Protein AF-D0LRY5-F1 (afdb_monomer)

pLDDT: mean 83.13, std 11.82, range [31.69, 94.75]

InterPro domains:
  IPR011936 Myxococcus cysteine-rich repeat [PF13948] (41-88)
  IPR011936 Myxococcus cysteine-rich repeat [TIGR02232] (58-92)
  IPR011936 Myxococcus cysteine-rich repeat [TIGR02232] (92-121)
  IPR011936 Myxococcus cysteine-rich repeat [TIGR02232] (124-153)
  IPR011936 Myxococcus cysteine-rich repeat [TIGR02232] (156-184)

Sequence (663 aa):
MPVHFSLHRRRVVPALLLAACALLGGCYEFEPQVVRCNGLLCPVNFTCAAEQRVCIRDTCGNGVVDREDDEVCDDGNIVDGDGCSGDCRVLERCGDGVLDEAEACDDGNFEDGDGCSANCVSDETCGNGFRDLDETCDDGNTVSGDGCSDDCGLLEYCGDGNRDDGETCDDGNNVSGDGCSGDCVSRELCGNRYVDVGEDCDTAGASATCDADCSMPVCGDLTFNPAAGEACDRGENTAICDVDCSVPECGDGLFNELAAVAGREHTEQCDDGTANADDAPNACRSDCTLPLCGDRVTDNLYGEACDTGALDAPSCDSDCTAPVCGDGYTNQAANEACDVDLDGDGLADDTADCDLDCTMVVCGDAHVNARADEQCDVDTDGDGQADNTDACDRDCTVPECGDGLFNAAASEQCDQGDANSDEPDAACRTDCKPRRCGDAIADLGSGESCDAGDADGDGQADDAAECDLDCTLPVCGDGHTNQPAGEACDGGDADEDGTADDTATCDFDCTAPVCGDGYANAAASEACDVDTNGDGQADNTAECDNDCTAPVCGDNLTNAAAGEACDADTTGDGRADNTPSCDSDCTASVCGDGHVNGAAGETCDVDTNGDGQADNTADCDSDCTAPVCGDGHLNEAAGEECESDADCGVGSFGCNSACGCES

Organism: Haliangium ochraceum (strain DSM 14365 / JCM 11303 / SMP-2) (NCBI:txid502025)

Secondary structure (DSSP, 8-state):
------------------------------PPP-EEETTEEEPTT-EE-SSSSSEESSSTTSSS--GGGT-S---SS--SSSSS-TTS-----SSSSS--TT-S---SS--SSSSS-TTSS----TTSSS--TT-S---SS--SSSSS-TTS-S---TTSSS--TT-S---SSS-SSSSS-TTSSS-S-TTSSS--TT-S---SS-BTTB-TTSS---TTSS---TTTT-S---SS-BTTB-TTS----TTSS---TT-B-TT-S-B-----GGG--SSSTTPPPTTSPPP-TTSS---GGGT-S---SSSSBTTB-TTSS---TTSS---GGGT-S----SSSSSS---BTTB-TTS----TTSS---TTTT-S----SSSSSS---BTTB-TTSPPP-TTSS---TTTT-S---GGG---STT-SB-TTSPBP-TTSS---TTTT-S-----SS-SSSPPPBTTB-TTSPPP-TTSS---GGGT-S-----SSSSSSPPPBTTB-TTS----TTSS---GGGT-S----SSSSSS---BTTB-TTSPPP-TTSS---TTTT-S----SSSSSS---BTTB-TTSS---TTSS---TTTT-S----SSSSSS---BTTB-TTS----TTSS---TTTT-S-SSTTTS-BTB-EE-TTS-EE-

Nearest PDB structures (foldseek):
  8d8o-assembly1_B  TM=2.905E-01  e=6.798E-01  Homo sapiens

Radius of gyration: 96.16 Å; Cα contacts (8 Å, |Δi|>4): 1614; chains: 1; bounding box: 193×50×281 Å

Structure (mmCIF, N/CA/C/O backbone):
data_AF-D0LRY5-F1
#
_entry.id   AF-D0LRY5-F1
#
loop_
_atom_site.group_PDB
_atom_site.id
_atom_site.type_symbol
_atom_site.label_atom_id
_atom_site.label_alt_id
_atom_site.label_comp_id
_atom_site.label_asym_id
_atom_site.label_entity_id
_atom_site.label_seq_id
_atom_site.pdbx_PDB_ins_code
_atom_site.Cartn_x
_atom_site.Cartn_y
_atom_site.Cartn_z
_atom_site.occupancy
_atom_site.B_iso_or_equiv
_atom_site.auth_seq_id
_atom_site.auth_comp_id
_atom_site.auth_asym_id
_atom_site.auth_atom_id
_atom_site.pdbx_PDB_model_num
ATOM 1 N N . MET A 1 1 ? -61.991 14.049 51.941 1.00 34.16 1 MET A N 1
ATOM 2 C CA . MET A 1 1 ? -63.361 14.489 51.588 1.00 34.16 1 MET A CA 1
ATOM 3 C C . MET A 1 1 ? -64.321 13.868 52.59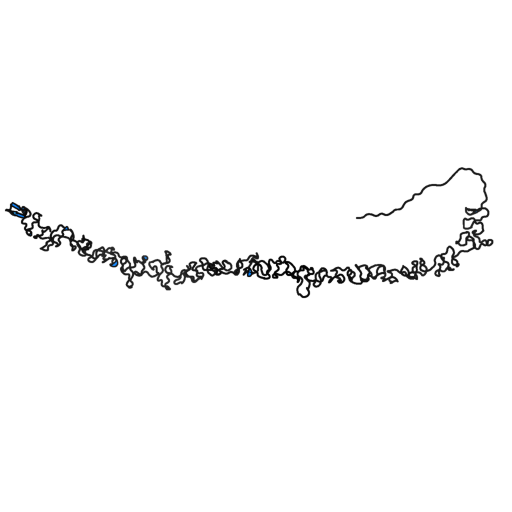8 1.00 34.16 1 MET A C 1
ATOM 5 O O . MET A 1 1 ? -64.346 12.647 52.661 1.00 34.16 1 MET A O 1
ATOM 9 N N . PRO A 1 2 ? -65.010 14.647 53.449 1.00 40.12 2 PRO A N 1
ATOM 10 C CA . PRO A 1 2 ? -65.821 14.105 54.541 1.00 40.12 2 PRO A CA 1
ATOM 11 C C . PRO A 1 2 ? -67.315 14.098 54.190 1.00 40.12 2 PRO A C 1
ATOM 13 O O . PRO A 1 2 ? -67.761 15.036 53.544 1.00 40.12 2 PRO A O 1
ATOM 16 N N . VAL A 1 3 ? -68.064 13.079 54.633 1.00 33.78 3 VAL A N 1
ATOM 17 C CA . VAL A 1 3 ? -69.343 13.143 55.391 1.00 33.78 3 VAL A CA 1
ATOM 18 C C . VAL A 1 3 ? -70.091 11.804 55.315 1.00 33.78 3 VAL A C 1
ATOM 20 O O . VAL A 1 3 ? -70.432 11.366 54.224 1.00 33.78 3 VAL A O 1
ATOM 23 N N . HIS A 1 4 ? -70.405 11.204 56.472 1.00 35.44 4 HIS A N 1
ATOM 24 C CA . HIS A 1 4 ? -71.767 10.870 56.946 1.00 35.44 4 HIS A CA 1
ATOM 25 C C . HIS A 1 4 ? -71.728 9.802 58.054 1.00 35.44 4 HIS A C 1
ATOM 27 O O . HIS A 1 4 ? -71.138 8.759 57.841 1.00 35.44 4 HIS A O 1
ATOM 33 N N . PHE A 1 5 ? -72.381 10.068 59.196 1.00 31.69 5 PHE A N 1
ATOM 34 C CA . PHE A 1 5 ? -73.287 9.188 59.979 1.00 31.69 5 PHE A CA 1
ATOM 35 C C . PHE A 1 5 ? -73.642 9.928 61.295 1.00 31.69 5 PHE A C 1
ATOM 37 O O . PHE A 1 5 ? -72.777 10.233 62.103 1.00 31.69 5 PHE A O 1
ATOM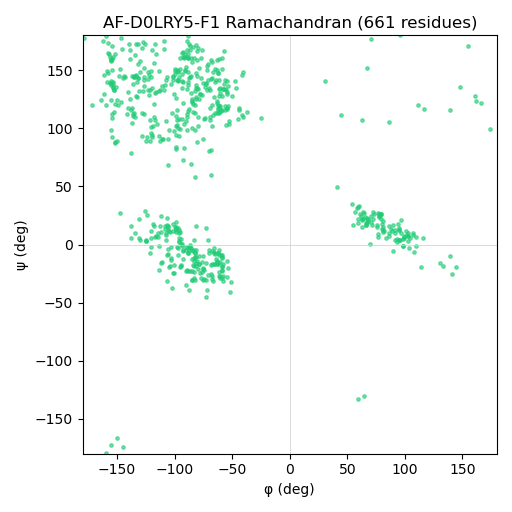 44 N N . SER A 1 6 ? -74.818 10.564 61.359 1.00 34.78 6 SER A N 1
ATOM 45 C CA . SER A 1 6 ? -76.033 10.153 62.100 1.00 34.78 6 SER A CA 1
ATOM 46 C C . SER A 1 6 ? -75.901 10.075 63.629 1.00 34.78 6 SER A C 1
ATOM 48 O O . SER A 1 6 ? -75.381 9.109 64.170 1.00 34.78 6 SER A O 1
ATOM 50 N N . LEU A 1 7 ? -76.511 11.049 64.320 1.00 32.81 7 LEU A N 1
ATOM 51 C CA . LEU A 1 7 ? -76.770 11.037 65.765 1.00 32.81 7 LEU A CA 1
ATOM 52 C C . LEU A 1 7 ? -78.257 11.309 66.051 1.00 32.81 7 LEU A C 1
ATOM 54 O O . LEU A 1 7 ? -78.857 12.250 65.526 1.00 32.81 7 LEU A O 1
ATOM 58 N N . HIS A 1 8 ? -78.834 10.469 66.911 1.00 34.66 8 HIS A N 1
ATOM 59 C CA . HIS A 1 8 ? -80.181 10.565 67.475 1.00 34.66 8 HIS A CA 1
ATOM 60 C C . HIS A 1 8 ? -80.391 11.844 68.304 1.00 34.66 8 HIS A C 1
ATOM 62 O O . HIS A 1 8 ? -79.544 12.206 69.121 1.00 34.66 8 HIS A O 1
ATOM 68 N N . ARG A 1 9 ? -81.581 12.465 68.213 1.00 34.84 9 ARG A N 1
ATOM 69 C CA . ARG A 1 9 ? -82.056 13.431 69.221 1.00 34.84 9 ARG A CA 1
ATOM 70 C C . ARG A 1 9 ? -83.517 13.233 69.628 1.00 34.84 9 ARG A C 1
ATOM 72 O O . ARG A 1 9 ? -84.374 12.834 68.846 1.00 34.84 9 ARG A O 1
ATOM 79 N N . ARG A 1 10 ? -83.706 13.497 70.923 1.00 34.94 10 ARG A N 1
ATOM 80 C CA . ARG A 1 10 ? -84.803 13.171 71.841 1.00 34.94 10 ARG A CA 1
ATOM 81 C C . ARG A 1 10 ? -86.105 13.942 71.581 1.00 34.94 10 ARG A C 1
ATOM 83 O O . ARG A 1 10 ? -86.096 15.052 71.057 1.00 34.94 10 ARG A O 1
ATOM 90 N N . ARG A 1 11 ? -87.215 13.336 72.023 1.00 33.78 11 ARG A N 1
ATOM 91 C CA . ARG A 1 11 ? -88.588 13.872 72.028 1.00 33.78 11 ARG A CA 1
ATOM 92 C C . ARG A 1 11 ? -88.762 14.996 73.062 1.00 33.78 11 ARG A C 1
ATOM 94 O O . ARG A 1 11 ? -88.259 14.892 74.175 1.00 33.78 11 ARG A O 1
ATOM 101 N N . VAL A 1 12 ? -89.529 16.018 72.682 1.00 37.44 12 VAL A N 1
ATOM 102 C CA . VAL A 1 12 ? -89.956 17.167 73.500 1.00 37.44 12 VAL A CA 1
ATOM 103 C C . VAL A 1 12 ? -91.454 17.037 73.810 1.00 37.44 12 VAL A C 1
ATOM 105 O O . VAL A 1 12 ? -92.240 16.684 72.932 1.00 37.44 12 VAL A O 1
ATOM 108 N N . VAL A 1 13 ? -91.831 17.319 75.059 1.00 39.84 13 VAL A N 1
ATOM 109 C CA . VAL A 1 13 ? -93.211 17.411 75.583 1.00 39.84 13 VAL A CA 1
ATOM 110 C C . VAL A 1 13 ? -93.728 18.852 75.448 1.00 39.84 13 VAL A C 1
ATOM 112 O O . VAL A 1 13 ? -92.928 19.782 75.558 1.00 39.84 13 VAL A O 1
ATOM 115 N N . PRO A 1 14 ? -95.052 19.068 75.327 1.00 43.16 14 PRO A N 1
ATOM 116 C CA . PRO A 1 14 ? -95.657 20.226 75.985 1.00 43.16 14 PRO A CA 1
ATOM 117 C C . PRO A 1 14 ? -96.925 19.885 76.793 1.00 43.16 14 PRO A C 1
ATOM 119 O O . PRO A 1 14 ? -97.742 19.050 76.412 1.00 43.16 14 PRO A O 1
ATOM 122 N N . ALA A 1 15 ? -97.070 20.580 77.922 1.00 39.56 15 ALA A N 1
ATOM 123 C CA . ALA A 1 15 ? -98.206 20.576 78.843 1.00 39.56 15 ALA A CA 1
ATOM 124 C C . ALA A 1 15 ? -99.143 21.769 78.572 1.00 39.56 15 ALA A C 1
ATOM 126 O O . ALA A 1 15 ? -98.610 22.806 78.185 1.00 39.56 15 ALA A O 1
ATOM 127 N N . LEU A 1 16 ? -100.468 21.647 78.836 1.00 39.03 16 LEU A N 1
ATOM 128 C CA . LEU A 1 16 ? -101.353 22.674 79.463 1.00 39.03 16 LEU A CA 1
ATOM 129 C C . LEU A 1 16 ? -102.886 22.401 79.342 1.00 39.03 16 LEU A C 1
ATOM 131 O O . LEU A 1 16 ? -103.397 22.373 78.227 1.00 39.03 16 LEU A O 1
ATOM 135 N N . LEU A 1 17 ? -103.603 22.312 80.494 1.00 35.53 17 LEU A N 1
ATOM 136 C CA . LEU A 1 17 ? -104.820 23.086 80.922 1.00 35.53 17 LEU A CA 1
ATOM 137 C C . LEU A 1 17 ? -105.978 22.334 81.666 1.00 35.53 17 LEU A C 1
ATOM 139 O O . LEU A 1 17 ? -106.731 21.577 81.065 1.00 35.53 17 LEU A O 1
ATOM 143 N N . LEU A 1 18 ? -106.170 22.754 82.940 1.00 38.38 18 LEU A N 1
ATOM 144 C CA . LEU A 1 18 ? -107.400 23.203 83.669 1.00 38.38 18 LEU A CA 1
ATOM 145 C C . LEU A 1 18 ? -108.405 22.262 84.403 1.00 38.38 18 LEU A C 1
ATOM 147 O O . LEU A 1 18 ? -109.301 21.679 83.811 1.00 38.38 18 LEU A O 1
ATOM 151 N N . ALA A 1 19 ? -108.312 22.286 85.748 1.00 39.91 19 ALA A N 1
ATOM 152 C CA . ALA A 1 19 ? -109.238 22.840 86.777 1.00 39.91 19 ALA A CA 1
ATOM 153 C C . ALA A 1 19 ? -110.791 22.639 86.767 1.00 39.91 19 ALA A C 1
ATOM 155 O O . ALA A 1 19 ? -111.513 23.267 86.004 1.00 39.91 19 ALA A O 1
ATOM 156 N N . ALA A 1 20 ? -111.256 21.854 87.757 1.00 38.34 20 ALA A N 1
ATOM 157 C CA . ALA A 1 20 ? -112.285 22.042 88.818 1.00 38.34 20 ALA A CA 1
ATOM 158 C C . ALA A 1 20 ? -113.568 22.931 88.705 1.00 38.34 20 ALA A C 1
ATOM 160 O O . ALA A 1 20 ? -113.490 24.115 88.400 1.00 38.34 20 ALA A O 1
ATOM 161 N N . CYS A 1 21 ? -114.668 22.373 89.276 1.00 34.72 21 CYS A N 1
ATOM 162 C CA . CYS A 1 21 ? -115.810 23.000 90.009 1.00 34.72 21 CYS A CA 1
ATOM 163 C C . CYS A 1 21 ? -116.797 23.911 89.231 1.00 34.72 21 CYS A C 1
ATOM 165 O O . CYS A 1 21 ? -116.406 24.599 88.308 1.00 34.72 21 CYS A O 1
ATOM 167 N N . ALA A 1 22 ? -118.089 24.095 89.550 1.00 36.69 22 ALA A N 1
ATOM 168 C CA . ALA A 1 22 ? -119.059 23.619 90.548 1.00 36.69 22 ALA A CA 1
ATOM 169 C C . ALA A 1 22 ? -120.427 24.304 90.236 1.00 36.69 22 ALA A C 1
ATOM 171 O O . ALA A 1 22 ? -120.473 25.199 89.395 1.00 36.69 22 ALA A O 1
ATOM 172 N N . LEU A 1 23 ? -121.475 23.965 91.012 1.00 37.28 23 LEU A N 1
ATOM 173 C CA . LEU A 1 23 ? -122.633 24.794 91.445 1.00 37.28 23 LEU A CA 1
ATOM 174 C C . LEU A 1 23 ? -124.025 24.359 90.971 1.00 37.28 23 LEU A C 1
ATOM 176 O O . LEU A 1 23 ? -124.341 24.445 89.794 1.00 37.28 23 LEU A O 1
ATOM 180 N N . LEU A 1 24 ? -124.859 24.006 91.958 1.00 37.34 24 LEU A N 1
ATOM 181 C CA . LEU A 1 24 ? -126.169 24.577 92.346 1.00 37.34 24 LEU A CA 1
ATOM 182 C C . LEU A 1 24 ? -126.517 23.866 93.683 1.00 37.34 24 LEU A C 1
ATOM 184 O O . LEU A 1 24 ? -126.579 22.647 93.683 1.00 37.34 24 LEU A O 1
ATOM 188 N N . GLY A 1 25 ? -126.727 24.423 94.878 1.00 38.69 25 GLY A N 1
ATOM 189 C CA . GLY A 1 25 ? -126.908 25.762 95.435 1.00 38.69 25 GLY A CA 1
ATOM 190 C C . GLY A 1 25 ? -127.858 25.631 96.653 1.00 38.69 25 GLY A C 1
ATOM 191 O O . GLY A 1 25 ? -128.869 24.947 96.534 1.00 38.69 25 GLY A O 1
ATOM 192 N N . GLY A 1 26 ? -127.569 26.287 97.791 1.00 41.69 26 GLY A N 1
ATOM 193 C CA . GLY A 1 26 ? -128.566 26.625 98.838 1.00 41.69 26 GLY A CA 1
ATOM 194 C C . GLY A 1 26 ? -128.465 25.913 100.204 1.00 41.69 26 GLY A C 1
ATOM 195 O O . GLY A 1 26 ? -128.588 24.699 100.281 1.00 41.69 26 GLY A O 1
ATOM 196 N N . CYS A 1 27 ? -128.288 26.704 101.272 1.00 51.25 27 CYS A N 1
ATOM 197 C CA . CYS A 1 27 ? -127.818 26.372 102.632 1.00 51.25 27 CYS A CA 1
ATOM 198 C C . CYS A 1 27 ? -128.899 26.011 103.682 1.00 51.25 27 CYS A C 1
ATOM 200 O O . CYS A 1 27 ? -130.029 26.472 103.558 1.00 51.25 27 CYS A O 1
ATOM 202 N N . TYR A 1 28 ? -128.495 25.346 104.783 1.00 39.75 28 TYR A N 1
ATOM 203 C CA . TYR A 1 28 ? -129.048 25.481 106.155 1.00 39.75 28 TYR A CA 1
ATOM 204 C C . TYR A 1 28 ? -127.967 25.108 107.212 1.00 39.75 28 TYR A C 1
ATOM 206 O O . TYR A 1 28 ? -127.254 24.126 107.026 1.00 39.75 28 TYR A O 1
ATOM 214 N N . GLU A 1 29 ? -127.819 25.910 108.279 1.00 50.97 29 GLU A N 1
ATOM 215 C CA . GLU A 1 29 ? -126.743 25.875 109.305 1.00 50.97 29 GLU A CA 1
ATOM 216 C C . GLU A 1 29 ? -126.999 24.915 110.495 1.00 50.97 29 GLU A C 1
ATOM 218 O O . GLU A 1 29 ? -128.125 24.831 110.983 1.00 50.97 29 GLU A O 1
ATOM 223 N N . PHE A 1 30 ? -125.932 24.272 111.009 1.00 47.09 30 PHE A N 1
ATOM 224 C CA . PHE A 1 30 ? -125.784 23.679 112.361 1.00 47.09 30 PHE A CA 1
ATOM 225 C C . PHE A 1 30 ? -124.267 23.528 112.673 1.00 47.09 30 PHE A C 1
ATOM 227 O O . PHE A 1 30 ? -123.578 22.829 111.933 1.00 47.09 30 PHE A O 1
ATOM 234 N N . GLU A 1 31 ? -123.719 24.160 113.724 1.00 54.03 31 GLU A N 1
ATOM 235 C CA . GLU A 1 31 ? -122.284 24.059 114.100 1.00 54.03 31 GLU A CA 1
ATOM 236 C C . GLU A 1 31 ? -122.031 23.037 115.243 1.00 54.03 31 GLU A C 1
ATOM 238 O O . GLU A 1 31 ? -122.637 23.174 116.309 1.00 54.03 31 GLU A O 1
ATOM 243 N N . PRO A 1 32 ? -121.130 22.038 115.084 1.00 58.91 32 PRO A N 1
ATOM 244 C CA . PRO A 1 32 ? -120.644 21.167 116.168 1.00 58.91 32 PRO A CA 1
ATOM 245 C C . PRO A 1 32 ? -119.285 21.620 116.761 1.00 58.91 32 PRO A C 1
ATOM 247 O O . PRO A 1 32 ? -118.442 22.174 116.059 1.00 58.91 32 PRO A O 1
ATOM 250 N N . GLN A 1 33 ? -119.054 21.364 118.060 1.00 62.44 33 GLN A N 1
ATOM 251 C CA . GLN A 1 33 ? -117.832 21.756 118.791 1.00 62.44 33 GLN A CA 1
ATOM 252 C C . GLN A 1 33 ? -116.637 20.826 118.488 1.00 62.44 33 GLN A C 1
ATOM 254 O O . GLN A 1 33 ? -116.763 19.610 118.593 1.00 62.44 33 GLN A O 1
ATOM 259 N N . VAL A 1 34 ? -115.481 21.401 118.132 1.00 71.75 34 VAL A N 1
ATOM 260 C CA . VAL A 1 34 ? -114.239 20.725 117.687 1.00 71.75 34 VAL A CA 1
ATOM 261 C C . VAL A 1 34 ? -113.013 21.348 118.371 1.00 71.75 34 VAL A C 1
ATOM 263 O O . VAL A 1 34 ? -112.991 22.565 118.577 1.00 71.75 34 VAL A O 1
ATOM 266 N N . VAL A 1 35 ? -111.992 20.545 118.706 1.00 75.62 35 VAL A N 1
ATOM 267 C CA . VAL A 1 35 ? -110.713 21.028 119.273 1.00 75.62 35 VAL A CA 1
ATOM 268 C C . VAL A 1 35 ? -109.779 21.430 118.127 1.00 75.62 35 VAL A C 1
ATOM 270 O O . VAL A 1 35 ? -109.620 20.688 117.158 1.00 75.62 35 VAL A O 1
ATOM 273 N N . ARG A 1 36 ? -109.187 22.629 118.199 1.00 76.25 36 ARG A N 1
ATOM 274 C CA . ARG A 1 36 ? -108.281 23.158 117.164 1.00 76.25 36 ARG A CA 1
ATOM 275 C C . ARG A 1 36 ? -106.823 22.941 117.566 1.00 76.25 36 ARG A C 1
ATOM 277 O O . ARG A 1 36 ? -106.330 23.636 118.447 1.00 76.25 36 ARG A O 1
ATOM 284 N N . CYS A 1 37 ? -106.144 22.056 116.848 1.00 77.44 37 CYS A N 1
ATOM 285 C CA . CYS A 1 37 ? -104.728 21.729 116.999 1.00 77.44 37 CYS A CA 1
ATOM 286 C C . CYS A 1 37 ? -103.922 22.339 115.849 1.00 77.44 37 CYS A C 1
ATOM 288 O O . CYS A 1 37 ? -103.827 21.731 114.788 1.00 77.44 37 CYS A O 1
ATOM 290 N N . ASN A 1 38 ? -103.405 23.568 116.000 1.00 71.12 38 ASN A N 1
ATOM 291 C CA . ASN A 1 38 ? -102.550 24.240 114.997 1.00 71.12 38 ASN A CA 1
ATOM 292 C C . ASN A 1 38 ? -103.011 24.035 113.529 1.00 71.12 38 ASN A C 1
ATOM 294 O O . ASN A 1 38 ? -102.263 23.636 112.631 1.00 71.12 38 ASN A O 1
ATOM 298 N N . GLY A 1 39 ? -104.304 24.279 113.288 1.00 74.19 39 GLY A N 1
ATOM 299 C CA . GLY A 1 39 ? -104.941 24.175 111.971 1.00 74.19 39 GLY A CA 1
ATOM 300 C C . GLY A 1 39 ? -105.524 22.803 111.604 1.00 74.19 39 GLY A C 1
ATOM 301 O O . GLY A 1 39 ? -106.196 22.721 110.580 1.00 74.19 39 GLY A O 1
ATOM 302 N N . LEU A 1 40 ? -105.331 21.764 112.422 1.00 80.56 40 LEU A N 1
ATOM 303 C CA . LEU A 1 40 ? -106.050 20.488 112.350 1.00 80.56 40 LEU A CA 1
ATOM 304 C C . LEU A 1 40 ? -107.272 20.530 113.286 1.00 80.56 40 LEU A C 1
ATOM 306 O O . LEU A 1 40 ? -107.188 21.024 114.411 1.00 80.56 40 LEU A O 1
ATOM 310 N N . LEU A 1 41 ? -108.429 20.065 112.809 1.00 79.50 41 LEU A N 1
ATOM 311 C CA . LEU A 1 41 ? -109.657 19.972 113.605 1.00 79.50 41 LEU A CA 1
ATOM 312 C C . LEU A 1 41 ? -109.800 18.542 114.117 1.00 79.50 41 LEU A C 1
ATOM 314 O O . LEU A 1 41 ? -110.112 17.646 113.333 1.00 79.50 41 LEU A O 1
ATOM 318 N N . CYS A 1 42 ? -109.578 18.341 115.414 1.00 80.00 42 CYS A N 1
ATOM 319 C CA . CYS A 1 42 ? -109.661 17.020 116.023 1.00 80.00 42 CYS A CA 1
ATOM 320 C C . CYS A 1 42 ? -111.096 16.711 116.495 1.00 80.00 42 CYS A C 1
ATOM 322 O O . CYS A 1 42 ? -111.778 17.604 117.023 1.00 80.00 42 CYS A O 1
ATOM 324 N N . PRO A 1 43 ? -111.575 15.461 116.303 1.00 78.69 43 PRO A N 1
ATOM 325 C CA . PRO A 1 43 ? -112.849 14.998 116.847 1.00 78.69 43 PRO A CA 1
ATOM 326 C C . PRO A 1 43 ? -112.894 15.112 118.376 1.00 78.69 43 PRO A C 1
ATOM 328 O O . PRO A 1 43 ? -111.863 15.177 119.043 1.00 78.69 43 PRO A O 1
ATOM 331 N N . VAL A 1 44 ? -114.099 15.104 118.948 1.00 74.81 44 VAL A N 1
ATOM 332 C CA . VAL A 1 44 ? -114.274 15.087 120.409 1.00 74.81 44 VAL A CA 1
ATOM 333 C C . VAL A 1 44 ? -113.540 13.879 121.033 1.00 74.81 44 VAL A C 1
ATOM 335 O O . VAL A 1 44 ? -113.677 12.766 120.530 1.00 74.81 44 VAL A O 1
ATOM 338 N N . ASN A 1 45 ? -112.790 14.113 122.123 1.00 77.12 45 ASN A N 1
ATOM 339 C CA . ASN A 1 45 ? -111.907 13.175 122.860 1.00 77.12 45 ASN A CA 1
ATOM 340 C C . ASN A 1 45 ? -110.498 12.903 122.285 1.00 77.12 45 ASN A C 1
ATOM 342 O O . ASN A 1 45 ? -109.883 11.922 122.681 1.00 77.12 45 ASN A O 1
ATOM 346 N N . PHE A 1 46 ? -109.977 13.749 121.394 1.00 81.81 46 PHE A N 1
ATOM 347 C CA . PHE A 1 46 ? -108.572 13.701 120.958 1.00 81.81 46 PHE A CA 1
ATOM 348 C C . PHE A 1 46 ? -107.808 14.945 121.428 1.00 81.81 46 PHE A C 1
ATOM 350 O O . PHE A 1 46 ? -108.388 16.035 121.517 1.00 81.81 46 PHE A O 1
ATOM 357 N N . THR A 1 47 ? -106.511 14.785 121.683 1.00 83.25 47 THR A N 1
ATOM 358 C CA . THR A 1 47 ? -105.560 15.864 121.988 1.00 83.25 47 THR A CA 1
ATOM 359 C C . THR A 1 47 ? -104.589 16.069 120.824 1.00 83.25 47 THR A C 1
ATOM 361 O O . THR A 1 47 ? -104.574 15.318 119.846 1.00 83.25 47 THR A O 1
ATOM 364 N N . CYS A 1 48 ? -103.842 17.168 120.870 1.00 82.94 48 CYS A N 1
ATOM 365 C CA . CYS A 1 48 ? -102.830 17.472 119.866 1.00 82.94 48 CYS A CA 1
ATOM 366 C C . CYS A 1 48 ? -101.507 16.835 120.289 1.00 82.94 48 CYS A C 1
ATOM 368 O O . CYS A 1 48 ? -101.143 16.997 121.454 1.00 82.94 48 CYS A O 1
ATOM 370 N N . ALA A 1 49 ? -100.780 16.218 119.355 1.00 84.25 49 ALA A N 1
ATOM 371 C CA . ALA A 1 49 ? -99.354 15.986 119.571 1.00 84.25 49 ALA A CA 1
ATOM 372 C C . ALA A 1 49 ? -98.615 17.333 119.706 1.00 84.25 49 ALA A C 1
ATOM 374 O O . ALA A 1 49 ? -99.047 18.341 119.123 1.00 84.25 49 ALA A O 1
ATOM 375 N N . ALA A 1 50 ? -97.550 17.375 120.508 1.00 84.69 50 ALA A N 1
ATOM 376 C CA . ALA A 1 50 ? -96.847 18.620 120.830 1.00 84.69 50 ALA A CA 1
ATOM 377 C C . ALA A 1 50 ? -96.032 19.156 119.649 1.00 84.69 50 ALA A C 1
ATOM 379 O O . ALA A 1 50 ? -96.111 20.346 119.329 1.00 84.69 50 ALA A O 1
ATOM 380 N N . GLU A 1 51 ? -95.301 18.272 118.977 1.00 82.38 51 GLU A N 1
ATOM 381 C CA . GLU A 1 51 ? -94.348 18.595 117.913 1.00 82.38 51 GLU A CA 1
ATOM 382 C C . GLU A 1 51 ? -94.782 18.068 116.535 1.00 82.38 51 GLU A C 1
ATOM 384 O O . GLU A 1 51 ? -94.178 18.402 115.515 1.00 82.38 51 GLU A O 1
ATOM 389 N N . GLN A 1 52 ? -95.924 17.374 116.450 1.00 80.88 52 GLN A N 1
ATOM 390 C CA . GLN A 1 52 ? -96.492 16.890 115.189 1.00 80.88 52 GLN A CA 1
ATOM 391 C C . GLN A 1 52 ? -97.950 17.327 114.986 1.00 80.88 52 GLN A C 1
ATOM 393 O O . GLN A 1 52 ? -98.767 17.390 115.900 1.00 80.88 52 GLN A O 1
ATOM 398 N N . ARG A 1 53 ? -98.333 17.628 113.737 1.00 84.81 53 ARG A N 1
ATOM 399 C CA . ARG A 1 53 ? -99.709 18.037 113.382 1.00 84.81 53 ARG A CA 1
ATOM 400 C C . ARG A 1 53 ? -100.637 16.829 113.208 1.00 84.81 53 ARG A C 1
ATOM 402 O O . ARG A 1 53 ? -101.235 16.666 112.145 1.00 84.81 53 ARG A O 1
ATOM 409 N N . VAL A 1 54 ? -100.769 16.010 114.248 1.00 84.62 54 VAL A N 1
ATOM 410 C CA . VAL A 1 54 ? -101.650 14.832 114.304 1.00 84.62 54 VAL A CA 1
ATOM 411 C C . VAL A 1 54 ? -102.558 14.894 115.539 1.00 84.62 54 VAL A C 1
ATOM 413 O O . VAL A 1 54 ? -102.235 15.542 116.535 1.00 84.62 54 VAL A O 1
ATOM 416 N N . CYS A 1 55 ? -103.741 14.280 115.446 1.00 84.56 55 CYS A N 1
ATOM 417 C CA . CYS A 1 55 ? -104.617 14.087 116.599 1.00 84.56 55 CYS A CA 1
ATOM 418 C C . CYS A 1 55 ? -104.226 12.773 117.275 1.00 84.56 55 CYS A C 1
ATOM 420 O O . CYS A 1 55 ? -104.425 11.711 116.682 1.00 84.56 55 CYS A O 1
ATOM 422 N N . ILE A 1 56 ? -103.722 12.846 118.500 1.00 82.88 56 ILE A N 1
ATOM 423 C CA . ILE A 1 56 ? -103.418 11.669 119.315 1.00 82.88 56 ILE A CA 1
ATOM 424 C C . ILE A 1 56 ? -104.628 11.345 120.191 1.00 82.88 56 ILE A C 1
ATOM 426 O O . ILE A 1 56 ? -105.370 12.231 120.633 1.00 82.88 56 ILE A O 1
ATOM 430 N N . ARG A 1 57 ? -104.917 10.049 120.321 1.00 74.56 57 ARG A N 1
ATOM 431 C CA . ARG A 1 57 ? -106.024 9.554 121.154 1.00 74.56 57 ARG A CA 1
ATOM 432 C C . ARG A 1 57 ? -105.564 9.290 122.583 1.00 74.56 57 ARG A C 1
ATOM 434 O O . ARG A 1 57 ? -106.339 9.478 123.515 1.00 74.56 57 ARG A O 1
ATOM 441 N N . ASP A 1 58 ? -104.329 8.831 122.693 1.00 73.75 58 ASP A N 1
ATOM 442 C CA . ASP A 1 58 ? -103.682 8.410 123.922 1.00 73.75 58 ASP A CA 1
ATOM 443 C C . ASP A 1 58 ? -102.608 9.477 124.263 1.00 73.75 58 ASP A C 1
ATOM 445 O O . ASP A 1 58 ? -102.464 10.450 123.513 1.00 73.75 58 ASP A O 1
ATOM 449 N N . THR A 1 59 ? -101.927 9.383 125.407 1.00 83.31 59 THR A N 1
ATOM 450 C CA . THR A 1 59 ? -100.996 10.434 125.867 1.00 83.31 59 THR A CA 1
ATOM 451 C C . THR A 1 59 ? -99.704 10.516 125.055 1.00 83.31 59 THR A C 1
ATOM 453 O O . THR A 1 59 ? -99.196 11.618 124.915 1.00 83.31 59 THR A O 1
ATOM 456 N N . CYS A 1 60 ? -99.260 9.422 124.431 1.00 84.44 60 CYS A N 1
ATOM 457 C CA . CYS A 1 60 ? -98.013 9.382 123.662 1.00 84.44 60 CYS A CA 1
ATOM 458 C C . CYS A 1 60 ? -97.953 10.388 122.503 1.00 84.44 60 CYS A C 1
ATOM 460 O O . CYS A 1 60 ? -98.858 10.467 121.658 1.00 84.44 60 CYS A O 1
ATOM 462 N N . GLY A 1 61 ? -96.866 11.156 122.492 1.00 86.31 61 GLY A N 1
ATOM 463 C CA . GLY A 1 61 ? -96.572 12.242 121.565 1.00 86.31 61 GLY A CA 1
ATOM 464 C C . GLY A 1 61 ? -97.125 13.593 122.018 1.00 86.31 61 GLY A C 1
ATOM 465 O O . GLY A 1 61 ? -97.202 14.533 121.221 1.00 86.31 61 GLY A O 1
ATOM 466 N N . ASN A 1 62 ? -97.563 13.729 123.272 1.00 84.75 62 ASN A N 1
ATOM 467 C CA . ASN A 1 62 ? -98.069 14.991 123.821 1.00 84.75 62 ASN A CA 1
ATOM 468 C C . ASN A 1 62 ? -96.951 15.892 124.385 1.00 84.75 62 ASN A C 1
ATOM 470 O O . ASN A 1 62 ? -97.241 17.003 124.848 1.00 84.75 62 ASN A O 1
ATOM 474 N N . GLY A 1 63 ? -95.697 15.443 124.325 1.00 85.56 63 GLY A N 1
ATOM 475 C CA . GLY A 1 63 ? -94.510 16.147 124.802 1.00 85.56 63 GLY A CA 1
ATOM 476 C C . GLY A 1 63 ? -94.277 16.023 126.307 1.00 85.56 63 GLY A C 1
ATOM 477 O O . GLY A 1 63 ? -93.463 16.772 126.858 1.00 85.56 63 GLY A O 1
ATOM 478 N N . VAL A 1 64 ? -95.002 15.146 127.004 1.00 82.06 64 VAL A N 1
ATOM 479 C CA . VAL A 1 64 ? -94.841 14.875 128.435 1.00 82.06 64 VAL A CA 1
ATOM 480 C C . VAL A 1 64 ? -94.954 13.385 128.730 1.00 82.06 64 VAL A C 1
ATOM 482 O O . VAL A 1 64 ? -95.972 12.771 128.489 1.00 82.06 64 VAL A O 1
ATOM 485 N N . VAL A 1 65 ? -93.924 12.840 129.382 1.00 83.50 65 VAL A N 1
ATOM 486 C CA . VAL A 1 65 ? -93.892 11.427 129.788 1.00 83.50 65 VAL A CA 1
ATOM 487 C C . VAL A 1 65 ? -94.938 11.138 130.874 1.00 83.50 65 VAL A C 1
ATOM 489 O O . VAL A 1 65 ? -94.711 11.403 132.068 1.00 83.50 65 VAL A O 1
ATOM 492 N N . ASP A 1 66 ? -96.053 10.540 130.472 1.00 82.75 66 ASP A N 1
ATOM 493 C CA . ASP A 1 66 ? -97.190 10.167 131.306 1.00 82.75 66 ASP A CA 1
ATOM 494 C C . ASP A 1 66 ? -97.035 8.727 131.829 1.00 82.75 66 ASP A C 1
ATOM 496 O O . ASP A 1 66 ? -97.604 7.755 131.336 1.00 82.75 66 ASP A O 1
ATOM 500 N N . ARG A 1 67 ? -96.275 8.581 132.923 1.00 79.62 67 ARG A N 1
ATOM 501 C CA . ARG A 1 67 ? -95.980 7.266 133.542 1.00 79.62 67 ARG A CA 1
ATOM 502 C C . ARG A 1 67 ? -97.206 6.469 133.999 1.00 79.62 67 ARG A C 1
ATOM 504 O O . ARG A 1 67 ? -97.080 5.286 134.299 1.00 79.62 67 ARG A O 1
ATOM 511 N N . GLU A 1 68 ? -98.354 7.117 134.158 1.00 78.75 68 GLU A N 1
ATOM 512 C CA . GLU A 1 68 ? -99.598 6.460 134.574 1.00 78.75 68 GLU A CA 1
ATOM 513 C C . GLU A 1 68 ? -100.242 5.656 133.430 1.00 78.75 68 GLU A C 1
ATOM 515 O O . GLU A 1 68 ? -101.041 4.765 133.720 1.00 78.75 68 GLU A O 1
ATOM 520 N N . ASP A 1 69 ? -99.814 5.895 132.184 1.00 77.81 69 ASP A N 1
ATOM 521 C CA . ASP A 1 69 ? -100.213 5.179 130.965 1.00 77.81 69 ASP A CA 1
ATOM 522 C C . ASP A 1 69 ? -99.049 4.345 130.352 1.00 77.81 69 ASP A C 1
ATOM 524 O O . ASP A 1 69 ? -99.070 4.003 129.172 1.00 77.81 69 ASP A O 1
ATOM 528 N N . ASP A 1 70 ? -98.064 3.952 131.180 1.00 77.25 70 ASP A N 1
ATOM 529 C CA . ASP A 1 70 ? -96.895 3.100 130.849 1.00 77.25 70 ASP A CA 1
ATOM 530 C C . ASP A 1 70 ? -95.902 3.683 129.816 1.00 77.25 70 ASP A C 1
ATOM 532 O O . ASP A 1 70 ? -95.180 2.953 129.134 1.00 77.25 70 ASP A O 1
ATOM 536 N N . GLU A 1 71 ? -95.812 5.007 129.748 1.00 82.94 71 GLU A N 1
ATOM 537 C CA . GLU A 1 71 ? -94.885 5.731 128.879 1.00 82.94 71 GLU A CA 1
ATOM 538 C C . GLU A 1 71 ? -93.463 5.854 129.466 1.00 82.94 71 GLU A C 1
ATOM 540 O O . GLU A 1 71 ? -93.289 6.228 130.637 1.00 82.94 71 GLU A O 1
ATOM 545 N N . VAL A 1 72 ? -92.430 5.551 128.664 1.00 84.69 72 VAL A N 1
ATOM 546 C CA . VAL A 1 72 ? -91.008 5.571 129.086 1.00 84.69 72 VAL A CA 1
ATOM 547 C C . VAL A 1 72 ? -90.276 6.824 128.590 1.00 84.69 72 VAL A C 1
ATOM 549 O O . VAL A 1 72 ? -89.461 7.386 129.329 1.00 84.69 72 VAL A O 1
ATOM 552 N N . CYS A 1 73 ? -90.590 7.284 127.381 1.00 81.94 73 CYS A N 1
ATOM 553 C CA . CYS A 1 73 ? -90.112 8.522 126.759 1.00 81.94 73 CYS A CA 1
ATOM 554 C C . CYS A 1 73 ? -91.279 9.197 126.019 1.00 81.94 73 CYS A C 1
ATOM 556 O O . CYS A 1 73 ? -92.260 8.534 125.758 1.00 81.94 73 CYS A O 1
ATOM 558 N N . ASP A 1 74 ? -91.208 10.494 125.724 1.00 87.44 74 ASP A N 1
ATOM 559 C CA . ASP A 1 74 ? -92.152 11.206 124.844 1.00 87.44 74 ASP A CA 1
ATOM 560 C C . ASP A 1 74 ? -91.357 12.373 124.252 1.00 87.44 74 ASP A C 1
ATOM 562 O O . ASP A 1 74 ? -90.882 13.243 124.994 1.00 87.44 74 ASP A O 1
ATOM 566 N N . ASP A 1 75 ? -91.136 12.354 122.942 1.00 83.38 75 ASP A N 1
ATOM 567 C CA . ASP A 1 75 ? -90.402 13.387 122.200 1.00 83.38 75 ASP A CA 1
ATOM 568 C C . ASP A 1 75 ? -91.336 14.388 121.498 1.00 83.38 75 ASP A C 1
ATOM 570 O O . ASP A 1 75 ? -90.927 15.188 120.656 1.00 83.38 75 ASP A O 1
ATOM 574 N N . GLY A 1 76 ? -92.610 14.389 121.880 1.00 85.19 76 GLY A N 1
ATOM 575 C CA . GLY A 1 76 ? -93.631 15.280 121.362 1.00 85.19 76 GLY A CA 1
ATOM 576 C C . GLY A 1 76 ? -94.260 14.823 120.055 1.00 85.19 76 GLY A C 1
ATOM 577 O O . GLY A 1 76 ? -95.075 15.574 119.501 1.00 85.19 76 GLY A O 1
ATOM 578 N N . ASN A 1 77 ? -93.933 13.635 119.544 1.00 84.56 77 ASN A N 1
ATOM 579 C CA . ASN A 1 77 ? -94.564 13.092 118.350 1.00 84.56 77 ASN A CA 1
ATOM 580 C C . ASN A 1 77 ? -94.741 11.554 118.398 1.00 84.56 77 ASN A C 1
ATOM 582 O O . ASN A 1 77 ? -94.626 10.958 119.458 1.00 84.56 77 ASN A O 1
ATOM 586 N N . ILE A 1 78 ? -95.195 10.941 117.297 1.00 85.56 78 ILE A N 1
ATOM 587 C CA . ILE A 1 78 ? -95.413 9.480 117.188 1.00 85.56 78 ILE A CA 1
ATOM 588 C C . ILE A 1 78 ? -94.663 8.870 115.987 1.00 85.56 78 ILE A C 1
ATOM 590 O O . ILE A 1 78 ? -95.162 7.948 115.337 1.00 85.56 78 ILE A O 1
ATOM 594 N N . VAL A 1 79 ? -93.536 9.465 115.600 1.00 81.31 79 VAL A N 1
ATOM 595 C CA . VAL A 1 79 ? -92.621 8.958 114.571 1.00 81.31 79 VAL A CA 1
ATOM 596 C C . VAL A 1 79 ? -91.625 8.017 115.251 1.00 81.31 79 VAL A C 1
ATOM 598 O O . VAL A 1 79 ? -91.283 8.209 116.404 1.00 81.31 79 VAL A O 1
ATOM 601 N N . ASP A 1 80 ? -91.235 6.944 114.564 1.00 80.25 80 ASP A N 1
ATOM 602 C CA . ASP A 1 80 ? -90.210 6.026 115.063 1.00 80.25 80 ASP A CA 1
ATOM 603 C C . ASP A 1 80 ? -88.807 6.545 114.685 1.00 80.25 80 ASP A C 1
ATOM 605 O O . ASP A 1 80 ? -88.618 7.081 113.586 1.00 80.25 80 ASP A O 1
ATOM 609 N N . GLY A 1 81 ? -87.817 6.333 115.559 1.00 70.00 81 GLY A N 1
ATOM 610 C CA . GLY A 1 81 ? -86.396 6.550 115.257 1.00 70.00 81 GLY A CA 1
ATOM 611 C C . GLY A 1 81 ? -85.889 7.998 115.343 1.00 70.00 81 GLY A C 1
ATOM 612 O O . GLY A 1 81 ? -84.786 8.279 114.874 1.00 70.00 81 GLY A O 1
ATOM 613 N N . ASP A 1 82 ? -86.648 8.936 115.917 1.00 66.50 82 ASP A N 1
ATOM 614 C CA . ASP A 1 82 ? -86.233 10.341 116.105 1.00 66.50 82 ASP A CA 1
ATOM 615 C C . ASP A 1 82 ? -86.010 10.754 117.571 1.00 66.50 82 ASP A C 1
ATOM 617 O O . ASP A 1 82 ? -85.740 11.922 117.866 1.00 66.50 82 ASP A O 1
ATOM 621 N N . GLY A 1 83 ? -85.990 9.776 118.476 1.00 76.12 83 GLY A N 1
ATOM 622 C CA . GLY A 1 83 ? -85.602 9.946 119.876 1.00 76.12 83 GLY A CA 1
ATOM 623 C C . GLY A 1 83 ? -86.454 9.132 120.843 1.00 76.12 83 GLY A C 1
ATOM 624 O O . GLY A 1 83 ? -85.974 8.770 121.918 1.00 76.12 83 GLY A O 1
ATOM 625 N N . CYS A 1 84 ? -87.685 8.808 120.465 1.00 83.50 84 CYS A N 1
ATOM 626 C CA . CYS A 1 84 ? -88.560 7.881 121.163 1.00 83.50 84 CYS A CA 1
ATOM 627 C C . CYS A 1 84 ? -89.365 7.077 120.132 1.00 83.50 84 CYS A C 1
ATOM 629 O O . CYS A 1 84 ? -89.735 7.596 119.090 1.00 83.50 84 CYS A O 1
ATOM 631 N N . SER A 1 85 ? -89.640 5.800 120.393 1.00 83.25 85 SER A N 1
ATOM 632 C CA . SER A 1 85 ? -90.523 4.999 119.529 1.00 83.25 85 SER A CA 1
ATOM 633 C C . SER A 1 85 ? -91.921 5.629 119.440 1.00 83.25 85 SER A C 1
ATOM 635 O O . SER A 1 85 ? -92.401 6.172 120.435 1.00 83.25 85 SER A O 1
ATOM 637 N N . GLY A 1 86 ? -92.644 5.446 118.338 1.00 79.81 86 GLY A N 1
ATOM 638 C CA . GLY A 1 86 ? -93.974 6.019 118.109 1.00 79.81 86 GLY A CA 1
ATOM 639 C C . GLY A 1 86 ? -95.102 5.469 118.998 1.00 79.81 86 GLY A C 1
ATOM 640 O O . GLY A 1 86 ? -96.229 5.968 118.938 1.00 79.81 86 GLY A O 1
ATOM 641 N N . ASP A 1 87 ? -94.835 4.451 119.827 1.00 83.50 87 ASP A N 1
ATOM 642 C CA . ASP A 1 87 ? -95.706 4.008 120.931 1.00 83.50 87 ASP A CA 1
ATOM 643 C C . ASP A 1 87 ? -95.168 4.371 122.330 1.00 83.50 87 ASP A C 1
ATOM 645 O O . ASP A 1 87 ? -95.742 3.966 123.345 1.00 83.50 87 ASP A O 1
ATOM 649 N N . CYS A 1 88 ? -94.103 5.170 122.362 1.00 85.56 88 CYS A N 1
ATOM 650 C CA . CYS A 1 88 ? -93.461 5.768 123.522 1.00 85.56 88 CYS A CA 1
ATOM 651 C C . CYS A 1 88 ? -92.901 4.774 124.562 1.00 85.56 88 CYS A C 1
ATOM 653 O O . CYS A 1 88 ? -92.771 5.076 125.759 1.00 85.56 88 CYS A O 1
ATOM 655 N N . ARG A 1 89 ? -92.550 3.557 124.113 1.00 83.88 89 ARG A N 1
ATOM 656 C CA . ARG A 1 89 ? -92.032 2.472 124.964 1.00 83.88 89 ARG A CA 1
ATOM 657 C C . ARG A 1 89 ? -90.519 2.282 124.922 1.00 83.88 89 ARG A C 1
ATOM 659 O O . ARG A 1 89 ? -89.981 1.730 125.885 1.00 83.88 89 ARG A O 1
ATOM 666 N N . VAL A 1 90 ? -89.849 2.695 123.848 1.00 75.31 90 VAL A N 1
ATOM 667 C CA . VAL A 1 90 ? -88.412 2.472 123.611 1.00 75.31 90 VAL A CA 1
ATOM 668 C C . VAL A 1 90 ? -87.709 3.795 123.310 1.00 75.31 90 VAL A C 1
ATOM 670 O O . VAL A 1 90 ? -88.268 4.669 122.654 1.00 75.31 90 VAL A O 1
ATOM 673 N N . LEU A 1 91 ? -86.490 3.941 123.832 1.00 76.44 91 LEU A N 1
ATOM 674 C CA . LEU A 1 91 ? -85.592 5.060 123.552 1.00 76.44 91 LEU A CA 1
ATOM 675 C C . LEU A 1 91 ? -84.533 4.570 122.548 1.00 76.44 91 LEU A C 1
ATOM 677 O O . LEU A 1 91 ? -83.738 3.720 122.927 1.00 76.44 91 LEU A O 1
ATOM 681 N N . GLU A 1 92 ? -84.538 5.087 121.319 1.00 72.81 92 GLU A N 1
ATOM 682 C CA . GLU A 1 92 ? -83.717 4.611 120.180 1.00 72.81 92 GLU A CA 1
ATOM 683 C C . GLU A 1 92 ? -82.381 5.400 120.112 1.00 72.81 92 GLU A C 1
ATOM 685 O O . GLU A 1 92 ? -82.414 6.640 120.065 1.00 72.81 92 GLU A O 1
ATOM 690 N N . ARG A 1 93 ? -81.204 4.739 120.173 1.00 76.56 93 ARG A N 1
ATOM 691 C CA . ARG A 1 93 ? -79.867 5.394 120.159 1.00 76.56 93 ARG A CA 1
ATOM 692 C C . ARG A 1 93 ? -78.710 4.416 119.838 1.00 76.56 93 ARG A C 1
ATOM 694 O O . ARG A 1 93 ? -78.452 3.561 120.670 1.00 76.56 93 ARG A O 1
ATOM 701 N N . CYS A 1 94 ? -77.910 4.721 118.804 1.00 77.62 94 CYS A N 1
ATOM 702 C CA . CYS A 1 94 ? -76.628 4.064 118.445 1.00 77.62 94 CYS A CA 1
ATOM 703 C C . CYS A 1 94 ? -75.714 3.718 119.618 1.00 77.62 94 CYS A C 1
ATOM 705 O O . CYS A 1 94 ? -75.699 4.409 120.636 1.00 77.62 94 CYS A O 1
ATOM 707 N N . GLY A 1 95 ? -74.950 2.642 119.476 1.00 79.44 95 GLY A N 1
ATOM 708 C CA . GLY A 1 95 ? -74.029 2.128 120.478 1.00 79.44 95 GLY A CA 1
ATOM 709 C C . GLY A 1 95 ? -74.723 1.452 121.656 1.00 79.44 95 GLY A C 1
ATOM 710 O O . GLY A 1 95 ? -74.182 1.461 122.769 1.00 79.44 95 GLY A O 1
ATOM 711 N N . ASP A 1 96 ? -75.933 0.925 121.464 1.00 76.69 96 ASP A N 1
ATOM 712 C CA . ASP A 1 96 ? -76.697 0.234 122.510 1.00 76.69 96 ASP A CA 1
ATOM 713 C C . ASP A 1 96 ? -76.678 -1.301 122.382 1.00 76.69 96 ASP A C 1
ATOM 715 O O . ASP A 1 96 ? -77.137 -2.018 123.285 1.00 76.69 96 ASP A O 1
ATOM 719 N N . GLY A 1 97 ? -76.030 -1.809 121.332 1.00 80.44 97 GLY A N 1
ATOM 720 C CA . GLY A 1 97 ? -75.845 -3.227 121.053 1.00 80.44 97 GLY A CA 1
ATOM 721 C C . GLY A 1 97 ? -77.005 -3.853 120.282 1.00 80.44 97 GLY A C 1
ATOM 722 O O . GLY A 1 97 ? -77.069 -5.088 120.198 1.00 80.44 97 GLY A O 1
ATOM 723 N N . VAL A 1 98 ? -77.938 -3.052 119.769 1.00 77.75 98 VAL A N 1
ATOM 724 C CA . VAL A 1 98 ? -79.069 -3.482 118.946 1.00 77.75 98 VAL A CA 1
ATOM 725 C C . VAL A 1 98 ? -79.012 -2.740 117.618 1.00 77.75 98 VAL A C 1
ATOM 727 O O . VAL A 1 98 ? -78.838 -1.541 117.590 1.00 77.75 98 VAL A O 1
ATOM 730 N N . LEU A 1 99 ? -79.166 -3.468 116.509 1.00 80.69 99 LEU A N 1
ATOM 731 C CA . LEU A 1 99 ? -79.239 -2.842 115.192 1.00 80.69 99 LEU A CA 1
ATOM 732 C C . LEU A 1 99 ? -80.649 -2.283 114.965 1.00 80.69 99 LEU A C 1
ATOM 734 O O . LEU A 1 99 ? -81.568 -3.055 114.648 1.00 80.69 99 LEU A O 1
ATOM 738 N N . ASP A 1 100 ? -80.804 -0.971 115.113 1.00 75.38 100 ASP A N 1
ATOM 739 C CA . ASP A 1 100 ? -82.060 -0.268 114.838 1.00 75.38 100 ASP A CA 1
ATOM 740 C C . ASP A 1 100 ? -82.280 -0.067 113.320 1.00 75.38 100 ASP A C 1
ATOM 742 O O . ASP A 1 100 ? -81.352 -0.141 112.513 1.00 75.38 100 ASP A O 1
ATOM 746 N N . GLU A 1 101 ? -83.522 0.193 112.875 1.00 74.38 101 GLU A N 1
ATOM 747 C CA . GLU A 1 101 ? -83.841 0.321 111.430 1.00 74.38 101 GLU A CA 1
ATOM 748 C C . GLU A 1 101 ? -83.081 1.467 110.720 1.00 74.38 101 GLU A C 1
ATOM 750 O O . GLU A 1 101 ? -83.037 1.502 109.486 1.00 74.38 101 GLU A O 1
ATOM 755 N N . ALA A 1 102 ? -82.484 2.396 111.474 1.00 71.44 102 ALA A N 1
ATOM 756 C CA . ALA A 1 102 ? -81.705 3.522 110.960 1.00 71.44 102 ALA A CA 1
ATOM 757 C C . ALA A 1 102 ? -80.177 3.291 110.939 1.00 71.44 102 ALA A C 1
ATOM 759 O O . ALA A 1 102 ? -79.457 4.165 110.452 1.00 71.44 102 ALA A O 1
ATOM 760 N N . GLU A 1 103 ? -79.682 2.148 111.421 1.00 78.88 103 GLU A N 1
ATOM 761 C CA . GLU A 1 103 ? -78.251 1.867 111.611 1.00 78.88 103 GLU A CA 1
ATOM 762 C C . GLU A 1 103 ? -77.708 0.872 110.575 1.00 78.88 103 GLU A C 1
ATOM 764 O O . GLU A 1 103 ? -78.387 -0.076 110.176 1.00 78.88 103 GLU A O 1
ATOM 769 N N . ALA A 1 104 ? -76.476 1.090 110.105 1.00 78.88 104 ALA A N 1
ATOM 770 C CA . ALA A 1 104 ? -75.773 0.180 109.193 1.00 78.88 104 ALA A CA 1
ATOM 771 C C . ALA A 1 104 ? -75.045 -0.951 109.944 1.00 78.88 104 ALA A C 1
ATOM 773 O O . ALA A 1 104 ? -74.925 -2.063 109.429 1.00 78.88 104 ALA A O 1
ATOM 774 N N . CYS A 1 105 ? -74.595 -0.659 111.161 1.00 83.12 105 CYS A N 1
ATOM 775 C CA . CYS A 1 105 ? -73.960 -1.554 112.122 1.00 83.12 105 CYS A CA 1
ATOM 776 C C . CYS A 1 105 ? -74.210 -0.997 113.539 1.00 83.12 105 CYS A C 1
ATOM 778 O O . CYS A 1 105 ? -74.527 0.179 113.668 1.00 83.12 105 CYS A O 1
ATOM 780 N N . ASP A 1 106 ? -74.061 -1.815 114.582 1.00 84.88 106 ASP A N 1
ATOM 781 C CA . ASP A 1 106 ? -73.978 -1.372 115.984 1.00 84.88 106 ASP A CA 1
ATOM 782 C C . ASP A 1 106 ? -73.084 -2.376 116.729 1.00 84.88 106 ASP A C 1
ATOM 784 O O . ASP A 1 106 ? -73.361 -3.583 116.747 1.00 84.88 106 ASP A O 1
ATOM 788 N N . ASP A 1 107 ? -71.976 -1.902 117.295 1.00 82.75 107 ASP A N 1
ATOM 789 C CA . ASP A 1 107 ? -71.006 -2.720 118.035 1.00 82.75 107 ASP A CA 1
ATOM 790 C C . ASP A 1 107 ? -71.090 -2.534 119.563 1.00 82.75 107 ASP A C 1
ATOM 792 O O . ASP A 1 107 ? -70.247 -3.021 120.328 1.00 82.75 107 ASP A O 1
ATOM 796 N N . GLY A 1 108 ? -72.153 -1.880 120.031 1.00 84.00 108 GLY A N 1
ATOM 797 C CA . GLY A 1 108 ? -72.436 -1.631 121.435 1.00 84.00 108 GLY A CA 1
ATOM 798 C C . GLY A 1 108 ? -71.667 -0.464 122.045 1.00 84.00 108 GLY A C 1
ATOM 799 O O . GLY A 1 108 ? -71.633 -0.369 123.281 1.00 84.00 108 GLY A O 1
ATOM 800 N N . ASN A 1 109 ? -71.028 0.396 121.240 1.00 81.00 109 ASN A N 1
ATOM 801 C CA . ASN A 1 109 ? -70.376 1.606 121.735 1.00 81.00 109 ASN A CA 1
ATOM 802 C C . ASN A 1 109 ? -70.338 2.785 120.718 1.00 81.00 109 ASN A C 1
ATOM 804 O O . ASN A 1 109 ? -71.140 2.842 119.801 1.00 81.00 109 ASN A O 1
ATOM 808 N N . PHE A 1 110 ? -69.523 3.814 120.989 1.00 83.00 110 PHE A N 1
ATOM 809 C CA . PHE A 1 110 ? -69.430 5.072 120.213 1.00 83.00 110 PHE A CA 1
ATOM 810 C C . PHE A 1 110 ? -67.974 5.428 119.870 1.00 83.00 110 PHE A C 1
ATOM 812 O O . PHE A 1 110 ? -67.631 6.607 119.738 1.00 83.00 110 PHE A O 1
ATOM 819 N N . GLU A 1 111 ? -67.084 4.449 119.869 1.00 80.19 111 GLU A N 1
ATOM 820 C CA . GLU A 1 111 ? -65.709 4.623 119.428 1.00 80.19 111 GLU A CA 1
ATOM 821 C C . GLU A 1 111 ? -65.657 4.354 117.916 1.00 80.19 111 GLU A C 1
ATOM 823 O O . GLU A 1 111 ? -66.478 3.623 117.383 1.00 80.19 111 GLU A O 1
ATOM 828 N N . ASP A 1 112 ? -64.755 5.038 117.214 1.00 79.75 112 ASP A N 1
ATOM 829 C CA . ASP A 1 112 ? -64.440 4.717 115.818 1.00 79.75 112 ASP A CA 1
ATOM 830 C C . ASP A 1 112 ? -63.268 3.709 115.827 1.00 79.75 112 ASP A C 1
ATOM 832 O O . ASP A 1 112 ? -62.397 3.786 116.707 1.00 79.75 112 ASP A O 1
ATOM 836 N N . GLY A 1 113 ? -63.169 2.817 114.841 1.00 71.44 113 GLY A N 1
ATOM 837 C CA . GLY A 1 113 ? -62.025 1.912 114.656 1.00 71.44 113 GLY A CA 1
ATOM 838 C C . GLY A 1 113 ? -62.167 0.505 115.239 1.00 71.44 113 GLY A C 1
ATOM 839 O O . GLY A 1 113 ? -61.185 -0.244 115.223 1.00 71.44 113 GLY A O 1
ATOM 840 N N . ASP A 1 114 ? -63.315 0.125 115.809 1.00 71.88 114 ASP A N 1
ATOM 841 C CA . ASP A 1 114 ? -63.501 -1.166 116.495 1.00 71.88 114 ASP A CA 1
ATOM 842 C C . ASP A 1 114 ? -64.597 -2.075 115.921 1.00 71.88 114 ASP A C 1
ATOM 844 O O . ASP A 1 114 ? -64.871 -3.145 116.478 1.00 71.88 114 ASP A O 1
ATOM 848 N N . GLY A 1 115 ? -65.103 -1.735 114.737 1.00 77.94 115 GLY A N 1
ATOM 849 C CA . GLY A 1 115 ? -65.982 -2.585 113.929 1.00 77.94 115 GLY A CA 1
ATOM 850 C C . GLY A 1 115 ? -67.244 -1.883 113.441 1.00 77.94 115 GLY A C 1
ATOM 851 O O . GLY A 1 115 ? -67.876 -2.364 112.504 1.00 77.94 115 GLY A O 1
ATOM 852 N N . CYS A 1 116 ? -67.607 -0.745 114.023 1.00 85.00 116 CYS A N 1
ATOM 853 C CA . CYS A 1 116 ? -68.660 0.120 113.517 1.00 85.00 116 CYS A CA 1
ATOM 854 C C . CYS A 1 116 ? -68.295 1.585 113.761 1.00 85.00 116 CYS A C 1
ATOM 856 O O . CYS A 1 116 ? -67.682 1.915 114.769 1.00 85.00 116 CYS A O 1
ATOM 858 N N . SER A 1 117 ? -68.670 2.483 112.850 1.00 82.75 117 SER A N 1
ATOM 859 C CA . SER A 1 117 ? -68.436 3.912 113.060 1.00 82.75 117 SER A CA 1
ATOM 860 C C . SER A 1 117 ? -69.221 4.426 114.276 1.00 82.75 117 SER A C 1
ATOM 862 O O . SER A 1 117 ? -70.348 3.993 114.527 1.00 82.75 117 SER A O 1
ATOM 864 N N . ALA A 1 118 ? -68.724 5.450 114.977 1.00 80.69 118 ALA A N 1
ATOM 865 C CA . ALA A 1 118 ? -69.359 5.997 116.188 1.00 80.69 118 ALA A CA 1
ATOM 866 C C . ALA A 1 118 ? -70.766 6.599 115.972 1.00 80.69 118 ALA A C 1
ATOM 868 O O . ALA A 1 118 ? -71.427 7.044 116.912 1.00 80.69 118 ALA A O 1
ATOM 869 N N . ASN A 1 119 ? -71.218 6.710 114.726 1.00 80.38 119 ASN A N 1
ATOM 870 C CA . ASN A 1 119 ? -72.563 7.142 114.354 1.00 80.38 119 ASN A CA 1
ATOM 871 C C . ASN A 1 119 ? -73.383 6.039 113.669 1.00 80.38 119 ASN A C 1
ATOM 873 O O . ASN A 1 119 ? -74.454 6.351 113.146 1.00 80.38 119 ASN A O 1
ATOM 877 N N . CYS A 1 120 ? -72.890 4.798 113.673 1.00 82.38 120 CYS A N 1
ATOM 878 C CA . CYS A 1 120 ? -73.554 3.613 113.150 1.00 82.38 120 CYS A CA 1
ATOM 879 C C . CYS A 1 120 ? -73.894 3.704 111.647 1.00 82.38 120 CYS A C 1
ATOM 881 O O . CYS A 1 120 ? -74.913 3.183 111.192 1.00 82.38 120 CYS A O 1
ATOM 883 N N . VAL A 1 121 ? -73.062 4.400 110.857 1.00 80.56 121 VAL A N 1
ATOM 884 C CA . VAL A 1 121 ? -73.290 4.633 109.414 1.00 80.56 121 VAL A CA 1
ATOM 885 C C . VAL A 1 121 ? -72.443 3.714 108.521 1.00 80.56 121 VAL A C 1
ATOM 887 O O . VAL A 1 121 ? -72.871 3.450 107.395 1.00 80.56 121 VAL A O 1
ATOM 890 N N . SER A 1 122 ? -71.297 3.199 108.984 1.00 74.81 122 SER A N 1
ATOM 891 C CA . SER A 1 122 ? -70.418 2.301 108.208 1.00 74.81 122 SER A CA 1
ATOM 892 C C . SER A 1 122 ? -69.740 1.221 109.062 1.00 74.81 122 SER A C 1
ATOM 894 O O . SER A 1 122 ? -69.367 1.477 110.203 1.00 74.81 122 SER A O 1
ATOM 896 N N . ASP A 1 123 ? -69.588 0.023 108.484 1.00 78.75 123 ASP A N 1
ATOM 897 C CA . ASP A 1 123 ? -68.832 -1.123 109.026 1.00 78.75 123 ASP A CA 1
ATOM 898 C C . ASP A 1 123 ? -67.370 -0.987 108.584 1.00 78.75 123 ASP A C 1
ATOM 900 O O . ASP A 1 123 ? -67.121 -0.997 107.385 1.00 78.75 123 ASP A O 1
ATOM 904 N N . GLU A 1 124 ? -66.430 -0.825 109.513 1.00 77.94 124 GLU A N 1
ATOM 905 C CA . GLU A 1 124 ? -65.036 -0.453 109.219 1.00 77.94 124 GLU A CA 1
ATOM 906 C C . GLU A 1 124 ? -64.156 -1.680 108.892 1.00 77.94 124 GLU A C 1
ATOM 908 O O . GLU A 1 124 ? -63.301 -2.097 109.680 1.00 77.94 124 GLU A O 1
ATOM 913 N N . THR A 1 125 ? -64.401 -2.306 107.734 1.00 82.25 125 THR A N 1
ATOM 914 C CA . THR A 1 125 ? -63.689 -3.499 107.240 1.00 82.25 125 THR A CA 1
ATOM 915 C C . THR A 1 125 ? -63.217 -3.361 105.786 1.00 82.25 125 THR A C 1
ATOM 917 O O . THR A 1 125 ? -64.017 -3.068 104.905 1.00 82.25 125 THR A O 1
ATOM 920 N N . CYS A 1 126 ? -61.949 -3.704 105.523 1.00 83.19 126 CYS A N 1
ATOM 921 C CA . CYS A 1 126 ? -61.345 -3.659 104.183 1.00 83.19 126 CYS A CA 1
ATOM 922 C C . CYS A 1 126 ? -62.085 -4.511 103.141 1.00 83.19 126 CYS A C 1
ATOM 924 O O . CYS A 1 126 ? -62.411 -5.686 103.368 1.00 83.19 126 CYS A O 1
ATOM 926 N N . GLY A 1 127 ? -62.308 -3.910 101.976 1.00 82.88 127 GLY A N 1
ATOM 927 C CA . GLY A 1 127 ? -63.046 -4.437 100.834 1.00 82.88 127 GLY A CA 1
ATOM 928 C C . GLY A 1 127 ? -64.544 -4.118 100.862 1.00 82.88 127 GLY A C 1
ATOM 929 O O . GLY A 1 127 ? -65.318 -4.785 100.168 1.00 82.88 127 GLY A O 1
ATOM 930 N N . ASN A 1 128 ? -64.993 -3.152 101.668 1.00 79.75 128 ASN A N 1
ATOM 931 C CA . ASN A 1 128 ? -66.411 -2.795 101.821 1.00 79.75 128 ASN A CA 1
ATOM 932 C C . ASN A 1 128 ? -66.882 -1.712 100.823 1.00 79.75 128 ASN A C 1
ATOM 934 O O . ASN A 1 128 ? -68.080 -1.408 100.755 1.00 79.75 128 ASN A O 1
ATOM 938 N N . GLY A 1 129 ? -65.973 -1.157 100.018 1.00 81.69 129 GLY A N 1
ATOM 939 C CA . GLY A 1 129 ? -66.240 -0.099 99.042 1.00 81.69 129 GLY A CA 1
ATOM 940 C C . GLY A 1 129 ? -66.175 1.319 99.615 1.00 81.69 129 GLY A C 1
ATOM 941 O O . GLY A 1 129 ? -66.536 2.275 98.915 1.00 81.69 129 GLY A O 1
ATOM 942 N N . PHE A 1 130 ? -65.747 1.474 100.865 1.00 77.81 130 PHE A N 1
ATOM 943 C CA . PHE A 1 130 ? -65.524 2.738 101.553 1.00 77.81 130 PHE A CA 1
ATOM 944 C C . PHE A 1 130 ? -64.082 2.793 102.048 1.00 77.81 130 PHE A C 1
ATOM 946 O O . PHE A 1 130 ? -63.475 1.783 102.334 1.00 77.81 130 PHE A O 1
ATOM 953 N N . ARG A 1 131 ? -63.509 3.997 102.099 1.00 81.81 131 ARG A N 1
ATOM 954 C CA . ARG A 1 131 ? -62.150 4.190 102.610 1.00 81.81 131 ARG A CA 1
ATOM 955 C C . ARG A 1 131 ? -62.237 4.624 104.066 1.00 81.81 131 ARG A C 1
ATOM 957 O O . ARG A 1 131 ? -62.478 5.816 104.309 1.00 81.81 131 ARG A O 1
ATOM 964 N N . ASP A 1 132 ? -62.036 3.689 104.981 1.00 79.19 132 ASP A N 1
ATOM 965 C CA . ASP A 1 132 ? -62.232 3.887 106.418 1.00 79.19 132 ASP A CA 1
ATOM 966 C C . ASP A 1 132 ? -60.968 4.413 107.133 1.00 79.19 132 ASP A C 1
ATOM 968 O O . ASP A 1 132 ? -59.941 4.739 106.516 1.00 79.19 132 ASP A O 1
ATOM 972 N N . LEU A 1 133 ? -61.064 4.632 108.451 1.00 72.38 133 LEU A N 1
ATOM 973 C CA . LEU A 1 133 ? -59.926 5.060 109.269 1.00 72.38 133 LEU A CA 1
ATOM 974 C C . LEU A 1 133 ? -58.920 3.893 109.373 1.00 72.38 133 LEU A C 1
ATOM 976 O O . LEU A 1 133 ? -59.316 2.772 109.644 1.00 72.38 133 LEU A O 1
ATOM 980 N N . ASP A 1 134 ? -57.627 4.164 109.165 1.00 72.62 134 ASP A N 1
ATOM 981 C CA . ASP A 1 134 ? -56.526 3.179 109.045 1.00 72.62 134 ASP A CA 1
ATOM 982 C C . ASP A 1 134 ? -56.410 2.405 107.708 1.00 72.62 134 ASP A C 1
ATOM 984 O O . ASP A 1 134 ? -55.479 1.614 107.551 1.00 72.62 134 ASP A O 1
ATOM 988 N N . GLU A 1 135 ? -57.208 2.747 106.688 1.00 80.56 135 GLU A N 1
ATOM 989 C CA . GLU A 1 135 ? -57.037 2.259 105.307 1.00 80.56 135 GLU A CA 1
ATOM 990 C C . GLU A 1 135 ? -56.374 3.291 104.376 1.00 80.56 135 GLU A C 1
ATOM 992 O O . GLU A 1 135 ? -56.642 4.507 104.411 1.00 80.56 135 GLU A O 1
ATOM 997 N N . THR A 1 136 ? -55.498 2.817 103.485 1.00 82.38 136 THR A N 1
ATOM 998 C CA . THR A 1 136 ? -54.868 3.663 102.459 1.00 82.38 136 THR A CA 1
ATOM 999 C C . THR A 1 136 ? -55.733 3.741 101.201 1.00 82.38 136 THR A C 1
ATOM 1001 O O . THR A 1 136 ? -55.879 4.841 100.647 1.00 82.38 136 THR A O 1
ATOM 1004 N N . CYS A 1 137 ? -56.356 2.632 100.805 1.00 82.56 137 CYS A N 1
ATOM 1005 C CA . CYS A 1 137 ? -57.280 2.472 99.679 1.00 82.56 137 CYS A CA 1
ATOM 1006 C C . CYS A 1 137 ? -58.368 1.439 100.024 1.00 82.56 137 CYS A C 1
ATOM 1008 O O . CYS A 1 137 ? -58.233 0.754 101.023 1.00 82.56 137 CYS A O 1
ATOM 1010 N N . ASP A 1 138 ? -59.418 1.350 99.207 1.00 85.38 138 ASP A N 1
ATOM 1011 C CA . ASP A 1 138 ? -60.411 0.265 99.215 1.00 85.38 138 ASP A CA 1
ATOM 1012 C C . ASP A 1 138 ? -61.016 0.208 97.802 1.00 85.38 138 ASP A C 1
ATOM 1014 O O . ASP A 1 138 ? -61.467 1.236 97.277 1.00 85.38 138 ASP A O 1
ATOM 1018 N N . ASP A 1 139 ? -60.961 -0.952 97.147 1.00 81.94 139 ASP A N 1
ATOM 1019 C CA . ASP A 1 139 ? -61.490 -1.161 95.791 1.00 81.94 139 ASP A CA 1
ATOM 1020 C C . ASP A 1 139 ? -62.769 -2.023 95.759 1.00 81.94 139 ASP A C 1
ATOM 1022 O O . ASP A 1 139 ? -63.246 -2.431 94.693 1.00 81.94 139 ASP A O 1
ATOM 1026 N N . GLY A 1 140 ? -63.382 -2.239 96.924 1.00 85.19 140 GLY A N 1
ATOM 1027 C CA . GLY A 1 140 ? -64.606 -3.010 97.097 1.00 85.19 140 GLY A CA 1
ATOM 1028 C C . GLY A 1 140 ? -64.405 -4.520 97.169 1.00 85.19 140 GLY A C 1
ATOM 1029 O O . GLY A 1 140 ? -65.400 -5.251 97.071 1.00 85.19 140 GLY A O 1
ATOM 1030 N N . ASN A 1 141 ? -63.164 -5.005 97.301 1.00 82.69 141 ASN A N 1
ATOM 1031 C CA . ASN A 1 141 ? -62.871 -6.400 97.615 1.00 82.69 141 ASN A CA 1
ATOM 1032 C C . ASN A 1 141 ? -61.487 -6.586 98.293 1.00 82.69 141 ASN A C 1
ATOM 1034 O O . ASN A 1 141 ? -60.880 -5.618 98.720 1.00 82.69 141 ASN A O 1
ATOM 1038 N N . THR A 1 142 ? -61.040 -7.836 98.486 1.00 85.31 142 THR A N 1
ATOM 1039 C CA . THR A 1 142 ? -59.745 -8.180 99.127 1.00 85.31 142 THR A CA 1
ATOM 1040 C C . THR A 1 142 ? -58.863 -9.067 98.240 1.00 85.31 142 THR A C 1
ATOM 1042 O O . THR A 1 142 ? -58.069 -9.880 98.721 1.00 85.31 142 THR A O 1
ATOM 1045 N N . VAL A 1 143 ? -59.059 -8.999 96.923 1.00 81.19 143 VAL A N 1
ATOM 1046 C CA . VAL A 1 143 ? -58.115 -9.556 95.951 1.00 81.19 143 VAL A CA 1
ATOM 1047 C C . VAL A 1 143 ? -56.937 -8.582 95.857 1.00 81.19 143 VAL A C 1
ATOM 1049 O O . VAL A 1 143 ? -57.111 -7.389 96.016 1.00 81.19 143 VAL A O 1
ATOM 1052 N N . SER A 1 144 ? -55.725 -9.113 95.697 1.00 77.94 144 SER A N 1
ATOM 1053 C CA . SER A 1 144 ? -54.536 -8.302 95.420 1.00 77.94 144 SER A CA 1
ATOM 1054 C C . SER A 1 144 ? -54.284 -8.311 93.910 1.00 77.94 144 SER A C 1
ATOM 1056 O O . SER A 1 144 ? -54.474 -9.337 93.239 1.00 77.94 144 SER A O 1
ATOM 1058 N N . GLY A 1 145 ? -53.878 -7.163 93.382 1.00 69.75 145 GLY A N 1
ATOM 1059 C CA . GLY A 1 145 ? -53.537 -6.873 91.995 1.00 69.75 145 GLY A CA 1
ATOM 1060 C C . GLY A 1 145 ? -54.650 -6.195 91.186 1.00 69.75 145 GLY A C 1
ATOM 1061 O O . GLY A 1 145 ? -54.508 -6.083 89.967 1.00 69.75 145 GLY A O 1
ATOM 1062 N N . ASP A 1 146 ? -55.769 -5.786 91.797 1.00 69.94 146 ASP A N 1
ATOM 1063 C CA . ASP A 1 146 ? -56.915 -5.159 91.110 1.00 69.94 146 ASP A CA 1
ATOM 1064 C C . ASP A 1 146 ? -57.237 -3.714 91.529 1.00 69.94 146 ASP A C 1
ATOM 1066 O O . ASP A 1 146 ? -58.168 -3.110 90.981 1.00 69.94 146 ASP A O 1
ATOM 1070 N N . GLY A 1 147 ? -56.386 -3.112 92.360 1.00 77.25 147 GLY A N 1
ATOM 1071 C CA . GLY A 1 147 ? -56.401 -1.677 92.652 1.00 77.25 147 GLY A CA 1
ATOM 1072 C C . GLY A 1 147 ? -56.043 -1.328 94.092 1.00 77.25 147 GLY A C 1
ATOM 1073 O O . GLY A 1 147 ? -55.658 -0.187 94.361 1.00 77.25 147 GLY A O 1
ATOM 1074 N N . CYS A 1 148 ? -56.147 -2.279 95.014 1.00 83.50 148 CYS A N 1
ATOM 1075 C CA . CYS A 1 148 ? -55.757 -2.130 96.407 1.00 83.50 148 CYS A CA 1
ATOM 1076 C C . CYS A 1 148 ? -55.267 -3.473 96.966 1.00 83.50 148 CYS A C 1
ATOM 1078 O O . CYS A 1 148 ? -55.785 -4.520 96.592 1.00 83.50 148 CYS A O 1
ATOM 1080 N N . SER A 1 149 ? -54.278 -3.454 97.862 1.00 82.06 149 SER A N 1
ATOM 1081 C CA . SER A 1 149 ? -53.789 -4.682 98.494 1.00 82.06 149 SER A CA 1
ATOM 1082 C C . SER A 1 149 ? -54.872 -5.357 99.342 1.00 82.06 149 SER A C 1
ATOM 1084 O O . SER A 1 149 ? -55.807 -4.716 99.823 1.00 82.06 149 SER A O 1
ATOM 1086 N N . ASP A 1 150 ? -54.715 -6.658 99.594 1.00 85.00 150 ASP A N 1
ATOM 1087 C CA . ASP A 1 150 ? -55.686 -7.472 100.342 1.00 85.00 150 ASP A CA 1
ATOM 1088 C C . ASP A 1 150 ? -55.888 -7.038 101.809 1.00 85.00 150 ASP A C 1
ATOM 1090 O O . ASP A 1 150 ? -56.853 -7.452 102.457 1.00 85.00 150 ASP A O 1
ATOM 1094 N N . ASP A 1 151 ? -54.987 -6.205 102.331 1.00 83.62 151 ASP A N 1
ATOM 1095 C CA . ASP A 1 151 ? -55.043 -5.572 103.649 1.00 83.62 151 ASP A CA 1
ATOM 1096 C C . ASP A 1 151 ? -55.354 -4.064 103.608 1.00 83.62 151 ASP A C 1
ATOM 1098 O O . ASP A 1 151 ? -55.222 -3.387 104.631 1.00 83.62 151 ASP A O 1
ATOM 1102 N N . CYS A 1 152 ? -55.735 -3.527 102.444 1.00 83.12 152 CYS A N 1
ATOM 1103 C CA . CYS A 1 152 ? -55.998 -2.106 102.202 1.00 83.12 152 CYS A CA 1
ATOM 1104 C C . CYS A 1 152 ? -54.829 -1.168 102.577 1.00 83.12 152 CYS A C 1
ATOM 1106 O O . CYS A 1 152 ? -54.985 0.055 102.732 1.00 83.12 152 CYS A O 1
ATOM 1108 N N . GLY A 1 153 ? -53.629 -1.736 102.733 1.00 79.38 153 GLY A N 1
ATOM 1109 C CA . GLY A 1 153 ? -52.427 -1.051 103.185 1.00 79.38 153 GLY A CA 1
ATOM 1110 C C . GLY A 1 153 ? -51.697 -0.304 102.074 1.00 79.38 153 GLY A C 1
ATOM 1111 O O . GLY A 1 153 ? -51.058 0.717 102.356 1.00 79.38 153 GLY A O 1
ATOM 1112 N N . LEU A 1 154 ? -51.801 -0.772 100.828 1.00 71.25 154 LEU A N 1
ATOM 1113 C CA . LEU A 1 154 ? -51.065 -0.267 99.670 1.00 71.25 154 LEU A CA 1
ATOM 1114 C C . LEU A 1 154 ? -51.982 -0.125 98.453 1.00 71.25 154 LEU A C 1
ATOM 1116 O O . LEU A 1 154 ? -52.806 -0.986 98.173 1.00 71.25 154 LEU A O 1
ATOM 1120 N N . LEU A 1 155 ? -51.814 0.982 97.728 1.00 71.81 155 LEU A N 1
ATOM 1121 C CA . LEU A 1 155 ? -52.467 1.192 96.442 1.00 71.81 155 LEU A CA 1
ATOM 1122 C C . LEU A 1 155 ? -51.611 0.511 95.372 1.00 71.81 155 LEU A C 1
ATOM 1124 O O . LEU A 1 155 ? -50.494 0.963 95.147 1.00 71.81 155 LEU A O 1
ATOM 1128 N N . GLU A 1 156 ? -52.134 -0.536 94.742 1.00 74.12 156 GLU A N 1
ATOM 1129 C CA . GLU A 1 156 ? -51.422 -1.326 93.732 1.00 74.12 156 GLU A CA 1
ATOM 1130 C C . GLU A 1 156 ? -51.762 -0.773 92.341 1.00 74.12 156 GLU A C 1
ATOM 1132 O O . GLU A 1 156 ? -52.901 -0.872 91.870 1.00 74.12 156 GLU A O 1
ATOM 1137 N N . TYR A 1 157 ? -50.800 -0.108 91.700 1.00 77.88 157 TYR A N 1
ATOM 1138 C CA . TYR A 1 157 ? -50.963 0.442 90.356 1.00 77.88 157 TYR A CA 1
ATOM 1139 C C . TYR A 1 157 ? -49.617 0.544 89.641 1.00 77.88 157 TYR A C 1
ATOM 1141 O O . TYR A 1 157 ? -48.664 1.089 90.182 1.00 77.88 157 TYR A O 1
ATOM 1149 N N . CYS A 1 158 ? -49.599 0.138 88.372 1.00 82.56 158 CYS A N 1
ATOM 1150 C CA . CYS A 1 158 ? -48.436 0.303 87.508 1.00 82.56 158 CYS A CA 1
ATOM 1151 C C . CYS A 1 158 ? -47.987 1.764 87.439 1.00 82.56 158 CYS A C 1
ATOM 1153 O O . CYS A 1 158 ? -48.809 2.656 87.193 1.00 82.56 158 CYS A O 1
ATOM 1155 N N . GLY A 1 159 ? -46.688 1.991 87.599 1.00 83.88 159 GLY A N 1
ATOM 1156 C CA . GLY A 1 159 ? -46.018 3.280 87.520 1.00 83.88 159 GLY A CA 1
ATOM 1157 C C . GLY A 1 159 ? -45.777 3.964 88.866 1.00 83.88 159 GLY A C 1
ATOM 1158 O O . GLY A 1 159 ? -45.610 5.188 88.892 1.00 83.88 159 GLY A O 1
ATOM 1159 N N . ASP A 1 160 ? -45.778 3.235 89.982 1.00 83.19 160 ASP A N 1
ATOM 1160 C CA . ASP A 1 160 ? -45.638 3.798 91.334 1.00 83.19 160 ASP A CA 1
ATOM 1161 C C . ASP A 1 160 ? -44.196 3.748 91.889 1.00 83.19 160 ASP A C 1
ATOM 1163 O O . ASP A 1 160 ? -43.876 4.390 92.900 1.00 83.19 160 ASP A O 1
ATOM 1167 N N . GLY A 1 161 ? -43.299 3.051 91.193 1.00 84.75 161 GLY A N 1
ATOM 1168 C CA . GLY A 1 161 ? -41.892 2.862 91.540 1.00 84.75 161 GLY A CA 1
ATOM 1169 C C . GLY A 1 161 ? -41.596 1.532 92.235 1.00 84.75 161 GLY A C 1
ATOM 1170 O O . GLY A 1 161 ? -40.430 1.279 92.571 1.00 84.75 161 GLY A O 1
ATOM 1171 N N . ASN A 1 162 ? -42.605 0.700 92.481 1.00 83.12 162 ASN A N 1
ATOM 1172 C CA . ASN A 1 162 ? -42.507 -0.610 93.107 1.00 83.12 162 ASN A CA 1
ATOM 1173 C C . ASN A 1 162 ? -43.033 -1.668 92.142 1.00 83.12 162 ASN A C 1
ATOM 1175 O O . ASN A 1 162 ? -43.962 -1.439 91.397 1.00 83.12 162 ASN A O 1
ATOM 1179 N N . ARG A 1 163 ? -42.410 -2.849 92.144 1.00 85.62 163 ARG A N 1
ATOM 1180 C CA . ARG A 1 163 ? -42.908 -3.973 91.348 1.00 85.62 163 ARG A CA 1
ATOM 1181 C C . ARG A 1 163 ? -43.904 -4.764 92.189 1.00 85.62 163 ARG A C 1
ATOM 1183 O O . ARG A 1 163 ? -43.456 -5.607 92.980 1.00 85.62 163 ARG A O 1
ATOM 1190 N N . ASP A 1 164 ? -45.185 -4.509 91.984 1.00 82.00 164 ASP A N 1
ATOM 1191 C CA . ASP A 1 164 ? -46.289 -5.124 92.719 1.00 82.00 164 ASP A CA 1
ATOM 1192 C C . ASP A 1 164 ? -46.621 -6.544 92.215 1.00 82.00 164 ASP A C 1
ATOM 1194 O O . ASP A 1 164 ? -46.100 -7.036 91.200 1.00 82.00 164 ASP A O 1
ATOM 1198 N N . ASP A 1 165 ? -47.455 -7.269 92.968 1.00 77.00 165 ASP A N 1
ATOM 1199 C CA . ASP A 1 165 ? -47.892 -8.615 92.593 1.00 77.00 165 ASP A CA 1
ATOM 1200 C C . ASP A 1 165 ? -48.830 -8.546 91.374 1.00 77.00 165 ASP A C 1
ATOM 1202 O O . ASP A 1 165 ? -49.909 -7.971 91.407 1.00 77.00 165 ASP A O 1
ATOM 1206 N N . GLY A 1 166 ? -48.397 -9.156 90.265 1.00 74.56 166 GLY A N 1
ATOM 1207 C CA . GLY A 1 166 ? -49.061 -9.048 88.958 1.00 74.56 166 GLY A CA 1
ATOM 1208 C C . GLY A 1 166 ? -48.214 -8.329 87.908 1.00 74.56 166 GLY A C 1
ATOM 1209 O O . GLY A 1 166 ? -48.400 -8.571 86.715 1.00 74.56 166 GLY A O 1
ATOM 1210 N N . GLU A 1 167 ? -47.208 -7.563 88.332 1.00 85.81 167 GLU A N 1
ATOM 1211 C CA . GLU A 1 167 ? -46.336 -6.795 87.443 1.00 85.81 167 GLU A CA 1
ATOM 1212 C C . GLU A 1 167 ? -45.056 -7.550 87.061 1.00 85.81 167 GLU A C 1
ATOM 1214 O O . GLU A 1 167 ? -44.394 -8.231 87.861 1.00 85.81 167 GLU A O 1
ATOM 1219 N N . THR A 1 168 ? -44.634 -7.417 85.805 1.00 86.44 168 THR A N 1
ATOM 1220 C CA . THR A 1 168 ? -43.348 -7.946 85.323 1.00 86.44 168 THR A CA 1
ATOM 1221 C C . THR A 1 168 ? -42.205 -6.958 85.601 1.00 86.44 168 THR A C 1
ATOM 1223 O O . THR A 1 168 ? -41.067 -7.374 85.875 1.00 86.44 168 THR A O 1
ATOM 1226 N N . CYS A 1 169 ? -42.498 -5.661 85.605 1.00 87.69 169 CYS A N 1
ATOM 1227 C CA . CYS A 1 169 ? -41.606 -4.545 85.922 1.00 87.69 169 CYS A CA 1
ATOM 1228 C C . CYS A 1 169 ? -42.410 -3.344 86.427 1.00 87.69 169 CYS A C 1
ATOM 1230 O O . CYS A 1 169 ? -43.621 -3.366 86.315 1.00 87.69 169 CYS A O 1
ATOM 1232 N N . ASP A 1 170 ? -41.710 -2.330 86.932 1.00 89.69 170 ASP A N 1
ATOM 1233 C CA . ASP A 1 170 ? -42.232 -0.989 87.197 1.00 89.69 170 ASP A CA 1
ATOM 1234 C C . ASP A 1 170 ? -41.041 -0.017 87.102 1.00 89.69 170 ASP A C 1
ATOM 1236 O O . ASP A 1 170 ? -39.952 -0.320 87.616 1.00 89.69 170 ASP A O 1
ATOM 1240 N N . ASP A 1 171 ? -41.197 1.095 86.384 1.00 88.38 171 ASP A N 1
ATOM 1241 C CA . ASP A 1 171 ? -40.177 2.141 86.222 1.00 88.38 171 ASP A CA 1
ATOM 1242 C C . ASP A 1 171 ? -40.609 3.512 86.782 1.00 88.38 171 ASP A C 1
ATOM 1244 O O . ASP A 1 171 ? -39.958 4.539 86.550 1.00 88.38 171 ASP A O 1
ATOM 1248 N N . GLY A 1 172 ? -41.653 3.527 87.612 1.00 87.88 172 GLY A N 1
ATOM 1249 C CA . GLY A 1 172 ? -42.121 4.703 88.334 1.00 87.88 172 GLY A CA 1
ATOM 1250 C C . GLY A 1 172 ? -42.991 5.657 87.528 1.00 87.88 172 GLY A C 1
ATOM 1251 O O . GLY A 1 172 ? -43.155 6.805 87.958 1.00 87.88 172 GLY A O 1
ATOM 1252 N N . ASN A 1 173 ? -43.510 5.235 86.367 1.00 86.69 173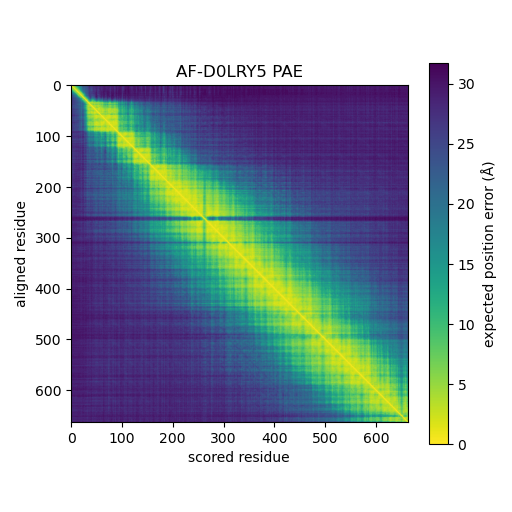 ASN A N 1
ATOM 1253 C CA . ASN A 1 173 ? -44.595 5.921 85.665 1.00 86.69 173 ASN A CA 1
ATOM 1254 C C . ASN A 1 173 ? -45.335 4.997 84.656 1.00 86.69 173 ASN A C 1
ATOM 1256 O O . ASN A 1 173 ? -45.022 3.825 84.539 1.00 86.69 173 ASN A O 1
ATOM 1260 N N . ASN A 1 174 ? -46.357 5.512 83.952 1.00 88.00 174 ASN A N 1
ATOM 1261 C CA . ASN A 1 174 ? -47.147 4.764 82.948 1.00 88.00 174 ASN A CA 1
ATOM 1262 C C . ASN A 1 174 ? -46.829 5.177 81.499 1.00 88.00 174 ASN A C 1
ATOM 1264 O O . ASN A 1 174 ? -47.696 5.109 80.617 1.00 88.00 174 ASN A O 1
ATOM 1268 N N . VAL A 1 175 ? -45.653 5.745 81.257 1.00 87.75 175 VAL A N 1
ATOM 1269 C CA . VAL A 1 175 ? -45.173 6.009 79.901 1.00 87.75 175 VAL A CA 1
ATOM 1270 C C . VAL A 1 175 ? -44.614 4.695 79.354 1.00 87.75 175 VAL A C 1
ATOM 1272 O O . VAL A 1 175 ? -44.139 3.857 80.097 1.00 87.75 175 VAL A O 1
ATOM 1275 N N . SER A 1 176 ? -44.787 4.476 78.053 1.00 86.44 176 SER A N 1
ATOM 1276 C CA . SER A 1 176 ? -44.104 3.394 77.346 1.00 86.44 176 SER A CA 1
ATOM 1277 C C . SER A 1 176 ? -42.852 3.951 76.673 1.00 86.44 176 SER A C 1
ATOM 1279 O O . SER A 1 176 ? -42.888 5.054 76.111 1.00 86.44 176 SER A O 1
ATOM 1281 N N . GLY A 1 177 ? -41.788 3.165 76.638 1.00 82.25 177 GLY A N 1
ATOM 1282 C CA . GLY A 1 177 ? -40.500 3.429 76.002 1.00 82.25 177 GLY A CA 1
ATOM 1283 C C . GLY A 1 177 ? -39.383 3.836 76.969 1.00 82.25 177 GLY A C 1
ATOM 1284 O O . GLY A 1 177 ? -38.319 4.253 76.501 1.00 82.25 177 GLY A O 1
ATOM 1285 N N . ASP A 1 178 ? -39.600 3.788 78.285 1.00 85.38 178 ASP A N 1
ATOM 1286 C CA . ASP A 1 178 ? -38.631 4.166 79.322 1.00 85.38 178 ASP A CA 1
ATOM 1287 C C . ASP A 1 178 ? -38.182 3.028 80.251 1.00 85.38 178 ASP A C 1
ATOM 1289 O O . ASP A 1 178 ? -37.333 3.250 81.124 1.00 85.38 178 ASP A O 1
ATOM 1293 N N . GLY A 1 179 ? -38.577 1.789 79.942 1.00 86.19 179 GLY A N 1
ATOM 1294 C CA . GLY A 1 179 ? -38.005 0.576 80.533 1.00 86.19 179 GLY A CA 1
ATOM 1295 C C . GLY A 1 179 ? -39.037 -0.442 81.009 1.00 86.19 179 GLY A C 1
ATOM 1296 O O . GLY A 1 179 ? -38.691 -1.621 81.176 1.00 86.19 179 GLY A O 1
ATOM 1297 N N . CYS A 1 180 ? -40.282 -0.025 81.199 1.00 90.19 180 CYS A N 1
ATOM 1298 C CA . CYS A 1 180 ? -41.420 -0.887 81.469 1.00 90.19 180 CYS A CA 1
ATOM 1299 C C . CYS A 1 180 ? -42.625 -0.462 80.626 1.00 90.19 180 CYS A C 1
ATOM 1301 O O . CYS A 1 180 ? -42.822 0.718 80.359 1.00 90.19 180 CYS A O 1
ATOM 1303 N N . SER A 1 181 ? -43.442 -1.420 80.182 1.00 87.94 181 SER A N 1
ATOM 1304 C CA . SER A 1 181 ? -44.682 -1.077 79.488 1.00 87.94 181 SER A CA 1
ATOM 1305 C C . SER A 1 181 ? -45.606 -0.283 80.426 1.00 87.94 181 SER A C 1
ATOM 1307 O O . SER A 1 181 ? -45.641 -0.540 81.625 1.00 87.94 181 SER A O 1
ATOM 1309 N N . GLY A 1 182 ? -46.409 0.656 79.906 1.00 85.62 182 GLY A N 1
ATOM 1310 C CA . GLY A 1 182 ? -47.288 1.498 80.738 1.00 85.62 182 GLY A CA 1
ATOM 1311 C C . GLY A 1 182 ? -48.426 0.755 81.468 1.00 85.62 182 GLY A C 1
ATOM 1312 O O . GLY A 1 182 ? -49.200 1.377 82.202 1.00 85.62 182 GLY A O 1
ATOM 1313 N N . ASP A 1 183 ? -48.548 -0.555 81.238 1.00 86.38 183 ASP A N 1
ATOM 1314 C CA . ASP A 1 183 ? -49.412 -1.525 81.924 1.00 86.38 183 ASP A CA 1
ATOM 1315 C C . ASP A 1 183 ? -48.621 -2.591 82.718 1.00 86.38 183 ASP A C 1
ATOM 1317 O O . ASP A 1 183 ? -49.211 -3.537 83.237 1.00 86.38 183 ASP A O 1
ATOM 1321 N N . CYS A 1 184 ? -47.297 -2.446 82.803 1.00 87.56 184 CYS A N 1
ATOM 1322 C CA . CYS A 1 184 ? -46.365 -3.253 83.585 1.00 87.56 184 CYS A CA 1
ATOM 1323 C C . CYS A 1 184 ? -46.334 -4.754 83.241 1.00 87.56 184 CYS A C 1
ATOM 1325 O O . CYS A 1 184 ? -45.816 -5.579 84.007 1.00 87.56 184 CYS A O 1
ATOM 1327 N N . VAL A 1 185 ? -46.840 -5.142 82.064 1.00 87.06 185 VAL A N 1
ATOM 1328 C CA . VAL A 1 185 ? -46.877 -6.543 81.612 1.00 87.06 185 VAL A CA 1
ATOM 1329 C C . VAL A 1 185 ? -45.558 -7.019 80.999 1.00 87.06 185 VAL A C 1
ATOM 1331 O O . VAL A 1 185 ? -45.227 -8.203 81.148 1.00 87.06 185 VAL A O 1
ATOM 1334 N N . SER A 1 186 ? -44.780 -6.137 80.361 1.00 85.62 186 SER A N 1
ATOM 1335 C CA . SER A 1 186 ? -43.512 -6.458 79.687 1.00 85.62 186 SER A CA 1
ATOM 1336 C C . SER A 1 186 ? -42.406 -5.465 80.048 1.00 85.62 186 SER A C 1
ATOM 1338 O O . SER A 1 186 ? -42.631 -4.277 80.256 1.00 85.62 186 SER A O 1
ATOM 1340 N N . ARG A 1 187 ? -41.170 -5.974 80.128 1.00 86.31 187 ARG A N 1
ATOM 1341 C CA . ARG A 1 187 ? -39.970 -5.125 80.134 1.00 86.31 187 ARG A CA 1
ATOM 1342 C C . ARG A 1 187 ? -39.623 -4.818 78.696 1.00 86.31 187 ARG A C 1
ATOM 1344 O O . ARG A 1 187 ? -39.320 -5.776 77.996 1.00 86.31 187 ARG A O 1
ATOM 1351 N N . GLU A 1 188 ? -39.584 -3.546 78.328 1.00 86.38 188 GLU A N 1
ATOM 1352 C CA . GLU A 1 188 ? -39.374 -3.066 76.956 1.00 86.38 188 GLU A CA 1
ATOM 1353 C C . GLU A 1 188 ? -37.945 -3.371 76.478 1.00 86.38 188 GLU A C 1
ATOM 1355 O O . GLU A 1 188 ? -37.012 -2.574 76.609 1.00 86.38 188 GLU A O 1
ATOM 1360 N N . LEU A 1 189 ? -37.753 -4.611 76.037 1.00 87.62 189 LEU A N 1
ATOM 1361 C CA . LEU A 1 189 ? -36.478 -5.233 75.718 1.00 87.62 189 LEU A CA 1
ATOM 1362 C C . LEU A 1 189 ? -36.697 -6.191 74.556 1.00 87.62 189 LEU A C 1
ATOM 1364 O O . LEU A 1 189 ? -37.378 -7.202 74.731 1.00 87.62 189 LEU A O 1
ATOM 1368 N N . CYS A 1 190 ? -35.956 -5.961 73.478 1.00 88.25 190 CYS A N 1
ATOM 1369 C CA . CYS A 1 190 ? -35.964 -6.863 72.344 1.00 88.25 190 CYS A CA 1
ATOM 1370 C C . CYS A 1 190 ? -35.636 -8.311 72.743 1.00 88.25 190 CYS A C 1
ATOM 1372 O O . CYS A 1 190 ? -34.628 -8.600 73.407 1.00 88.25 190 CYS A O 1
ATOM 1374 N N . GLY A 1 191 ? -36.482 -9.236 72.298 1.00 86.88 191 GLY A N 1
ATOM 1375 C CA . GLY A 1 191 ? -36.352 -10.672 72.498 1.00 86.88 191 GLY A CA 1
ATOM 1376 C C . GLY A 1 191 ? -37.255 -11.257 73.584 1.00 86.88 191 GLY A C 1
ATOM 1377 O O . GLY A 1 191 ? -37.052 -12.415 73.985 1.00 86.88 191 GLY A O 1
ATOM 1378 N N . ASN A 1 192 ? -38.213 -10.489 74.107 1.00 88.94 192 ASN A N 1
ATOM 1379 C CA . ASN A 1 192 ? -39.062 -10.870 75.243 1.00 88.94 192 ASN A CA 1
ATOM 1380 C C . ASN A 1 192 ? -40.399 -11.533 74.826 1.00 88.94 192 ASN A C 1
ATOM 1382 O O . ASN A 1 192 ? -41.112 -12.066 75.684 1.00 88.94 192 ASN A O 1
ATOM 1386 N N . ARG A 1 193 ? -40.675 -11.600 73.516 1.00 88.12 193 ARG A N 1
ATOM 1387 C CA . ARG A 1 193 ? -41.884 -12.090 72.823 1.00 88.12 193 ARG A CA 1
ATOM 1388 C C . ARG A 1 193 ? -43.100 -11.157 72.857 1.00 88.12 193 ARG A C 1
ATOM 1390 O O . ARG A 1 193 ? -44.211 -11.623 72.585 1.00 88.12 193 ARG A O 1
ATOM 1397 N N . TYR A 1 194 ? -42.906 -9.887 73.176 1.00 87.81 194 TYR A N 1
ATOM 1398 C CA . TYR A 1 194 ? -43.899 -8.819 73.144 1.00 87.81 194 TYR A CA 1
ATOM 1399 C C . TYR A 1 194 ? -43.395 -7.733 72.204 1.00 87.81 194 TYR A C 1
ATOM 1401 O O . TYR A 1 194 ? -42.243 -7.364 72.288 1.00 87.81 194 TYR A O 1
ATOM 1409 N N . VAL A 1 195 ? -44.245 -7.246 71.298 1.00 89.31 195 VAL A N 1
ATOM 1410 C CA . VAL A 1 195 ? -43.870 -6.121 70.430 1.00 89.31 195 VAL A CA 1
ATOM 1411 C C . VAL A 1 195 ? -44.088 -4.839 71.223 1.00 89.31 195 VAL A C 1
ATOM 1413 O O . VAL A 1 195 ? -45.230 -4.378 71.341 1.00 89.31 195 VAL A O 1
ATOM 1416 N N . ASP A 1 196 ? -43.013 -4.316 71.796 1.00 88.19 196 ASP A N 1
ATOM 1417 C CA . ASP A 1 196 ? -43.017 -3.118 72.627 1.00 88.19 196 ASP A CA 1
ATOM 1418 C C . ASP A 1 196 ? -42.810 -1.842 71.775 1.00 88.19 196 ASP A C 1
ATOM 1420 O O . ASP A 1 196 ? -42.645 -1.872 70.549 1.00 88.19 196 ASP A O 1
ATOM 1424 N N . VAL A 1 197 ? -42.894 -0.658 72.393 1.00 84.94 197 VAL A N 1
ATOM 1425 C CA . VAL A 1 197 ? -42.760 0.612 71.659 1.00 84.94 197 VAL A CA 1
ATOM 1426 C C . VAL A 1 197 ? -41.336 0.777 71.126 1.00 84.94 197 VAL A C 1
ATOM 1428 O O . VAL A 1 197 ? -40.385 0.894 71.890 1.00 84.94 197 VAL A O 1
ATOM 1431 N N . GLY A 1 198 ? -41.212 0.892 69.801 1.00 83.31 198 GLY A N 1
ATOM 1432 C CA . GLY A 1 198 ? -39.924 1.032 69.114 1.00 83.31 198 GLY A CA 1
ATOM 1433 C C . GLY A 1 198 ? -39.443 -0.247 68.429 1.00 83.31 198 GLY A C 1
ATOM 1434 O O . GLY A 1 198 ? -38.429 -0.190 67.740 1.00 83.31 198 GLY A O 1
ATOM 1435 N N . GLU A 1 199 ? -40.182 -1.347 68.566 1.00 91.56 199 GLU A N 1
ATOM 1436 C CA . GLU A 1 199 ? -39.930 -2.621 67.893 1.00 91.56 199 GLU A CA 1
ATOM 1437 C C . GLU A 1 199 ? -40.905 -2.808 66.723 1.00 91.56 199 GLU A C 1
ATOM 1439 O O . GLU A 1 199 ? -42.101 -2.521 66.840 1.00 91.56 199 GLU A O 1
ATOM 1444 N N . ASP A 1 200 ? -40.411 -3.309 65.590 1.00 92.06 200 ASP A N 1
ATOM 1445 C CA . ASP A 1 200 ? -41.262 -3.679 64.451 1.00 92.06 200 ASP A CA 1
ATOM 1446 C C . ASP A 1 200 ? -41.759 -5.133 64.569 1.00 92.06 200 ASP A C 1
ATOM 1448 O O . ASP A 1 200 ? -42.802 -5.506 64.018 1.00 92.06 200 ASP A O 1
ATOM 1452 N N . CYS A 1 201 ? -41.031 -5.955 65.325 1.00 92.12 201 CYS A N 1
ATOM 1453 C CA . CYS A 1 201 ? -41.341 -7.341 65.653 1.00 92.12 201 CYS A CA 1
ATOM 1454 C C . CYS A 1 201 ? -40.646 -7.734 66.964 1.00 92.12 201 CYS A C 1
ATOM 1456 O O . CYS A 1 201 ? -39.639 -7.146 67.320 1.00 92.12 201 CYS A O 1
ATOM 1458 N N . ASP A 1 202 ? -41.122 -8.776 67.649 1.00 91.12 202 ASP A N 1
ATOM 1459 C CA . ASP A 1 202 ? -40.362 -9.393 68.740 1.00 91.12 202 ASP A CA 1
ATOM 1460 C C . ASP A 1 202 ? -40.547 -10.913 68.706 1.00 91.12 202 ASP A C 1
ATOM 1462 O O . ASP A 1 202 ? -41.628 -11.472 68.940 1.00 91.12 202 ASP A O 1
ATOM 1466 N N . THR A 1 203 ? -39.451 -11.596 68.389 1.00 90.00 203 THR A N 1
ATOM 1467 C CA . THR A 1 203 ? -39.285 -13.029 68.623 1.00 90.00 203 THR A CA 1
ATOM 1468 C C . THR A 1 203 ? -38.155 -13.246 69.617 1.00 90.00 203 THR A C 1
ATOM 1470 O O . THR A 1 203 ? -37.356 -12.355 69.832 1.00 90.00 203 THR A O 1
ATOM 1473 N N . ALA A 1 204 ? -38.039 -14.439 70.216 1.00 86.25 204 ALA A N 1
ATOM 1474 C CA . ALA A 1 204 ? -37.000 -14.758 71.211 1.00 86.25 204 ALA A CA 1
ATOM 1475 C C . ALA A 1 204 ? -35.565 -14.824 70.624 1.00 86.25 204 ALA A C 1
ATOM 1477 O O . ALA A 1 204 ? -34.922 -15.878 70.678 1.00 86.25 204 ALA A O 1
ATOM 1478 N N . GLY A 1 205 ? -35.089 -13.719 70.051 1.00 86.50 205 GLY A N 1
ATOM 1479 C CA . GLY A 1 205 ? -33.948 -13.596 69.146 1.00 86.50 205 GLY A CA 1
ATOM 1480 C C . GLY A 1 205 ? -34.359 -13.610 67.669 1.00 86.50 205 GLY A C 1
ATOM 1481 O O . GLY A 1 205 ? -35.539 -13.764 67.353 1.00 86.50 205 GLY A O 1
ATOM 1482 N N . ALA A 1 206 ? -33.369 -13.501 66.777 1.00 91.38 206 ALA A N 1
ATOM 1483 C CA . ALA A 1 206 ? -33.581 -13.494 65.331 1.00 91.38 206 ALA A CA 1
ATOM 1484 C C . ALA A 1 206 ? -34.333 -14.742 64.828 1.00 91.38 206 ALA A C 1
ATOM 1486 O O . ALA A 1 206 ? -34.108 -15.873 65.280 1.00 91.38 206 ALA A O 1
ATOM 1487 N N . SER A 1 207 ? -35.220 -14.533 63.864 1.00 92.94 207 SER A N 1
ATOM 1488 C CA . SER A 1 207 ? -36.059 -15.538 63.221 1.00 92.94 207 SER A CA 1
ATOM 1489 C C . SER A 1 207 ? -36.297 -15.184 61.752 1.00 92.94 207 SER A C 1
ATOM 1491 O O . SER A 1 207 ? -35.891 -14.128 61.284 1.00 92.94 207 SER A O 1
ATOM 1493 N N . ALA A 1 208 ? -37.015 -16.043 61.023 1.00 93.06 208 ALA A N 1
ATOM 1494 C CA . ALA A 1 208 ? -37.359 -15.788 59.623 1.00 93.06 208 ALA A CA 1
ATOM 1495 C C . ALA A 1 208 ? -38.226 -14.533 59.394 1.00 93.06 208 ALA A C 1
ATOM 1497 O O . ALA A 1 208 ? -38.500 -14.176 58.253 1.00 93.06 208 ALA A O 1
ATOM 1498 N N . THR A 1 209 ? -38.727 -13.914 60.463 1.00 92.75 209 THR A N 1
ATOM 1499 C CA . THR A 1 209 ? -39.621 -12.754 60.404 1.00 92.75 209 THR A CA 1
ATOM 1500 C C . THR A 1 209 ? -39.181 -11.615 61.316 1.00 92.75 209 THR A C 1
ATOM 1502 O O . THR A 1 209 ? -39.962 -10.689 61.495 1.00 92.75 209 THR A O 1
ATOM 1505 N N . CYS A 1 210 ? -38.021 -11.713 61.97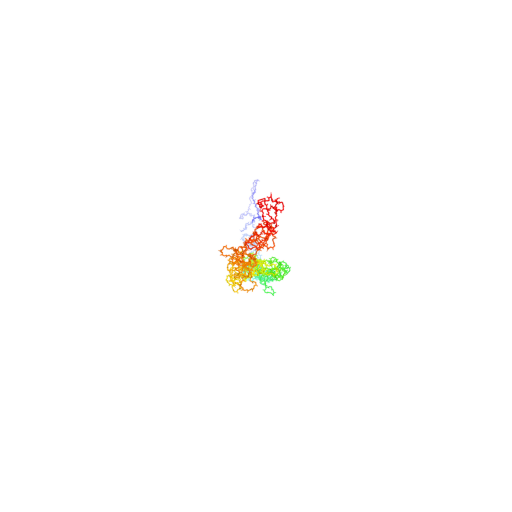0 1.00 94.75 210 CYS A N 1
ATOM 1506 C CA . CYS A 1 210 ? -37.575 -10.700 62.922 1.00 94.75 210 CYS A CA 1
ATOM 1507 C C . CYS A 1 210 ? -36.067 -10.754 63.129 1.00 94.75 210 CYS A C 1
ATOM 1509 O O . CYS A 1 210 ? -35.519 -11.852 63.260 1.00 94.75 210 CYS A O 1
ATOM 1511 N N . ASP A 1 211 ? -35.422 -9.603 63.227 1.00 93.50 211 ASP A N 1
ATOM 1512 C CA . ASP A 1 211 ? -33.995 -9.505 63.495 1.00 93.50 211 ASP A CA 1
ATOM 1513 C C . ASP A 1 211 ? -33.659 -9.576 64.977 1.00 93.50 211 ASP A C 1
ATOM 1515 O O . ASP A 1 211 ? -34.515 -9.571 65.863 1.00 93.50 211 ASP A O 1
ATOM 1519 N N . ALA A 1 212 ? -32.362 -9.692 65.262 1.00 90.19 212 ALA A N 1
ATOM 1520 C CA . ALA A 1 212 ? -31.867 -9.760 66.632 1.00 90.19 212 ALA A CA 1
ATOM 1521 C C . ALA A 1 212 ? -32.043 -8.442 67.404 1.00 90.19 212 ALA A C 1
ATOM 1523 O O . ALA A 1 212 ? -31.938 -8.458 68.630 1.00 90.19 212 ALA A O 1
ATOM 1524 N N . ASP A 1 213 ? -32.265 -7.331 66.702 1.00 91.00 213 ASP A N 1
ATOM 1525 C CA . ASP A 1 213 ? -32.534 -6.007 67.263 1.00 91.00 213 ASP A CA 1
ATOM 1526 C C . ASP A 1 213 ? -34.010 -5.590 67.143 1.00 91.00 213 ASP A C 1
ATOM 1528 O O . ASP A 1 213 ? -34.333 -4.435 67.413 1.00 91.00 213 ASP A O 1
ATOM 1532 N N . CYS A 1 214 ? -34.896 -6.536 66.798 1.00 92.25 214 CYS A N 1
ATOM 1533 C CA . CYS A 1 214 ? -36.344 -6.341 66.718 1.00 92.25 214 CYS A CA 1
ATOM 1534 C C . CYS A 1 214 ? -36.806 -5.406 65.587 1.00 92.25 214 CYS A C 1
ATOM 1536 O O . CYS A 1 214 ? -37.927 -4.882 65.606 1.00 92.25 214 CYS A O 1
ATOM 1538 N N . SER A 1 215 ? -35.957 -5.248 64.570 1.00 92.94 215 SER A N 1
ATOM 1539 C CA . SER A 1 215 ? -36.338 -4.758 63.249 1.00 92.94 215 SER A CA 1
ATOM 1540 C C . SER A 1 215 ? -36.790 -5.904 62.325 1.00 92.94 215 SER A C 1
ATOM 1542 O O . SER A 1 215 ? -36.654 -7.090 62.643 1.00 92.94 215 SER A O 1
ATOM 1544 N N . MET A 1 216 ? -37.459 -5.555 61.225 1.00 92.75 216 MET A N 1
ATOM 1545 C CA . MET A 1 216 ? -37.907 -6.532 60.229 1.00 92.75 216 MET A CA 1
ATOM 1546 C C . MET A 1 216 ? -36.743 -6.916 59.310 1.00 92.75 216 MET A C 1
ATOM 1548 O O . MET A 1 216 ? -36.178 -5.991 58.737 1.00 92.75 216 MET A O 1
ATOM 1552 N N . PRO A 1 217 ? -36.521 -8.218 59.029 1.00 92.75 217 PRO A N 1
ATOM 1553 C CA . PRO A 1 217 ? -35.404 -8.669 58.202 1.00 92.75 217 PRO A CA 1
ATOM 1554 C C . PRO A 1 217 ? -35.528 -8.132 56.782 1.00 92.75 217 PRO A C 1
ATOM 1556 O O . PRO A 1 217 ? -36.464 -8.501 56.050 1.00 92.75 217 PRO A O 1
ATOM 1559 N N . VAL A 1 218 ? -34.609 -7.248 56.400 1.00 93.06 218 VAL A N 1
ATOM 1560 C CA . VAL A 1 218 ? -34.522 -6.671 55.063 1.00 93.06 218 VAL A CA 1
ATOM 1561 C C . VAL A 1 218 ? -33.067 -6.634 54.612 1.00 93.06 218 VAL A C 1
ATOM 1563 O O . VAL A 1 218 ? -32.281 -5.838 55.102 1.00 93.06 218 VAL A O 1
ATOM 1566 N N . CYS A 1 219 ? -32.767 -7.361 53.534 1.00 92.62 219 CYS A N 1
ATOM 1567 C CA . CYS A 1 219 ? -31.476 -7.273 52.855 1.00 92.62 219 CYS A CA 1
ATOM 1568 C C . CYS A 1 219 ? -30.994 -5.817 52.673 1.00 92.62 219 CYS A C 1
ATOM 1570 O O . CYS A 1 219 ? -31.626 -5.025 51.958 1.00 92.62 219 CYS A O 1
ATOM 1572 N N . GLY A 1 220 ? -29.853 -5.489 53.284 1.00 91.06 220 GLY A N 1
ATOM 1573 C CA . GLY A 1 220 ? -29.229 -4.166 53.223 1.00 91.06 220 GLY A CA 1
ATOM 1574 C C . GLY A 1 220 ? -29.568 -3.230 54.385 1.00 91.06 220 GLY A C 1
ATOM 1575 O O . GLY A 1 220 ? -29.285 -2.031 54.285 1.00 91.06 220 GLY A O 1
ATOM 1576 N N . ASP A 1 221 ? -30.169 -3.728 55.466 1.00 92.75 221 ASP A N 1
ATOM 1577 C CA . ASP A 1 221 ? -30.475 -2.948 56.674 1.00 92.75 221 ASP A CA 1
ATOM 1578 C C . ASP A 1 221 ? -29.322 -2.885 57.697 1.00 92.75 221 ASP A C 1
ATOM 1580 O O . ASP A 1 221 ? -29.381 -2.106 58.655 1.00 92.75 221 ASP A O 1
ATOM 1584 N N . LEU A 1 222 ? -28.214 -3.571 57.400 1.00 90.00 222 LEU A N 1
ATOM 1585 C CA . LEU A 1 222 ? -26.992 -3.725 58.196 1.00 90.00 222 LEU A CA 1
ATOM 1586 C C . LEU A 1 222 ? -27.110 -4.712 59.374 1.00 90.00 222 LEU A C 1
ATOM 1588 O O . LEU A 1 222 ? -26.154 -4.825 60.161 1.00 90.00 222 LEU A O 1
ATOM 1592 N N . THR A 1 223 ? -28.207 -5.460 59.465 1.00 91.62 223 THR A N 1
ATOM 1593 C CA . THR A 1 223 ? -28.473 -6.525 60.426 1.00 91.62 223 THR A CA 1
ATOM 1594 C C . THR A 1 223 ? -28.569 -7.898 59.749 1.00 91.62 223 THR A C 1
ATOM 1596 O O . THR A 1 223 ? -29.623 -8.398 59.397 1.00 91.62 223 THR A O 1
ATOM 1599 N N . PHE A 1 224 ? -27.442 -8.616 59.702 1.00 92.81 224 PHE A N 1
ATOM 1600 C CA . PHE A 1 224 ? -27.394 -9.968 59.134 1.00 92.81 224 PHE A CA 1
ATOM 1601 C C . PHE A 1 224 ? -28.272 -11.001 59.868 1.00 92.81 224 PHE A C 1
ATOM 1603 O O . PHE A 1 224 ? -27.974 -11.392 61.008 1.00 92.81 224 PHE A O 1
ATOM 1610 N N . ASN A 1 225 ? -29.262 -11.546 59.156 1.00 92.81 225 ASN A N 1
ATOM 1611 C CA . ASN A 1 225 ? -30.208 -12.541 59.643 1.00 92.81 225 ASN A CA 1
ATOM 1612 C C . ASN A 1 225 ? -30.254 -13.828 58.787 1.00 92.81 225 ASN A C 1
ATOM 1614 O O . ASN A 1 225 ? -31.126 -14.028 57.932 1.00 92.81 225 ASN A O 1
ATOM 1618 N N . PRO A 1 226 ? -29.412 -14.829 59.106 1.00 91.56 226 PRO A N 1
ATOM 1619 C CA . PRO A 1 226 ? -29.407 -16.100 58.384 1.00 91.56 226 PRO A CA 1
ATOM 1620 C C . PRO A 1 226 ? -30.691 -16.922 58.560 1.00 91.56 226 PRO A C 1
ATOM 1622 O O . PRO A 1 226 ? -30.938 -17.850 57.790 1.00 91.56 226 PRO A O 1
ATOM 1625 N N . ALA A 1 227 ? -31.520 -16.629 59.570 1.00 91.88 227 ALA A N 1
ATOM 1626 C CA . ALA A 1 227 ? -32.801 -17.309 59.748 1.00 91.88 227 ALA A CA 1
ATOM 1627 C C . ALA A 1 227 ? -33.869 -16.810 58.759 1.00 91.88 227 ALA A C 1
ATOM 1629 O O . ALA A 1 227 ? -34.797 -17.566 58.462 1.00 91.88 227 ALA A O 1
ATOM 1630 N N . ALA A 1 228 ? -33.727 -15.585 58.241 1.00 91.50 228 ALA A N 1
ATOM 1631 C CA . ALA A 1 228 ? -34.549 -15.012 57.173 1.00 91.50 228 ALA A CA 1
ATOM 1632 C C . ALA A 1 228 ? -34.077 -15.399 55.759 1.00 91.50 228 ALA A C 1
ATOM 1634 O O . ALA A 1 228 ? -34.796 -15.162 54.791 1.00 91.50 228 ALA A O 1
ATOM 1635 N N . GLY A 1 229 ? -32.938 -16.090 55.644 1.00 88.94 229 GLY A N 1
ATOM 1636 C CA . GLY A 1 229 ? -32.386 -16.561 54.371 1.00 88.94 229 GLY A CA 1
ATOM 1637 C C . GLY A 1 229 ? -31.278 -15.679 53.801 1.00 88.94 229 GLY A C 1
ATOM 1638 O O . GLY A 1 229 ? -30.798 -15.968 52.711 1.00 88.94 229 GLY A O 1
ATOM 1639 N N . GLU A 1 230 ? -30.842 -14.661 54.537 1.00 92.62 230 GLU A N 1
ATOM 1640 C CA . GLU A 1 230 ? -29.685 -13.846 54.177 1.00 92.62 230 GLU A CA 1
ATOM 1641 C C . GLU A 1 230 ? -28.390 -14.651 54.324 1.00 92.62 230 GLU A C 1
ATOM 1643 O O . GLU A 1 230 ? -28.168 -15.340 55.326 1.00 92.62 230 GLU A O 1
ATOM 1648 N N . ALA A 1 231 ? -27.501 -14.560 53.336 1.00 90.62 231 ALA A N 1
ATOM 1649 C CA . ALA A 1 231 ? -26.131 -15.070 53.430 1.00 90.62 231 ALA A CA 1
ATOM 1650 C C . ALA A 1 231 ? -25.122 -13.982 53.846 1.00 90.62 231 ALA A C 1
ATOM 1652 O O . ALA A 1 231 ? -24.037 -14.271 54.357 1.00 90.62 231 ALA A O 1
ATOM 1653 N N . CYS A 1 232 ? -25.526 -12.731 53.671 1.00 90.50 232 CYS A N 1
ATOM 1654 C CA . CYS A 1 232 ? -24.852 -11.483 53.994 1.00 90.50 232 CYS A CA 1
ATOM 1655 C C . CYS A 1 232 ? -25.925 -10.379 54.064 1.00 90.50 232 CYS A C 1
ATOM 1657 O O . CYS A 1 232 ? -27.088 -10.686 53.857 1.00 90.50 232 CYS A O 1
ATOM 1659 N N . ASP A 1 233 ? -25.569 -9.119 54.341 1.00 92.31 233 ASP A N 1
ATOM 1660 C CA . ASP A 1 233 ? -26.599 -8.081 54.537 1.00 92.31 233 ASP A CA 1
ATOM 1661 C C . ASP A 1 233 ? -26.202 -6.662 54.075 1.00 92.31 233 ASP A C 1
ATOM 1663 O O . ASP A 1 233 ? -26.625 -5.638 54.595 1.00 92.31 233 ASP A O 1
ATOM 1667 N N . ARG A 1 234 ? -25.307 -6.534 53.092 1.00 88.88 234 ARG A N 1
ATOM 1668 C CA . ARG A 1 234 ? -24.962 -5.178 52.620 1.00 88.88 234 ARG A CA 1
ATOM 1669 C C . ARG A 1 234 ? -25.973 -4.600 51.630 1.00 88.88 234 ARG A C 1
ATOM 1671 O O . ARG A 1 234 ? -25.969 -3.389 51.434 1.00 88.88 234 ARG A O 1
ATOM 1678 N N . GLY A 1 235 ? -26.804 -5.438 51.003 1.00 87.88 235 GLY A N 1
ATOM 1679 C CA . GLY A 1 235 ? -27.706 -5.013 49.923 1.00 87.88 235 GLY A CA 1
ATOM 1680 C C . GLY A 1 235 ? -26.967 -4.418 48.718 1.00 87.88 235 GLY A C 1
ATOM 1681 O O . GLY A 1 235 ? -27.523 -3.632 47.954 1.00 87.88 235 GLY A O 1
ATOM 1682 N N . GLU A 1 236 ? -25.683 -4.746 48.576 1.00 89.88 236 GLU A N 1
ATOM 1683 C CA . GLU A 1 236 ? -24.793 -4.300 47.510 1.00 89.88 236 GLU A CA 1
ATOM 1684 C C . GLU A 1 236 ? -23.783 -5.408 47.205 1.00 89.88 236 GLU A C 1
ATOM 1686 O O . GLU A 1 236 ? -23.391 -6.179 48.089 1.00 89.88 236 GLU A O 1
ATOM 1691 N N . ASN A 1 237 ? -23.326 -5.444 45.954 1.00 88.75 237 ASN A N 1
ATOM 1692 C CA . ASN A 1 237 ? -22.326 -6.399 45.502 1.00 88.75 237 ASN A CA 1
ATOM 1693 C C . ASN A 1 237 ? -21.005 -6.179 46.246 1.00 88.75 237 ASN A C 1
ATOM 1695 O O . ASN A 1 237 ? -20.424 -5.095 46.210 1.00 88.75 237 ASN A O 1
ATOM 1699 N N . THR A 1 238 ? -20.516 -7.222 46.909 1.00 87.38 238 THR A N 1
ATOM 1700 C CA . THR A 1 238 ? -19.188 -7.310 47.521 1.00 87.38 238 THR A CA 1
ATOM 1701 C C . THR A 1 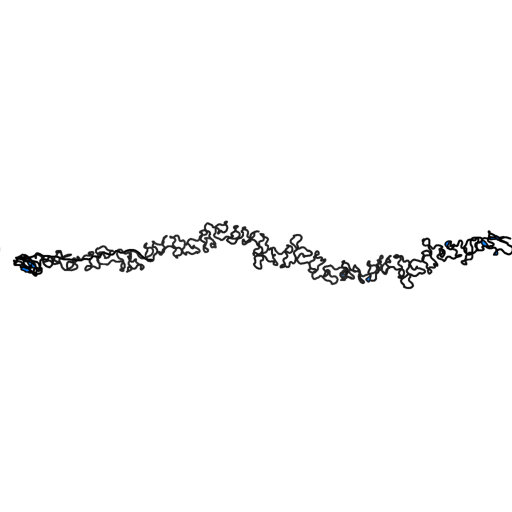238 ? -18.607 -8.703 47.287 1.00 87.38 238 THR A C 1
ATOM 1703 O O . THR A 1 238 ? -19.317 -9.618 46.887 1.00 87.38 238 THR A O 1
ATOM 1706 N N . ALA A 1 239 ? -17.337 -8.919 47.640 1.00 85.12 239 ALA A N 1
ATOM 1707 C CA . ALA A 1 239 ? -16.668 -10.209 47.439 1.00 85.12 239 ALA A CA 1
ATOM 1708 C C . ALA A 1 239 ? -17.310 -11.433 48.117 1.00 85.12 239 ALA A C 1
ATOM 1710 O O . ALA A 1 239 ? -16.878 -12.555 47.866 1.00 85.12 239 ALA A O 1
ATOM 1711 N N . ILE A 1 240 ? -18.285 -11.223 49.001 1.00 84.38 240 ILE A N 1
ATOM 1712 C CA . ILE A 1 240 ? -18.993 -12.273 49.740 1.00 84.38 240 ILE A CA 1
ATOM 1713 C C . ILE A 1 240 ? -20.515 -12.063 49.758 1.00 84.38 240 ILE A C 1
ATOM 1715 O O . ILE A 1 240 ? -21.183 -12.689 50.574 1.00 84.38 240 ILE A O 1
ATOM 1719 N N . CYS A 1 241 ? -21.046 -11.120 48.973 1.00 88.62 241 CYS A N 1
ATOM 1720 C CA . CYS A 1 241 ? -22.453 -10.733 49.052 1.00 88.62 241 CYS A CA 1
ATOM 1721 C C . CYS A 1 241 ? -22.965 -10.204 47.723 1.00 88.62 241 CYS A C 1
ATOM 1723 O O . CYS A 1 241 ? -22.309 -9.320 47.172 1.00 88.62 241 CYS A O 1
ATOM 1725 N N . ASP A 1 242 ? -24.129 -10.663 47.284 1.00 90.44 242 ASP A N 1
ATOM 1726 C CA . ASP A 1 242 ? -24.854 -10.054 46.169 1.00 90.44 242 ASP A CA 1
ATOM 1727 C C . ASP A 1 242 ? -25.803 -8.957 46.638 1.00 90.44 242 ASP A C 1
ATOM 1729 O O . ASP A 1 242 ? -26.108 -8.806 47.825 1.00 90.44 242 ASP A O 1
ATOM 1733 N N . VAL A 1 243 ? -26.300 -8.184 45.676 1.00 91.38 243 VAL A N 1
ATOM 1734 C CA . VAL A 1 243 ? -27.274 -7.111 45.902 1.00 91.38 243 VAL A CA 1
ATOM 1735 C C . VAL A 1 243 ? -28.571 -7.588 46.568 1.00 91.38 243 VAL A C 1
ATOM 1737 O O . VAL A 1 243 ? -29.215 -6.803 47.258 1.00 91.38 243 VAL A O 1
ATOM 1740 N N . ASP A 1 244 ? -28.959 -8.850 46.388 1.00 91.69 244 ASP A N 1
ATOM 1741 C CA . ASP A 1 244 ? -30.135 -9.463 47.019 1.00 91.69 244 ASP A CA 1
ATOM 1742 C C . ASP A 1 244 ? -29.782 -10.307 48.259 1.00 91.69 244 ASP A C 1
ATOM 1744 O O . ASP A 1 244 ? -30.624 -11.049 48.770 1.00 91.69 244 ASP A O 1
ATOM 1748 N N . CYS A 1 245 ? -28.553 -10.161 48.763 1.00 92.12 245 CYS A N 1
ATOM 1749 C CA . CYS A 1 245 ? -28.038 -10.823 49.956 1.00 92.12 245 CYS A CA 1
ATOM 1750 C C . CYS A 1 245 ? -27.848 -12.345 49.836 1.00 92.12 245 CYS A C 1
ATOM 1752 O O . CYS A 1 245 ? -27.750 -13.053 50.849 1.00 92.12 245 CYS A O 1
ATOM 1754 N N . SER A 1 246 ? -27.744 -12.835 48.599 1.00 90.38 246 SER A N 1
ATOM 1755 C CA . SER A 1 246 ? -27.257 -14.170 48.256 1.00 90.38 246 SER A CA 1
ATOM 1756 C C . SER A 1 246 ? -25.721 -14.280 48.356 1.00 90.38 246 SER A C 1
ATOM 1758 O O . SER A 1 246 ? -25.006 -13.292 48.567 1.00 90.38 246 SER A O 1
ATOM 1760 N N . VAL A 1 247 ? -25.222 -15.522 48.308 1.00 87.38 247 VAL A N 1
ATOM 1761 C CA . VAL A 1 247 ? -23.786 -15.791 48.164 1.00 87.38 247 VAL A CA 1
ATOM 1762 C C . VAL A 1 247 ? -23.442 -15.655 46.683 1.00 87.38 247 VAL A C 1
ATOM 1764 O O . VAL A 1 247 ? -24.029 -16.411 45.918 1.00 87.38 247 VAL A O 1
ATOM 1767 N N . PRO A 1 248 ? -22.438 -14.841 46.312 1.00 86.94 248 PRO A N 1
ATOM 1768 C CA . PRO A 1 248 ? -22.030 -14.716 44.920 1.00 86.94 248 PRO A CA 1
ATOM 1769 C C . PRO A 1 248 ? -21.545 -16.050 44.357 1.00 86.94 248 PRO A C 1
ATOM 1771 O O . PRO A 1 248 ? -20.489 -16.557 44.771 1.00 86.94 248 PRO A O 1
ATOM 1774 N N . GLU A 1 249 ? -22.287 -16.606 43.403 1.00 86.38 249 GLU A N 1
ATOM 1775 C CA . GLU A 1 249 ? -21.956 -17.842 42.704 1.00 86.38 249 GLU A CA 1
ATOM 1776 C C . GLU A 1 249 ? -22.129 -17.682 41.191 1.00 86.38 249 GLU A C 1
ATOM 1778 O O . GLU A 1 249 ? -23.203 -17.381 40.698 1.00 86.38 249 GLU A O 1
ATOM 1783 N N . CYS A 1 250 ? -21.085 -18.018 40.430 1.00 87.94 250 CYS A N 1
ATOM 1784 C CA . CYS A 1 250 ? -21.172 -18.040 38.972 1.00 87.94 250 CYS A CA 1
ATOM 1785 C C . CYS A 1 250 ? -22.352 -18.905 38.482 1.00 87.94 250 CYS A C 1
ATOM 1787 O O . CYS A 1 250 ? -22.368 -20.124 38.715 1.00 87.94 250 CYS A O 1
ATOM 1789 N N . GLY A 1 251 ? -23.296 -18.294 37.760 1.00 88.19 251 GLY A N 1
ATOM 1790 C CA . GLY A 1 251 ? -24.480 -18.960 37.215 1.00 88.19 251 GLY A CA 1
ATOM 1791 C C . GLY A 1 251 ? -25.740 -18.822 38.073 1.00 88.19 251 GLY A C 1
ATOM 1792 O O . GLY A 1 251 ? -26.734 -19.507 37.787 1.00 88.19 251 GLY A O 1
ATOM 1793 N N . ASP A 1 252 ? -25.732 -17.974 39.103 1.00 90.31 252 ASP A N 1
ATOM 1794 C CA . ASP A 1 252 ? -26.910 -17.644 39.913 1.00 90.31 252 ASP A CA 1
ATOM 1795 C C . ASP A 1 252 ? -27.819 -16.585 39.249 1.00 90.31 252 ASP A C 1
ATOM 1797 O O . ASP A 1 252 ? -29.007 -16.482 39.577 1.00 90.31 252 ASP A O 1
ATOM 1801 N N . GLY A 1 253 ? -27.309 -15.907 38.216 1.00 91.31 253 GLY A N 1
ATOM 1802 C CA . GLY A 1 253 ? -28.005 -14.893 37.426 1.00 91.31 253 GLY A CA 1
ATOM 1803 C C . GLY A 1 253 ? -27.866 -13.476 37.980 1.00 91.31 253 GLY A C 1
ATOM 1804 O O . GLY A 1 253 ? -28.595 -12.580 37.533 1.00 91.31 253 GLY A O 1
ATOM 1805 N N . LEU A 1 254 ? -26.963 -13.262 38.936 1.00 90.19 254 LEU A N 1
ATOM 1806 C CA . LEU A 1 254 ? -26.628 -11.976 39.526 1.00 90.19 254 LEU A CA 1
ATOM 1807 C C . LEU A 1 254 ? -25.151 -11.674 39.308 1.00 90.19 254 LEU A C 1
ATOM 1809 O O . LEU A 1 254 ? -24.279 -12.080 40.058 1.00 90.19 254 LEU A O 1
ATOM 1813 N N . PHE A 1 255 ? -24.887 -10.822 38.323 1.00 90.69 255 PHE A N 1
ATOM 1814 C CA . PHE A 1 255 ? -23.538 -10.345 38.078 1.00 90.69 255 PHE A CA 1
ATOM 1815 C C . PHE A 1 255 ? -22.961 -9.567 39.278 1.00 90.69 255 PHE A C 1
ATOM 1817 O O . PHE A 1 255 ? -23.445 -8.481 39.636 1.00 90.69 255 PHE A O 1
ATOM 1824 N N . ASN A 1 256 ? -21.862 -10.075 39.829 1.00 87.81 256 ASN A N 1
ATOM 1825 C CA . ASN A 1 256 ? -21.098 -9.487 40.915 1.00 87.81 256 ASN A CA 1
ATOM 1826 C C . ASN A 1 256 ? -19.606 -9.385 40.560 1.00 87.81 256 ASN A C 1
ATOM 1828 O O . ASN A 1 256 ? -18.786 -10.252 40.857 1.00 87.81 256 ASN A O 1
ATOM 1832 N N . GLU A 1 257 ? -19.214 -8.226 40.028 1.00 87.25 257 GLU A N 1
ATOM 1833 C CA . GLU A 1 257 ? -17.824 -7.906 39.661 1.00 87.25 257 GLU A CA 1
ATOM 1834 C C . GLU A 1 257 ? -16.807 -7.987 40.816 1.00 87.25 257 GLU A C 1
ATOM 1836 O O . GLU A 1 257 ? -15.604 -7.891 40.587 1.00 87.25 257 GLU A O 1
ATOM 1841 N N . LEU A 1 258 ? -17.253 -8.095 42.071 1.00 84.38 258 LEU A N 1
ATOM 1842 C CA . LEU A 1 258 ? -16.379 -8.204 43.239 1.00 84.38 258 LEU A CA 1
ATOM 1843 C C . LEU A 1 258 ? -16.295 -9.635 43.770 1.00 84.38 258 LEU A C 1
ATOM 1845 O O . LEU A 1 258 ? -15.418 -9.900 44.599 1.00 84.38 258 LEU A O 1
ATOM 1849 N N . ALA A 1 259 ? -17.168 -10.536 43.307 1.00 76.31 259 ALA A N 1
ATOM 1850 C CA . ALA A 1 259 ? -17.237 -11.930 43.709 1.00 76.31 259 ALA A CA 1
ATOM 1851 C C . ALA A 1 259 ? -15.885 -12.621 43.531 1.00 76.31 259 ALA A C 1
ATOM 1853 O O . ALA A 1 259 ? -15.369 -12.784 42.423 1.00 76.31 259 ALA A O 1
ATOM 1854 N N . ALA A 1 260 ? -15.309 -13.067 44.646 1.00 63.41 260 ALA A N 1
ATOM 1855 C CA . ALA A 1 260 ? -14.158 -13.948 44.608 1.00 63.41 260 ALA A CA 1
ATOM 1856 C C . ALA A 1 260 ? -14.663 -15.369 44.341 1.00 63.41 260 ALA A C 1
ATOM 1858 O O . ALA A 1 260 ? -14.929 -16.120 45.281 1.00 63.41 260 ALA A O 1
ATOM 1859 N N . VAL A 1 261 ? -14.799 -15.742 43.065 1.00 60.34 261 VAL A N 1
ATOM 1860 C CA . VAL A 1 261 ? -15.156 -17.112 42.679 1.00 60.34 261 VAL A CA 1
ATOM 1861 C C . VAL A 1 261 ? -14.149 -18.063 43.331 1.00 60.34 261 VAL A C 1
ATOM 1863 O O . VAL A 1 261 ? -12.937 -17.974 43.103 1.00 60.34 261 VAL A O 1
ATOM 1866 N N . ALA A 1 262 ? -14.635 -18.945 44.206 1.00 50.25 262 ALA A N 1
ATOM 1867 C CA . ALA A 1 262 ? -13.799 -19.802 45.038 1.00 50.25 262 ALA A CA 1
ATOM 1868 C C . ALA A 1 262 ? -12.772 -20.591 44.198 1.00 50.25 262 ALA A C 1
ATOM 1870 O O . ALA A 1 262 ? -13.091 -21.598 43.569 1.00 50.25 262 ALA A O 1
ATOM 1871 N N . GLY A 1 263 ? -11.508 -20.150 44.239 1.00 53.41 263 GLY A N 1
ATOM 1872 C CA . GLY A 1 263 ? -10.375 -20.833 43.611 1.00 53.41 263 GLY A CA 1
ATOM 1873 C C . GLY A 1 263 ? -9.754 -20.170 42.375 1.00 53.41 263 GLY A C 1
ATOM 1874 O O . GLY A 1 263 ? -8.857 -20.786 41.799 1.00 53.41 263 GLY A O 1
ATOM 1875 N N . ARG A 1 264 ? -10.144 -18.951 41.972 1.00 54.72 264 ARG A N 1
ATOM 1876 C CA . ARG A 1 264 ? -9.455 -18.192 40.904 1.00 54.72 264 ARG A CA 1
ATOM 1877 C C . ARG A 1 264 ? -9.165 -16.744 41.320 1.00 54.72 264 ARG A C 1
ATOM 1879 O O . ARG A 1 264 ? -9.836 -16.197 42.183 1.00 54.72 264 ARG A O 1
ATOM 1886 N N . GLU A 1 265 ? -8.147 -16.133 40.709 1.00 52.75 265 GLU A N 1
ATOM 1887 C CA . GLU A 1 265 ? -7.800 -14.706 40.881 1.00 52.75 265 GLU A CA 1
ATOM 1888 C C . GLU A 1 265 ? -8.664 -13.764 40.017 1.00 52.75 265 GLU A C 1
ATOM 1890 O O . GLU A 1 265 ? -8.294 -12.612 39.792 1.00 52.75 265 GLU A O 1
ATOM 1895 N N . HIS A 1 266 ? -9.796 -14.245 39.496 1.00 55.12 266 HIS A N 1
ATOM 1896 C CA . HIS A 1 266 ? -10.648 -13.477 38.595 1.00 55.12 266 HIS A CA 1
ATOM 1897 C C . HIS A 1 266 ? -12.041 -13.300 39.182 1.00 55.12 266 HIS A C 1
ATOM 1899 O O . HIS A 1 266 ? -12.626 -14.232 39.732 1.00 55.12 266 HIS A O 1
ATOM 1905 N N . THR A 1 267 ? -12.502 -12.062 39.068 1.00 73.62 267 THR A N 1
ATOM 1906 C CA . THR A 1 267 ? -13.850 -11.590 39.346 1.00 73.62 267 THR A CA 1
ATOM 1907 C C . THR A 1 267 ? -14.807 -12.085 38.270 1.00 73.62 267 THR A C 1
ATOM 1909 O O . THR A 1 267 ? -14.388 -12.301 37.130 1.00 73.62 267 THR A O 1
ATOM 1912 N N . GLU A 1 268 ? -16.082 -12.230 38.611 1.00 85.19 268 GLU A N 1
ATOM 1913 C CA . GLU A 1 268 ? -17.133 -12.452 37.622 1.00 85.19 268 GLU A CA 1
ATOM 1914 C C . GLU A 1 268 ? -17.142 -11.310 36.592 1.00 85.19 268 GLU A C 1
ATOM 1916 O O . GLU A 1 268 ? -16.946 -10.148 36.961 1.00 85.19 268 GLU A O 1
ATOM 1921 N N . GLN A 1 269 ? -17.310 -11.623 35.303 1.00 89.56 269 GLN A N 1
ATOM 1922 C CA . GLN A 1 269 ? -17.345 -10.628 34.214 1.00 89.56 269 GLN A CA 1
ATOM 1923 C C . GLN A 1 269 ? -18.722 -10.522 33.542 1.00 89.56 269 GLN A C 1
ATOM 1925 O O . GLN A 1 269 ? -19.038 -9.501 32.932 1.00 89.56 269 GLN A O 1
ATOM 1930 N N . CYS A 1 270 ? -19.534 -11.565 33.672 1.00 90.12 270 CYS A N 1
ATOM 1931 C CA . CYS A 1 270 ? -20.922 -11.648 33.239 1.00 90.12 270 CYS A CA 1
ATOM 1932 C C . CYS A 1 270 ? -21.629 -12.743 34.044 1.00 90.12 270 CYS A C 1
ATOM 1934 O O . CYS A 1 270 ? -20.953 -13.576 34.638 1.00 90.12 270 CYS A O 1
ATOM 1936 N N . ASP A 1 271 ? -22.962 -12.763 34.028 1.00 92.06 271 ASP A N 1
ATOM 1937 C CA . ASP A 1 271 ? -23.732 -13.920 34.487 1.00 92.06 271 ASP A CA 1
ATOM 1938 C C . ASP A 1 271 ? -25.109 -13.968 33.802 1.00 92.06 271 ASP A C 1
ATOM 1940 O O . ASP A 1 271 ? -25.968 -13.118 34.044 1.00 92.06 271 ASP A O 1
ATOM 1944 N N . ASP A 1 272 ? -25.324 -14.968 32.947 1.00 92.94 272 ASP A N 1
ATOM 1945 C CA . ASP A 1 272 ? -26.617 -15.271 32.319 1.00 92.94 272 ASP A CA 1
ATOM 1946 C C . ASP A 1 272 ? -27.390 -16.365 33.093 1.00 92.94 272 ASP A C 1
ATOM 1948 O O . ASP A 1 272 ? -28.377 -16.947 32.613 1.00 92.94 272 ASP A O 1
ATOM 1952 N N . GLY A 1 273 ? -26.947 -16.681 34.307 1.00 91.44 273 GLY A N 1
ATOM 1953 C CA . GLY A 1 273 ? -27.484 -17.717 35.167 1.00 91.44 273 GLY A CA 1
ATOM 1954 C C . GLY A 1 273 ? -27.298 -19.104 34.557 1.00 91.44 273 GLY A C 1
ATOM 1955 O O . GLY A 1 273 ? -26.251 -19.488 34.039 1.00 91.44 273 GLY A O 1
ATOM 1956 N N . THR A 1 274 ? -28.384 -19.877 34.519 1.00 92.50 274 THR A N 1
ATOM 1957 C CA . THR A 1 274 ? -28.376 -21.207 33.881 1.00 92.50 274 THR A CA 1
ATOM 1958 C C . THR A 1 274 ? -28.154 -21.187 32.362 1.00 92.50 274 THR A C 1
ATOM 1960 O O . THR A 1 274 ? -28.071 -22.260 31.761 1.00 92.50 274 THR A O 1
ATOM 1963 N N . ALA A 1 275 ? -28.133 -20.007 31.732 1.00 94.44 275 ALA A N 1
ATOM 1964 C CA . ALA A 1 275 ? -27.891 -19.860 30.301 1.00 94.44 275 ALA A CA 1
ATOM 1965 C C . ALA A 1 275 ? -26.405 -19.682 29.944 1.00 94.44 275 ALA A C 1
ATOM 1967 O O . ALA A 1 275 ? -26.101 -19.660 28.751 1.00 94.44 275 ALA A O 1
ATOM 1968 N N . ASN A 1 276 ? -25.500 -19.633 30.932 1.00 90.94 276 ASN A N 1
ATOM 1969 C CA . ASN A 1 276 ? -24.056 -19.649 30.687 1.00 90.94 276 ASN A CA 1
ATOM 1970 C C . ASN A 1 276 ? -23.677 -20.874 29.835 1.00 90.94 276 ASN A C 1
ATOM 1972 O O . ASN A 1 276 ? -24.087 -22.004 30.130 1.00 90.94 276 ASN A O 1
ATOM 1976 N N . ALA A 1 277 ? -22.905 -20.662 28.771 1.00 93.75 277 ALA A N 1
ATOM 1977 C CA . ALA A 1 277 ? -22.566 -21.690 27.795 1.00 93.75 277 ALA A CA 1
ATOM 1978 C C . ALA A 1 277 ? -21.253 -21.374 27.065 1.00 93.75 277 ALA A C 1
ATOM 1980 O O . ALA A 1 277 ? -21.014 -20.244 26.653 1.00 93.75 277 ALA A O 1
ATOM 1981 N N . ASP A 1 278 ? -20.426 -22.403 26.862 1.00 91.31 278 ASP A N 1
ATOM 1982 C CA . ASP A 1 278 ? -19.125 -22.271 26.186 1.00 91.31 278 ASP A CA 1
ATOM 1983 C C . ASP A 1 278 ? -19.228 -22.353 24.653 1.00 91.31 278 ASP A C 1
ATOM 1985 O O . ASP A 1 278 ? -18.256 -22.101 23.955 1.00 91.31 278 ASP A O 1
ATOM 1989 N N . ASP A 1 279 ? -20.376 -22.779 24.122 1.00 92.56 279 ASP A N 1
ATOM 1990 C CA . ASP A 1 279 ? -20.602 -23.044 22.696 1.00 92.56 279 ASP A CA 1
ATOM 1991 C C . ASP A 1 279 ? -21.798 -22.272 22.113 1.00 92.56 279 ASP A C 1
ATOM 1993 O O . ASP A 1 279 ? -22.153 -22.449 20.941 1.00 92.56 279 ASP A O 1
ATOM 1997 N N . ALA A 1 280 ? -22.437 -21.424 22.923 1.00 93.62 280 ALA A N 1
ATOM 1998 C CA . ALA A 1 280 ? -23.572 -20.618 22.505 1.00 93.62 280 ALA A CA 1
ATOM 1999 C C . ALA A 1 280 ? -23.130 -19.177 22.195 1.00 93.62 280 ALA A C 1
ATOM 2001 O O . ALA A 1 280 ? -22.511 -18.538 23.042 1.00 93.62 280 ALA A O 1
ATOM 2002 N N . PRO A 1 281 ? -23.506 -18.625 21.027 1.00 93.62 281 PRO A N 1
ATOM 2003 C CA . PRO A 1 281 ? -23.185 -17.246 20.684 1.00 93.62 281 PRO A CA 1
ATOM 2004 C C . PRO A 1 281 ? -23.795 -16.234 21.654 1.00 93.62 281 PRO A C 1
ATOM 2006 O O . PRO A 1 281 ? -25.008 -16.241 21.890 1.00 93.62 281 PRO A O 1
ATOM 2009 N N . ASN A 1 282 ? -22.980 -15.276 22.073 1.00 91.94 282 ASN A N 1
ATOM 2010 C CA . ASN A 1 282 ? -23.279 -14.161 22.972 1.00 91.94 282 ASN A CA 1
ATOM 2011 C C . ASN A 1 282 ? -23.697 -14.586 24.382 1.00 91.94 282 ASN A C 1
ATOM 2013 O O . ASN A 1 282 ? -24.391 -13.824 25.052 1.00 91.94 282 ASN A O 1
ATOM 2017 N N . ALA A 1 283 ? -23.331 -15.798 24.796 1.00 93.50 283 ALA A N 1
ATOM 2018 C CA . ALA A 1 283 ? -23.561 -16.275 26.148 1.00 93.50 283 ALA A CA 1
ATOM 2019 C C . ALA A 1 283 ? -22.306 -16.076 26.992 1.00 93.50 283 ALA A C 1
ATOM 2021 O O . ALA A 1 283 ? -21.184 -16.320 26.538 1.00 93.50 283 ALA A O 1
ATOM 2022 N N . CYS A 1 284 ? -22.510 -15.702 28.248 1.00 92.69 284 CYS A N 1
ATOM 2023 C CA . CYS A 1 284 ? -21.468 -15.773 29.251 1.00 92.69 284 CYS A CA 1
ATOM 2024 C C . CYS A 1 284 ? -20.880 -17.191 29.305 1.00 92.69 284 CYS A C 1
ATOM 2026 O O . CYS A 1 284 ? -21.620 -18.181 29.249 1.00 92.69 284 CYS A O 1
ATOM 2028 N N . ARG A 1 285 ? -19.553 -17.314 29.393 1.00 91.69 285 ARG A N 1
ATOM 2029 C CA . ARG A 1 285 ? -18.910 -18.632 29.459 1.00 91.69 285 ARG A CA 1
ATOM 2030 C C . ARG A 1 285 ? -19.267 -19.318 30.774 1.00 91.69 285 ARG A C 1
ATOM 2032 O O . ARG A 1 285 ? -19.636 -18.677 31.756 1.00 91.69 285 ARG A O 1
ATOM 2039 N N . SER A 1 286 ? -19.175 -20.645 30.816 1.00 90.50 286 SER A N 1
ATOM 2040 C CA . SER A 1 286 ? -19.599 -21.438 31.982 1.00 90.50 286 SER A CA 1
ATOM 2041 C C . SER A 1 286 ? -18.789 -21.168 33.255 1.00 90.50 286 SER A C 1
ATOM 2043 O O . SER A 1 286 ? -19.195 -21.580 34.342 1.00 90.50 286 SER A O 1
ATOM 2045 N N . ASP A 1 287 ? -17.655 -20.478 33.136 1.00 87.75 287 ASP A N 1
ATOM 2046 C CA . ASP A 1 287 ? -16.861 -19.974 34.254 1.00 87.75 287 ASP A CA 1
ATOM 2047 C C . ASP A 1 287 ? -17.050 -18.471 34.528 1.00 87.75 287 ASP A C 1
ATOM 2049 O O . ASP A 1 287 ? -16.240 -17.873 35.239 1.00 87.75 287 ASP A O 1
ATOM 2053 N N . CYS A 1 288 ? -18.129 -17.898 33.995 1.00 89.25 288 CYS A N 1
ATOM 2054 C CA . CYS A 1 288 ? -18.563 -16.513 34.145 1.00 89.25 288 CYS A CA 1
ATOM 2055 C C . CYS A 1 288 ? -17.551 -15.466 33.677 1.00 89.25 288 CYS A C 1
ATOM 2057 O O . CYS A 1 288 ? -17.459 -14.345 34.195 1.00 89.25 288 CYS A O 1
ATOM 2059 N N . THR A 1 289 ? -16.774 -15.855 32.672 1.00 89.38 289 THR A N 1
ATOM 2060 C CA . THR A 1 289 ? -15.946 -14.950 31.889 1.00 89.38 289 THR A CA 1
ATOM 2061 C C . THR A 1 289 ? -16.682 -14.528 30.626 1.00 89.38 289 THR A C 1
ATOM 2063 O O . THR A 1 289 ? -17.549 -15.244 30.112 1.00 89.38 289 THR A O 1
ATOM 2066 N N . LEU A 1 290 ? -16.361 -13.329 30.142 1.00 89.62 290 LEU A N 1
ATOM 2067 C CA . LEU A 1 290 ? -16.874 -12.879 28.858 1.00 89.62 290 LEU A CA 1
ATOM 2068 C C . LEU A 1 290 ? -16.319 -13.764 27.731 1.00 89.62 290 LEU A C 1
ATOM 2070 O O . LEU A 1 290 ? -15.205 -14.280 27.862 1.00 89.62 290 LEU A O 1
ATOM 2074 N N . PRO A 1 291 ? -17.072 -13.915 26.629 1.00 89.88 291 PRO A N 1
ATOM 2075 C CA . PRO A 1 291 ? -16.554 -14.477 25.387 1.00 89.88 291 PRO A CA 1
ATOM 2076 C C . PRO A 1 291 ? -15.219 -13.847 24.992 1.00 89.88 291 PRO A C 1
ATOM 2078 O O . PRO A 1 291 ? -15.022 -12.642 25.178 1.00 89.88 291 PRO A O 1
ATOM 2081 N N . LEU A 1 292 ? -14.301 -14.663 24.481 1.00 88.06 292 LEU A N 1
ATOM 2082 C CA . LEU A 1 292 ? -12.986 -14.218 24.041 1.00 88.06 292 LEU A CA 1
ATOM 2083 C C . LEU A 1 292 ? -12.756 -14.678 22.610 1.00 88.06 292 LEU A C 1
ATOM 2085 O O . LEU A 1 292 ? -12.916 -15.861 22.315 1.00 88.06 292 LEU A O 1
ATOM 2089 N N . CYS A 1 293 ? -12.215 -13.770 21.804 1.00 89.44 293 CYS A N 1
ATOM 2090 C CA . CYS A 1 293 ? -11.739 -14.086 20.472 1.00 89.44 293 CYS A CA 1
ATOM 2091 C C . CYS A 1 293 ? -10.799 -15.306 20.469 1.00 89.44 293 CYS A C 1
ATOM 2093 O O . CYS A 1 293 ? -9.798 -15.357 21.198 1.00 89.44 293 CYS A O 1
ATOM 2095 N N . GLY A 1 294 ? -11.102 -16.274 19.606 1.00 88.12 294 GLY A N 1
ATOM 2096 C CA . GLY A 1 294 ? -10.310 -17.478 19.370 1.00 88.12 294 GLY A CA 1
ATOM 2097 C C . GLY A 1 294 ? -10.848 -18.734 20.062 1.00 88.12 294 GLY A C 1
ATOM 2098 O O . GLY A 1 294 ? -10.150 -19.757 20.093 1.00 88.12 294 GLY A O 1
ATOM 2099 N N . ASP A 1 295 ? -12.064 -18.706 20.603 1.00 89.50 295 ASP A N 1
ATOM 2100 C CA . ASP A 1 295 ? -12.706 -19.858 21.239 1.00 89.50 295 ASP A CA 1
ATOM 2101 C C . ASP A 1 295 ? -13.653 -20.646 20.318 1.00 89.50 295 ASP A C 1
ATOM 2103 O O . ASP A 1 295 ? -14.153 -21.710 20.704 1.00 89.50 295 ASP A O 1
ATOM 2107 N N . ARG A 1 296 ? -13.737 -20.238 19.044 1.00 90.88 296 ARG A N 1
ATOM 2108 C CA . ARG A 1 296 ? -14.509 -20.865 17.949 1.00 90.88 296 ARG A CA 1
ATOM 2109 C C . ARG A 1 296 ? -16.007 -20.611 18.024 1.00 90.88 296 ARG A C 1
ATOM 2111 O O . ARG A 1 296 ? -16.769 -21.313 17.344 1.00 90.88 296 ARG A O 1
ATOM 2118 N N . VAL A 1 297 ? -16.433 -19.644 18.819 1.00 92.31 297 VAL A N 1
ATOM 2119 C CA . VAL A 1 297 ? -17.808 -19.162 18.862 1.00 92.31 297 VAL A CA 1
ATOM 2120 C C . VAL A 1 297 ? -17.777 -17.706 18.438 1.00 92.31 297 VAL A C 1
ATOM 2122 O O . VAL A 1 297 ? -16.954 -16.953 18.908 1.00 92.31 297 VAL A O 1
ATOM 2125 N N . THR A 1 298 ? -18.636 -17.317 17.497 1.00 92.50 298 THR A N 1
ATOM 2126 C CA . THR A 1 298 ? -18.687 -15.917 17.063 1.00 92.50 298 THR A CA 1
ATOM 2127 C C . THR A 1 298 ? -19.677 -15.143 17.922 1.00 92.50 298 THR A C 1
ATOM 2129 O O . THR A 1 298 ? -20.896 -15.352 17.829 1.00 92.50 298 THR A O 1
ATOM 2132 N N . ASP A 1 299 ? -19.158 -14.218 18.716 1.00 92.38 299 ASP A N 1
ATOM 2133 C CA . ASP A 1 299 ? -19.885 -13.442 19.713 1.00 92.38 299 ASP A CA 1
ATOM 2134 C C . ASP A 1 299 ? -20.105 -11.984 19.256 1.00 92.38 299 ASP A C 1
ATOM 2136 O O . ASP A 1 299 ? -19.585 -11.023 19.819 1.00 92.38 299 ASP A O 1
ATOM 2140 N N . ASN A 1 300 ? -20.949 -11.803 18.232 1.00 91.50 300 ASN A N 1
ATOM 2141 C CA . ASN A 1 300 ? -21.238 -10.502 17.598 1.00 91.50 300 ASN A CA 1
ATOM 2142 C C . ASN A 1 300 ? -21.619 -9.360 18.563 1.00 91.50 300 ASN A C 1
ATOM 2144 O O . ASN A 1 300 ? -21.373 -8.190 18.269 1.00 91.50 300 ASN A O 1
ATOM 2148 N N . LEU A 1 301 ? -22.288 -9.658 19.682 1.00 90.81 301 LEU A N 1
ATOM 2149 C CA . LEU A 1 301 ? -22.667 -8.657 20.687 1.00 90.81 301 LEU A CA 1
ATOM 2150 C C . LEU A 1 301 ? -21.438 -8.077 21.400 1.00 90.81 301 LEU A C 1
ATOM 2152 O O . LEU A 1 301 ? -21.485 -6.935 21.858 1.00 90.81 301 LEU A O 1
ATOM 2156 N N . TYR A 1 302 ? -20.361 -8.855 21.461 1.00 87.56 302 TYR A N 1
ATOM 2157 C CA . TYR A 1 302 ? -19.090 -8.516 22.087 1.00 87.56 302 TYR A CA 1
ATOM 2158 C C . TYR A 1 302 ? -18.039 -8.030 21.077 1.00 87.56 302 TYR A C 1
ATOM 2160 O O . TYR A 1 302 ? -16.896 -7.799 21.454 1.00 87.56 302 TYR A O 1
ATOM 2168 N N . GLY A 1 303 ? -18.447 -7.766 19.830 1.00 85.56 303 GLY A N 1
ATOM 2169 C CA . GLY A 1 303 ? -17.622 -7.097 18.820 1.00 85.56 303 GLY A CA 1
ATOM 2170 C C . GLY A 1 303 ? -16.920 -8.024 17.832 1.00 85.56 303 GLY A C 1
ATOM 2171 O O . GLY A 1 303 ? -16.281 -7.525 16.915 1.00 85.56 303 GLY A O 1
ATOM 2172 N N . GLU A 1 304 ? -17.083 -9.339 17.961 1.00 91.31 304 GLU A N 1
ATOM 2173 C CA . GLU A 1 304 ? -16.494 -10.303 17.031 1.00 91.31 304 GLU A CA 1
ATOM 2174 C C . GLU A 1 304 ? -17.276 -10.348 15.712 1.00 91.31 304 GLU A C 1
ATOM 2176 O O . GLU A 1 304 ? -18.497 -10.517 15.696 1.00 91.31 304 GLU A O 1
ATOM 2181 N N . ALA A 1 305 ? -16.584 -10.216 14.582 1.00 91.12 305 ALA A N 1
ATOM 2182 C CA . ALA A 1 305 ? -17.155 -10.426 13.250 1.00 91.12 305 ALA A CA 1
ATOM 2183 C C . ALA A 1 305 ? -17.007 -11.885 12.783 1.00 91.12 305 ALA A C 1
ATOM 2185 O O . ALA A 1 305 ? -17.759 -12.357 11.922 1.00 91.12 305 ALA A O 1
ATOM 2186 N N . CYS A 1 306 ? -16.038 -12.599 13.351 1.00 90.75 306 CYS A N 1
ATOM 2187 C CA . CYS A 1 306 ? -15.678 -13.976 13.047 1.00 90.75 306 CYS A CA 1
ATOM 2188 C C . CYS A 1 306 ? -15.003 -14.614 14.268 1.00 90.75 306 CYS A C 1
ATOM 2190 O O . CYS A 1 306 ? -14.480 -13.912 15.114 1.00 90.75 306 CYS A O 1
ATOM 2192 N N . ASP A 1 307 ? -14.979 -15.944 14.346 1.00 91.12 307 ASP A N 1
ATOM 2193 C CA . ASP A 1 307 ? -14.069 -16.658 15.249 1.00 91.12 307 ASP A CA 1
ATOM 2194 C C . ASP A 1 307 ? -13.818 -18.058 14.679 1.00 91.12 307 ASP A C 1
ATOM 2196 O O . ASP A 1 307 ? -14.702 -18.919 14.635 1.00 91.12 307 ASP A O 1
ATOM 2200 N N . THR A 1 308 ? -12.605 -18.286 14.182 1.00 87.50 308 THR A N 1
ATOM 2201 C CA . THR A 1 308 ? -12.217 -19.580 13.597 1.00 87.50 308 THR A CA 1
ATOM 2202 C C . THR A 1 308 ? -11.450 -20.474 14.578 1.00 87.50 308 THR A C 1
ATOM 2204 O O . THR A 1 308 ? -11.081 -21.607 14.244 1.00 87.50 308 THR A O 1
ATOM 2207 N N . GLY A 1 309 ? -11.193 -19.988 15.794 1.00 82.38 309 GLY A N 1
ATOM 2208 C CA . GLY A 1 309 ? -10.280 -20.573 16.773 1.00 82.38 309 GLY A CA 1
ATOM 2209 C C . GLY A 1 309 ? -8.800 -20.483 16.415 1.00 82.38 309 GLY A C 1
ATOM 2210 O O . GLY A 1 309 ? -7.967 -21.030 17.140 1.00 82.38 309 GLY A O 1
ATOM 2211 N N . ALA A 1 310 ? -8.472 -19.879 15.276 1.00 74.94 310 ALA A N 1
ATOM 2212 C CA . ALA A 1 310 ? -7.133 -19.460 14.911 1.00 74.94 310 ALA A CA 1
ATOM 2213 C C . ALA A 1 310 ? -7.136 -17.933 14.883 1.00 74.94 310 ALA A C 1
ATOM 2215 O O . ALA A 1 310 ? -8.055 -17.350 14.312 1.00 74.94 310 ALA A O 1
ATOM 2216 N N . LEU A 1 311 ? -6.126 -17.332 15.517 1.00 70.25 311 LEU A N 1
ATOM 2217 C CA . LEU A 1 311 ? -5.994 -15.881 15.591 1.00 70.25 311 LEU A CA 1
ATOM 2218 C C . LEU A 1 311 ? -5.712 -15.287 14.201 1.00 70.25 311 LEU A C 1
ATOM 2220 O O . LEU A 1 311 ? -6.249 -14.250 13.907 1.00 70.25 311 LEU A O 1
ATOM 2224 N N . ASP A 1 312 ? -5.025 -15.981 13.289 1.00 82.94 312 ASP A N 1
ATOM 2225 C CA . ASP A 1 312 ? -4.891 -15.504 11.903 1.00 82.94 312 ASP A CA 1
ATOM 2226 C C . ASP A 1 312 ? -5.458 -16.545 10.935 1.00 82.94 312 ASP A C 1
ATOM 2228 O O . ASP A 1 312 ? -4.886 -17.627 10.735 1.00 82.94 312 ASP A O 1
ATOM 2232 N N . ALA A 1 313 ? -6.620 -16.248 10.356 1.00 89.19 313 ALA A N 1
ATOM 2233 C CA . ALA A 1 313 ? -7.291 -17.086 9.370 1.00 89.19 313 ALA A CA 1
ATOM 2234 C C . ALA A 1 313 ? -7.691 -16.267 8.133 1.00 89.19 313 ALA A C 1
ATOM 2236 O O . ALA A 1 313 ? -7.914 -15.069 8.246 1.00 89.19 313 ALA A O 1
ATOM 2237 N N . PRO A 1 314 ? -7.910 -16.897 6.959 1.00 90.25 314 PRO A N 1
ATOM 2238 C CA . PRO A 1 314 ? -8.226 -16.177 5.714 1.00 90.25 314 PRO A CA 1
ATOM 2239 C C . PRO A 1 314 ? -9.514 -15.339 5.734 1.00 90.25 314 PRO A C 1
ATOM 2241 O O . PRO A 1 314 ? -9.882 -14.733 4.735 1.00 90.25 314 PRO A O 1
ATOM 2244 N N . SER A 1 315 ? -10.276 -15.411 6.818 1.00 89.81 315 SER A N 1
ATOM 2245 C CA . SER A 1 315 ? -11.532 -14.700 7.009 1.00 89.81 315 SER A CA 1
ATOM 2246 C C . SER A 1 315 ? -11.649 -14.125 8.420 1.00 89.81 315 SER A C 1
ATOM 2248 O O . SER A 1 315 ? -12.778 -13.910 8.861 1.00 89.81 315 SER A O 1
ATOM 2250 N N . CYS A 1 316 ? -10.545 -14.039 9.168 1.00 92.56 316 CYS A N 1
ATOM 2251 C CA . CYS A 1 316 ? -10.563 -13.582 10.551 1.00 92.56 316 CYS A CA 1
ATOM 2252 C C . CYS A 1 316 ? -9.188 -13.132 11.038 1.00 92.56 316 CYS A C 1
ATOM 2254 O O . CYS A 1 316 ? -8.237 -13.912 10.914 1.00 92.56 316 CYS A O 1
ATOM 2256 N N . ASP A 1 317 ? -9.127 -11.941 11.622 1.00 91.06 317 ASP A N 1
ATOM 2257 C CA . ASP A 1 317 ? -7.919 -11.382 12.231 1.00 91.06 317 ASP A CA 1
ATOM 2258 C C . ASP A 1 317 ? -7.757 -11.796 13.683 1.00 91.06 317 ASP A C 1
ATOM 2260 O O . ASP A 1 317 ? -8.646 -12.387 14.308 1.00 91.06 317 ASP A O 1
ATOM 2264 N N . SER A 1 318 ? -6.594 -11.444 14.233 1.00 88.31 318 SER A N 1
ATOM 2265 C CA . SER A 1 318 ? -6.190 -11.818 15.591 1.00 88.31 318 SER A CA 1
ATOM 2266 C C . SER A 1 318 ? -7.054 -11.224 16.693 1.00 88.31 318 SER A C 1
ATOM 2268 O O . SER A 1 318 ? -7.032 -11.729 17.818 1.00 88.31 318 SER A O 1
ATOM 2270 N N . ASP A 1 319 ? -7.830 -10.191 16.378 1.00 89.44 319 ASP A N 1
ATOM 2271 C CA . ASP A 1 319 ? -8.819 -9.587 17.264 1.00 89.44 319 ASP A CA 1
ATOM 2272 C C . ASP A 1 319 ? -10.266 -9.974 16.909 1.00 89.44 319 ASP A C 1
ATOM 2274 O O . ASP A 1 319 ? -11.208 -9.415 17.473 1.00 89.44 319 ASP A O 1
ATOM 2278 N N . CYS A 1 320 ? -10.444 -10.952 16.015 1.00 91.19 320 CYS A N 1
ATOM 2279 C CA . CYS A 1 320 ? -11.735 -11.452 15.553 1.00 91.19 320 CYS A CA 1
ATOM 2280 C C . CYS A 1 320 ? -12.561 -10.436 14.755 1.00 91.19 320 CYS A C 1
ATOM 2282 O O . CYS A 1 320 ? -13.790 -10.561 14.644 1.00 91.19 320 CYS A O 1
ATOM 2284 N N . THR A 1 321 ? -11.895 -9.451 14.155 1.00 90.88 321 THR A N 1
ATOM 2285 C CA . THR A 1 321 ? -12.452 -8.651 13.066 1.00 90.88 321 THR A CA 1
ATOM 2286 C C . THR A 1 321 ? -12.215 -9.324 11.710 1.00 90.88 321 THR A C 1
ATOM 2288 O O . THR A 1 321 ? -11.656 -10.421 11.619 1.00 90.88 321 THR A O 1
ATOM 2291 N N . ALA A 1 322 ? -12.839 -8.775 10.668 1.00 89.50 322 ALA A N 1
ATOM 2292 C CA . ALA A 1 322 ? -12.728 -9.339 9.332 1.00 89.50 322 ALA A CA 1
ATOM 2293 C C . ALA A 1 322 ? -11.516 -8.708 8.637 1.00 89.50 322 ALA A C 1
ATOM 2295 O O . ALA A 1 322 ? -11.503 -7.480 8.621 1.00 89.50 322 ALA A O 1
ATOM 2296 N N . PRO A 1 323 ? -10.648 -9.504 7.976 1.00 90.12 323 PRO A N 1
ATOM 2297 C CA . PRO A 1 323 ? -9.402 -9.014 7.393 1.00 90.12 323 PRO A CA 1
ATOM 2298 C C . PRO A 1 323 ? -9.681 -7.923 6.378 1.00 90.12 323 PRO A C 1
ATOM 2300 O O . PRO A 1 323 ? -10.368 -8.166 5.368 1.00 90.12 323 PRO A O 1
ATOM 2303 N N . VAL A 1 324 ? -9.200 -6.724 6.687 1.00 91.12 324 VAL A N 1
ATOM 2304 C CA . VAL A 1 324 ? -9.214 -5.568 5.805 1.00 91.12 324 VAL A CA 1
ATOM 2305 C C . VAL A 1 324 ? -7.860 -4.880 5.875 1.00 91.12 324 VAL A C 1
ATOM 2307 O O . VAL A 1 324 ? -7.565 -4.169 6.819 1.00 91.12 324 VAL A O 1
ATOM 2310 N N . CYS A 1 325 ? -7.109 -4.969 4.787 1.00 90.62 325 CYS A N 1
ATOM 2311 C CA . CYS A 1 325 ? -5.926 -4.152 4.549 1.00 90.62 325 CYS A CA 1
ATOM 2312 C C . CYS A 1 325 ? -6.101 -2.667 4.954 1.00 90.62 325 CYS A C 1
ATOM 2314 O O . CYS A 1 325 ? -6.853 -1.917 4.314 1.00 90.62 325 CYS A O 1
ATOM 2316 N N . GLY A 1 326 ? -5.384 -2.258 6.006 1.00 89.81 326 GLY A N 1
ATOM 2317 C CA . GLY A 1 326 ? -5.454 -0.937 6.637 1.00 89.81 326 GLY A CA 1
ATOM 2318 C C . GLY A 1 326 ? -6.259 -0.885 7.939 1.00 89.81 326 GLY A C 1
ATOM 2319 O O . GLY A 1 326 ? -6.526 0.205 8.444 1.00 89.81 326 GLY A O 1
ATOM 2320 N N . ASP A 1 327 ? -6.694 -2.019 8.489 1.00 90.19 327 ASP A N 1
ATOM 2321 C CA . ASP A 1 327 ? -7.462 -2.079 9.740 1.00 90.19 327 ASP A CA 1
ATOM 2322 C C . ASP A 1 327 ? -6.586 -2.108 11.005 1.00 90.19 327 ASP A C 1
ATOM 2324 O O . ASP A 1 327 ? -7.098 -2.034 12.132 1.00 90.19 327 ASP A O 1
ATOM 2328 N N . GLY A 1 328 ? -5.264 -2.138 10.828 1.00 88.94 328 GLY A N 1
ATOM 2329 C CA . GLY A 1 328 ? -4.270 -2.176 11.889 1.00 88.94 328 GLY A CA 1
ATOM 2330 C C . GLY A 1 328 ? -3.812 -3.581 12.283 1.00 88.94 328 GLY A C 1
ATOM 2331 O O . GLY A 1 328 ? -3.016 -3.694 13.227 1.00 88.94 328 GLY A O 1
ATOM 2332 N N . TYR A 1 329 ? -4.258 -4.633 11.591 1.00 89.25 329 TYR A N 1
ATOM 2333 C CA . TYR A 1 329 ? -3.853 -6.016 11.836 1.00 89.25 329 TYR A CA 1
ATOM 2334 C C . TYR A 1 329 ? -3.238 -6.661 10.596 1.00 89.25 329 TYR A C 1
ATOM 2336 O O . TYR A 1 329 ? -3.812 -6.721 9.525 1.00 89.25 329 TYR A O 1
ATOM 2344 N N . THR A 1 330 ? -2.052 -7.247 10.755 1.00 91.00 330 THR A N 1
ATOM 2345 C CA . THR A 1 330 ? -1.448 -8.039 9.678 1.00 91.00 330 THR A CA 1
ATOM 2346 C C . THR A 1 330 ? -2.022 -9.451 9.669 1.00 91.00 330 THR A C 1
ATOM 2348 O O . THR A 1 330 ? -1.790 -10.197 10.627 1.00 91.00 330 THR A O 1
ATOM 2351 N N . ASN A 1 331 ? -2.658 -9.866 8.575 1.00 90.56 331 ASN A N 1
ATOM 2352 C CA . ASN A 1 331 ? -3.167 -11.225 8.413 1.00 90.56 331 ASN A CA 1
ATOM 2353 C C . ASN A 1 331 ? -2.538 -11.963 7.224 1.00 90.56 331 ASN A C 1
ATOM 2355 O O . ASN A 1 331 ? -3.035 -11.984 6.095 1.00 90.56 331 ASN A O 1
ATOM 2359 N N . GLN A 1 332 ? -1.476 -12.720 7.507 1.00 88.94 332 GLN A N 1
ATOM 2360 C CA . GLN A 1 332 ? -0.785 -13.496 6.476 1.00 88.94 332 GLN A CA 1
ATOM 2361 C C . GLN A 1 332 ? -1.693 -14.541 5.799 1.00 88.94 332 GLN A C 1
ATOM 2363 O O . GLN A 1 332 ? -1.475 -14.893 4.639 1.00 88.94 332 GLN A O 1
ATOM 2368 N N . ALA A 1 333 ? -2.707 -15.062 6.497 1.00 89.56 333 ALA A N 1
ATOM 2369 C CA . ALA A 1 333 ? -3.633 -16.039 5.929 1.00 89.56 333 ALA A CA 1
ATOM 2370 C C . ALA A 1 333 ? -4.644 -15.403 4.955 1.00 89.56 333 ALA A C 1
ATOM 2372 O O . ALA A 1 333 ? -5.200 -16.123 4.119 1.00 89.56 333 ALA A O 1
ATOM 2373 N N . ALA A 1 334 ? -4.851 -14.087 5.046 1.00 89.00 334 ALA A N 1
ATOM 2374 C CA . ALA A 1 334 ? -5.629 -13.268 4.119 1.00 89.00 334 ALA A CA 1
ATOM 2375 C C . ALA A 1 334 ? -4.767 -12.567 3.044 1.00 89.00 334 ALA A C 1
ATOM 2377 O O . ALA A 1 334 ? -5.316 -11.856 2.209 1.00 89.00 334 ALA A O 1
ATOM 2378 N N . ASN A 1 335 ? -3.458 -12.860 2.992 1.00 86.19 335 ASN A N 1
ATOM 2379 C CA . ASN A 1 335 ? -2.438 -12.213 2.150 1.00 86.19 335 ASN A CA 1
ATOM 2380 C C . ASN A 1 335 ? -2.074 -10.766 2.540 1.00 86.19 335 ASN A C 1
ATOM 2382 O O . ASN A 1 335 ? -1.534 -10.045 1.711 1.00 86.19 335 ASN A O 1
ATOM 2386 N N . GLU A 1 336 ? -2.273 -10.369 3.794 1.00 91.62 336 GLU A N 1
ATOM 2387 C CA . GLU A 1 336 ? -1.811 -9.082 4.329 1.00 91.62 336 GLU A CA 1
ATOM 2388 C C . GLU A 1 336 ? -0.455 -9.287 5.018 1.00 91.62 336 GLU A C 1
ATOM 2390 O O . GLU A 1 336 ? -0.353 -9.815 6.132 1.00 91.62 336 GLU A O 1
ATOM 2395 N N . ALA A 1 337 ? 0.624 -8.959 4.310 1.00 90.50 337 ALA A N 1
ATOM 2396 C CA . ALA A 1 337 ? 1.992 -9.106 4.809 1.00 90.50 337 ALA A CA 1
ATOM 2397 C C . ALA A 1 337 ? 2.447 -7.897 5.645 1.00 90.50 337 ALA A C 1
ATOM 2399 O O . ALA A 1 337 ? 3.334 -8.027 6.495 1.00 90.50 337 ALA A O 1
ATOM 2400 N N . CYS A 1 338 ? 1.812 -6.754 5.423 1.00 90.75 338 CYS A N 1
ATOM 2401 C CA . CYS A 1 338 ? 1.935 -5.514 6.173 1.00 90.75 338 CYS A CA 1
ATOM 2402 C C . CYS A 1 338 ? 0.536 -4.900 6.350 1.00 90.75 338 CYS A C 1
ATOM 2404 O O . CYS A 1 338 ? -0.412 -5.365 5.731 1.00 90.75 338 CYS A O 1
ATOM 2406 N N . ASP A 1 339 ? 0.400 -3.903 7.226 1.00 91.56 339 ASP A N 1
ATOM 2407 C CA . ASP A 1 339 ? -0.859 -3.178 7.428 1.00 91.56 339 ASP A CA 1
ATOM 2408 C C . ASP A 1 339 ? -0.534 -1.786 7.980 1.00 91.56 339 ASP A C 1
ATOM 2410 O O . ASP A 1 339 ? -0.171 -1.629 9.152 1.00 91.56 339 ASP A O 1
ATOM 2414 N N . VAL A 1 340 ? -0.511 -0.784 7.102 1.00 90.56 340 VAL A N 1
ATOM 2415 C CA . VAL A 1 340 ? -0.140 0.582 7.475 1.00 90.56 340 VAL A CA 1
ATOM 2416 C C . VAL A 1 340 ? -1.230 1.546 7.037 1.00 90.56 340 VAL A C 1
ATOM 2418 O O . VAL A 1 340 ? -1.383 1.797 5.851 1.00 90.56 340 VAL A O 1
ATOM 2421 N N . ASP A 1 341 ? -1.918 2.135 8.012 1.00 90.62 341 ASP A N 1
ATOM 2422 C CA . ASP A 1 341 ? -2.874 3.233 7.842 1.00 90.62 341 ASP A CA 1
ATOM 2423 C C . ASP A 1 341 ? -2.316 4.483 8.553 1.00 90.62 341 ASP A C 1
ATOM 2425 O O . ASP A 1 341 ? -2.267 4.559 9.790 1.00 90.62 341 ASP A O 1
ATOM 2429 N N . LEU A 1 342 ? -1.790 5.451 7.791 1.00 89.06 342 LEU A N 1
ATOM 2430 C CA . LEU A 1 342 ? -1.157 6.642 8.371 1.00 89.06 342 LEU A CA 1
ATOM 2431 C C . LEU A 1 342 ? -2.171 7.725 8.743 1.00 89.06 342 LEU A C 1
ATOM 2433 O O . LEU A 1 342 ? -1.840 8.585 9.575 1.00 89.06 342 LEU A O 1
ATOM 2437 N N . ASP A 1 343 ? -3.351 7.744 8.125 1.00 87.88 343 ASP A N 1
ATOM 2438 C CA . ASP A 1 343 ? -4.351 8.797 8.314 1.00 87.88 343 ASP A CA 1
ATOM 2439 C C . ASP A 1 343 ? -5.566 8.380 9.166 1.00 87.88 343 ASP A C 1
ATOM 2441 O O . ASP A 1 343 ? -6.297 9.253 9.662 1.00 87.88 343 ASP A O 1
ATOM 2445 N N . GLY A 1 344 ? -5.665 7.092 9.489 1.00 87.31 344 GLY A N 1
ATOM 2446 C CA . GLY A 1 344 ? -6.651 6.498 10.381 1.00 87.31 344 GLY A CA 1
ATOM 2447 C C . GLY A 1 344 ? -8.024 6.322 9.736 1.00 87.31 344 GLY A C 1
ATOM 2448 O O . GLY A 1 344 ? -9.025 6.375 10.466 1.00 87.31 344 GLY A O 1
ATOM 2449 N N . ASP A 1 345 ? -8.112 6.241 8.405 1.00 87.44 345 ASP A N 1
ATOM 2450 C CA . ASP A 1 345 ? -9.376 6.096 7.680 1.00 87.44 345 ASP A CA 1
ATOM 2451 C C . ASP A 1 345 ? -9.842 4.638 7.500 1.00 87.44 345 ASP A C 1
ATOM 2453 O O . ASP A 1 345 ? -10.997 4.417 7.103 1.00 87.44 345 ASP A O 1
ATOM 2457 N N . GLY A 1 346 ? -9.014 3.669 7.910 1.00 85.06 346 GLY A N 1
ATOM 2458 C CA . GLY A 1 346 ? -9.273 2.234 7.808 1.00 85.06 346 GLY A CA 1
ATOM 2459 C C . GLY A 1 346 ? -8.986 1.650 6.423 1.00 85.06 346 GLY A C 1
ATOM 2460 O O . GLY A 1 346 ? -9.562 0.617 6.078 1.00 85.06 346 GLY A O 1
ATOM 2461 N N . LEU A 1 347 ? -8.185 2.339 5.608 1.00 87.44 347 LEU A N 1
ATOM 2462 C CA . LEU A 1 347 ? -7.613 1.860 4.353 1.00 87.44 347 LEU A CA 1
ATOM 2463 C C . LEU A 1 347 ? -6.086 1.929 4.452 1.00 87.44 347 LEU A C 1
ATOM 2465 O O . LEU A 1 347 ? -5.532 2.789 5.132 1.00 87.44 347 LEU A O 1
ATOM 2469 N N . ALA A 1 348 ? -5.394 1.023 3.766 1.00 89.94 348 ALA A N 1
ATOM 2470 C CA . ALA A 1 348 ? -3.940 1.064 3.747 1.00 89.94 348 ALA A CA 1
ATOM 2471 C C . ALA A 1 348 ? -3.398 2.276 2.976 1.00 89.94 348 ALA A C 1
ATOM 2473 O O . ALA A 1 348 ? -4.061 2.859 2.118 1.00 89.94 348 ALA A O 1
ATOM 2474 N N . ASP A 1 349 ? -2.152 2.623 3.271 1.00 89.31 349 ASP A N 1
ATOM 2475 C CA . ASP A 1 349 ? -1.368 3.661 2.622 1.00 89.31 349 ASP A CA 1
ATOM 2476 C C . ASP A 1 349 ? -0.063 3.076 2.076 1.00 89.31 349 ASP A C 1
ATOM 2478 O O . ASP A 1 349 ? 0.631 2.329 2.770 1.00 89.31 349 ASP A O 1
ATOM 2482 N N . ASP A 1 350 ? 0.364 3.550 0.903 1.00 89.88 350 ASP A N 1
ATOM 2483 C CA . ASP A 1 350 ? 1.716 3.272 0.416 1.00 89.88 350 ASP A CA 1
ATOM 2484 C C . ASP A 1 350 ? 2.763 3.840 1.383 1.00 89.88 350 ASP A C 1
ATOM 2486 O O . ASP A 1 350 ? 2.791 5.040 1.713 1.00 89.88 350 ASP A O 1
ATOM 2490 N N . THR A 1 351 ? 3.693 2.984 1.789 1.00 90.69 351 THR A N 1
ATOM 2491 C CA . THR A 1 351 ? 4.897 3.330 2.543 1.00 90.69 351 THR A CA 1
ATOM 2492 C C . THR A 1 351 ? 6.118 2.643 1.944 1.00 90.69 351 THR A C 1
ATOM 2494 O O . THR A 1 351 ? 5.998 1.809 1.061 1.00 90.69 351 THR A O 1
ATOM 2497 N N . ALA A 1 352 ? 7.311 2.979 2.437 1.00 88.19 352 ALA A N 1
ATOM 2498 C CA . ALA A 1 352 ? 8.550 2.377 1.944 1.00 88.19 352 ALA A CA 1
ATOM 2499 C C . ALA A 1 352 ? 8.635 0.849 2.156 1.00 88.19 352 ALA A C 1
ATOM 2501 O O . ALA A 1 352 ? 9.480 0.211 1.542 1.00 88.19 352 ALA A O 1
ATOM 2502 N N . ASP A 1 353 ? 7.797 0.282 3.033 1.00 89.44 353 ASP A N 1
ATOM 2503 C CA . ASP A 1 353 ? 7.806 -1.141 3.391 1.00 89.44 353 ASP A CA 1
ATOM 2504 C C . ASP A 1 353 ? 6.430 -1.823 3.191 1.00 89.44 353 ASP A C 1
ATOM 2506 O O . ASP A 1 353 ? 6.286 -2.993 3.546 1.00 89.44 353 ASP A O 1
ATOM 2510 N N . CYS A 1 354 ? 5.415 -1.115 2.676 1.00 91.38 354 CYS A N 1
ATOM 2511 C CA . CYS A 1 354 ? 4.054 -1.641 2.506 1.00 91.38 354 CYS A CA 1
ATOM 2512 C C . CYS A 1 354 ? 3.324 -0.981 1.331 1.00 91.38 354 CYS A C 1
ATOM 2514 O O . CYS A 1 354 ? 3.355 0.249 1.236 1.00 91.38 354 CYS A O 1
ATOM 2516 N N . ASP A 1 355 ? 2.648 -1.779 0.507 1.00 89.88 355 ASP A N 1
ATOM 2517 C CA . ASP A 1 355 ? 1.801 -1.312 -0.598 1.00 89.88 355 ASP A CA 1
ATOM 2518 C C . ASP A 1 355 ? 0.344 -1.103 -0.169 1.00 89.88 355 ASP A C 1
ATOM 2520 O O . ASP A 1 355 ? -0.114 -1.624 0.852 1.00 89.88 355 ASP A O 1
ATOM 2524 N N . LEU A 1 356 ? -0.416 -0.375 -0.989 1.00 89.31 356 LEU A N 1
ATOM 2525 C CA . LEU A 1 356 ? -1.846 -0.110 -0.796 1.00 89.31 356 LEU A CA 1
ATOM 2526 C C . LEU A 1 356 ? -2.728 -1.371 -0.728 1.00 89.31 356 LEU A C 1
ATOM 2528 O O . LEU A 1 356 ? -3.843 -1.314 -0.213 1.00 89.31 356 LEU A O 1
ATOM 2532 N N . ASP A 1 357 ? -2.287 -2.495 -1.288 1.00 88.12 357 ASP A N 1
ATOM 2533 C CA . ASP A 1 357 ? -2.968 -3.792 -1.190 1.00 88.12 357 ASP A CA 1
ATOM 2534 C C . ASP A 1 357 ? -2.358 -4.714 -0.119 1.00 88.12 357 ASP A C 1
ATOM 2536 O O . ASP A 1 357 ? -2.687 -5.902 -0.066 1.00 88.12 357 ASP A O 1
ATOM 2540 N N . CYS A 1 358 ? -1.539 -4.148 0.776 1.00 90.81 358 CYS A N 1
ATOM 2541 C CA . CYS A 1 358 ? -0.941 -4.804 1.937 1.00 90.81 358 CYS A CA 1
ATOM 2542 C C . CYS A 1 358 ? 0.013 -5.952 1.602 1.00 90.81 358 CYS A C 1
ATOM 2544 O O . CYS A 1 358 ? 0.302 -6.815 2.447 1.00 90.81 358 CYS A O 1
ATOM 2546 N N . THR A 1 359 ? 0.550 -5.958 0.383 1.00 90.06 359 THR A N 1
ATOM 2547 C CA . THR A 1 359 ? 1.743 -6.729 0.058 1.00 90.06 359 THR A CA 1
ATOM 2548 C C . THR A 1 359 ? 2.999 -5.994 0.512 1.00 90.06 359 THR A C 1
ATOM 2550 O O . THR A 1 359 ? 3.004 -4.797 0.799 1.00 90.06 359 THR A O 1
ATOM 2553 N N . MET A 1 360 ? 4.077 -6.759 0.673 1.00 88.12 360 MET A N 1
ATOM 2554 C CA . MET A 1 360 ? 5.389 -6.154 0.871 1.00 88.12 360 MET A CA 1
ATOM 2555 C C . MET A 1 360 ? 5.836 -5.560 -0.453 1.00 88.12 360 MET A C 1
ATOM 2557 O O . MET A 1 360 ? 5.764 -6.282 -1.441 1.00 88.12 360 MET A O 1
ATOM 2561 N N . VAL A 1 361 ? 6.424 -4.366 -0.404 1.00 89.38 361 VAL A N 1
ATOM 2562 C CA . VAL A 1 361 ? 7.018 -3.729 -1.581 1.00 89.38 361 VAL A CA 1
ATOM 2563 C C . VAL A 1 361 ? 8.061 -4.650 -2.204 1.00 89.38 361 VAL A C 1
ATOM 2565 O O . VAL A 1 361 ? 9.089 -4.959 -1.575 1.00 89.38 361 VAL A O 1
ATOM 2568 N N . VAL A 1 362 ? 7.807 -5.098 -3.428 1.00 90.44 362 VAL A N 1
ATOM 2569 C CA . VAL A 1 362 ? 8.759 -5.863 -4.224 1.00 90.44 362 VAL A CA 1
ATOM 2570 C C . VAL A 1 362 ? 8.772 -5.327 -5.645 1.00 90.44 362 VAL A C 1
ATOM 2572 O O . VAL A 1 362 ? 7.870 -5.588 -6.422 1.00 90.44 362 VAL A O 1
ATOM 2575 N N . CYS A 1 363 ? 9.898 -4.737 -6.032 1.00 90.38 363 CYS A N 1
ATOM 2576 C CA . CYS A 1 363 ? 10.164 -4.407 -7.423 1.00 90.38 363 CYS A CA 1
ATOM 2577 C C . CYS A 1 363 ? 9.981 -5.630 -8.348 1.00 90.38 363 CYS A C 1
ATOM 2579 O O . CYS A 1 363 ? 10.825 -6.540 -8.356 1.00 90.38 363 CYS A O 1
ATOM 2581 N N . GLY A 1 364 ? 8.898 -5.652 -9.129 1.00 88.44 364 GLY A N 1
ATOM 2582 C CA . GLY A 1 364 ? 8.467 -6.804 -9.925 1.00 88.44 364 GLY A CA 1
ATOM 2583 C C . GLY A 1 364 ? 7.118 -7.411 -9.526 1.00 88.44 364 GLY A C 1
ATOM 2584 O O . GLY A 1 364 ? 6.784 -8.480 -10.036 1.00 88.44 364 GLY A O 1
ATOM 2585 N N . ASP A 1 365 ? 6.363 -6.833 -8.593 1.00 88.38 365 ASP A N 1
ATOM 2586 C CA . ASP A 1 365 ? 5.086 -7.382 -8.110 1.00 88.38 365 ASP A CA 1
ATOM 2587 C C . ASP A 1 365 ? 3.845 -6.824 -8.831 1.00 88.38 365 ASP A C 1
ATOM 2589 O O . ASP A 1 365 ? 2.712 -7.236 -8.556 1.00 88.38 365 ASP A O 1
ATOM 2593 N N . ALA A 1 366 ? 4.078 -5.997 -9.851 1.00 84.69 366 ALA A N 1
ATOM 2594 C CA . ALA A 1 366 ? 3.098 -5.264 -10.641 1.00 84.69 366 ALA A CA 1
ATOM 2595 C C . ALA A 1 366 ? 2.408 -4.108 -9.892 1.00 84.69 366 ALA A C 1
ATOM 2597 O O . ALA A 1 366 ? 1.353 -3.632 -10.347 1.00 84.69 366 ALA A O 1
ATOM 2598 N N . HIS A 1 367 ? 3.004 -3.624 -8.804 1.00 86.69 367 HIS A N 1
ATOM 2599 C CA . HIS A 1 367 ? 2.601 -2.434 -8.072 1.00 86.69 367 HIS A CA 1
ATOM 2600 C C . HIS A 1 367 ? 3.705 -1.371 -8.134 1.00 86.69 367 HIS A C 1
ATOM 2602 O O . HIS A 1 367 ? 4.865 -1.632 -7.889 1.00 86.69 367 HIS A O 1
ATOM 2608 N N . VAL A 1 368 ? 3.359 -0.124 -8.472 1.00 90.25 368 VAL A N 1
ATOM 2609 C CA . VAL A 1 368 ? 4.358 0.961 -8.494 1.00 90.25 368 VAL A CA 1
ATOM 2610 C C . VAL A 1 368 ? 4.257 1.758 -7.204 1.00 90.25 368 VAL A C 1
ATOM 2612 O O . VAL A 1 368 ? 3.378 2.622 -7.088 1.00 90.25 368 VAL A O 1
ATOM 2615 N N . ASN A 1 369 ? 5.176 1.526 -6.268 1.00 89.62 369 ASN A N 1
ATOM 2616 C CA . ASN A 1 369 ? 5.213 2.240 -4.998 1.00 89.62 369 ASN A CA 1
ATOM 2617 C C . ASN A 1 369 ? 6.190 3.427 -5.019 1.00 89.62 369 ASN A C 1
ATOM 2619 O O . ASN A 1 369 ? 7.369 3.348 -4.664 1.00 89.62 369 ASN A O 1
ATOM 2623 N N . ALA A 1 370 ? 5.657 4.609 -5.331 1.00 89.25 370 ALA A N 1
ATOM 2624 C CA . ALA A 1 370 ? 6.452 5.836 -5.385 1.00 89.25 370 ALA A CA 1
ATOM 2625 C C . ALA A 1 370 ? 7.066 6.254 -4.030 1.00 89.25 370 ALA A C 1
ATOM 2627 O O . ALA A 1 370 ? 7.953 7.108 -4.003 1.00 89.25 370 ALA A O 1
ATOM 2628 N N . ARG A 1 371 ? 6.589 5.723 -2.891 1.00 90.38 371 ARG A N 1
ATOM 2629 C CA . ARG A 1 371 ? 7.184 6.000 -1.569 1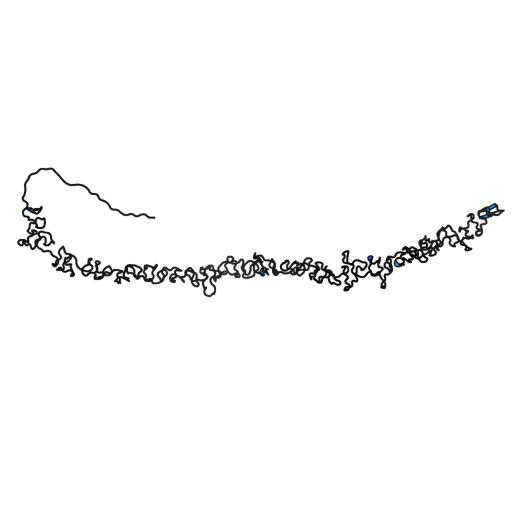.00 90.38 371 ARG A CA 1
ATOM 2630 C C . ARG A 1 371 ? 8.378 5.104 -1.254 1.00 90.38 371 ARG A C 1
ATOM 2632 O O . ARG A 1 371 ? 9.145 5.461 -0.359 1.00 90.38 371 ARG A O 1
ATOM 2639 N N . ALA A 1 372 ? 8.523 3.996 -1.971 1.00 88.62 372 ALA A N 1
ATOM 2640 C CA . ALA A 1 372 ? 9.678 3.108 -1.937 1.00 88.62 372 ALA A CA 1
ATOM 2641 C C . ALA A 1 372 ? 10.687 3.392 -3.069 1.00 88.62 372 ALA A C 1
ATOM 2643 O O . ALA A 1 372 ? 11.591 2.598 -3.299 1.00 88.62 372 ALA A O 1
ATOM 2644 N N . ASP A 1 373 ? 10.550 4.547 -3.733 1.00 87.69 373 ASP A N 1
ATOM 2645 C CA . ASP A 1 373 ? 11.359 4.987 -4.876 1.00 87.69 373 ASP A CA 1
ATOM 2646 C C . ASP A 1 373 ? 11.184 4.140 -6.159 1.00 87.69 373 ASP A C 1
ATOM 2648 O O . ASP A 1 373 ? 11.981 4.260 -7.090 1.00 87.69 373 ASP A O 1
ATOM 2652 N N . GLU A 1 374 ? 10.098 3.367 -6.272 1.00 92.31 374 GLU A N 1
ATOM 2653 C CA . GLU A 1 374 ? 9.735 2.675 -7.514 1.00 92.31 374 GLU A CA 1
ATOM 2654 C C . GLU A 1 374 ? 9.069 3.640 -8.499 1.00 92.31 374 GLU A C 1
ATOM 2656 O O . GLU A 1 374 ? 8.080 4.320 -8.199 1.00 92.31 374 GLU A O 1
ATOM 2661 N N . GLN A 1 375 ? 9.619 3.713 -9.705 1.00 93.12 375 GLN A N 1
ATOM 2662 C CA . GLN A 1 375 ? 9.125 4.574 -10.781 1.00 93.12 375 GLN A CA 1
ATOM 2663 C C . GLN A 1 375 ? 8.373 3.784 -11.858 1.00 93.12 375 GLN A C 1
ATOM 2665 O O . GLN A 1 375 ? 7.591 4.351 -12.627 1.00 93.12 375 GLN A O 1
ATOM 2670 N N . CYS A 1 376 ? 8.603 2.478 -11.905 1.00 92.19 376 CYS A N 1
ATOM 2671 C CA . CYS A 1 376 ? 7.982 1.511 -12.791 1.00 92.19 376 CYS A CA 1
ATOM 2672 C C . CYS A 1 376 ? 7.969 0.144 -12.102 1.00 92.19 376 CYS A C 1
ATOM 2674 O O . CYS A 1 376 ? 8.695 -0.060 -11.139 1.00 92.19 376 CYS A O 1
ATOM 2676 N N . ASP A 1 377 ? 7.157 -0.779 -12.610 1.00 91.94 377 ASP A N 1
ATOM 2677 C CA . ASP A 1 377 ? 7.149 -2.161 -12.141 1.00 91.94 377 ASP A CA 1
ATOM 2678 C C . ASP A 1 377 ? 6.648 -3.073 -13.269 1.00 91.94 377 ASP A C 1
ATOM 2680 O O . ASP A 1 377 ? 5.445 -3.223 -13.507 1.00 91.94 377 ASP A O 1
ATOM 2684 N N . VAL A 1 378 ? 7.584 -3.597 -14.056 1.00 91.12 378 VAL A N 1
ATOM 2685 C CA . VAL A 1 378 ? 7.272 -4.458 -15.198 1.00 91.12 378 VAL A CA 1
ATOM 2686 C C . VAL A 1 378 ? 7.895 -5.828 -14.975 1.00 91.12 378 VAL A C 1
ATOM 2688 O O . VAL A 1 378 ? 9.081 -6.008 -15.225 1.00 91.12 378 VAL A O 1
ATOM 2691 N N . ASP A 1 379 ? 7.077 -6.799 -14.578 1.00 90.44 379 ASP A N 1
ATOM 2692 C CA . ASP A 1 379 ? 7.413 -8.227 -14.569 1.00 90.44 379 ASP A CA 1
ATOM 2693 C C . ASP A 1 379 ? 6.656 -8.940 -15.702 1.00 90.44 379 ASP A C 1
ATOM 2695 O O . ASP A 1 379 ? 5.432 -9.127 -15.671 1.00 90.44 379 ASP A O 1
ATOM 2699 N N . THR A 1 380 ? 7.376 -9.302 -16.762 1.00 88.81 380 THR A N 1
ATOM 2700 C CA . THR A 1 380 ? 6.772 -9.904 -17.956 1.00 88.81 380 THR A CA 1
ATOM 2701 C C . THR A 1 380 ? 6.682 -11.425 -17.863 1.00 88.81 380 THR A C 1
ATOM 2703 O O . THR A 1 380 ? 5.891 -12.029 -18.602 1.00 88.81 380 THR A O 1
ATOM 2706 N N . ASP A 1 381 ? 7.494 -12.061 -17.016 1.00 86.56 381 ASP A N 1
ATOM 2707 C CA . ASP A 1 381 ? 7.601 -13.518 -16.912 1.00 86.56 381 ASP A CA 1
ATOM 2708 C C . ASP A 1 381 ? 6.957 -14.112 -15.644 1.00 86.56 381 ASP A C 1
ATOM 2710 O O . ASP A 1 381 ? 6.689 -15.324 -15.602 1.00 86.56 381 ASP A O 1
ATOM 2714 N N . GLY A 1 382 ? 6.550 -13.251 -14.711 1.00 86.25 382 GLY A N 1
ATOM 2715 C CA . GLY A 1 382 ? 5.806 -13.578 -13.502 1.00 86.25 382 GLY A CA 1
ATOM 2716 C C . GLY A 1 382 ? 6.677 -14.182 -12.403 1.00 86.25 382 GLY A C 1
ATOM 2717 O O . GLY A 1 382 ? 6.158 -14.986 -11.616 1.00 86.25 382 GLY A O 1
ATOM 2718 N N . ASP A 1 383 ? 7.987 -13.916 -12.398 1.00 86.44 383 ASP A N 1
ATOM 2719 C CA . ASP A 1 383 ? 8.917 -14.424 -11.387 1.00 86.44 383 ASP A CA 1
ATOM 2720 C C . ASP A 1 383 ? 8.992 -13.569 -10.107 1.00 86.44 383 ASP A C 1
ATOM 2722 O O . ASP A 1 383 ? 9.590 -14.018 -9.117 1.00 86.44 383 ASP A O 1
ATOM 2726 N N . GLY A 1 384 ? 8.304 -12.421 -10.084 1.00 85.50 384 GLY A N 1
ATOM 2727 C CA . GLY A 1 384 ? 8.271 -11.481 -8.965 1.00 85.50 384 GLY A CA 1
ATOM 2728 C C . GLY A 1 384 ? 9.514 -10.595 -8.884 1.00 85.50 384 GLY A C 1
ATOM 2729 O O . GLY A 1 384 ? 9.898 -10.196 -7.783 1.00 85.50 384 GLY A O 1
ATOM 2730 N N . GLN A 1 385 ? 10.199 -10.368 -10.007 1.00 87.38 385 GLN A N 1
ATOM 2731 C CA . GLN A 1 385 ? 11.285 -9.401 -10.155 1.00 87.38 385 GLN A CA 1
ATOM 2732 C C . GLN A 1 385 ? 11.071 -8.560 -11.410 1.00 87.38 385 GLN A C 1
ATOM 2734 O O . GLN A 1 385 ? 10.673 -9.077 -12.450 1.00 87.38 385 GLN A O 1
ATOM 2739 N N . ALA A 1 386 ? 11.413 -7.273 -11.349 1.00 90.50 386 ALA A N 1
ATOM 2740 C CA . ALA A 1 386 ? 11.318 -6.430 -12.532 1.00 90.50 386 ALA A CA 1
ATOM 2741 C C . ALA A 1 386 ? 12.276 -6.877 -13.652 1.00 90.50 386 ALA A C 1
ATOM 2743 O O . ALA A 1 386 ? 13.439 -7.259 -13.439 1.00 90.50 386 ALA A O 1
ATOM 2744 N N . ASP A 1 387 ? 11.775 -6.783 -14.877 1.00 90.31 387 ASP A N 1
ATOM 2745 C CA . ASP A 1 387 ? 12.494 -7.020 -16.116 1.00 90.31 387 ASP A CA 1
ATOM 2746 C C . ASP A 1 387 ? 13.060 -5.723 -16.691 1.00 90.31 387 ASP A C 1
ATOM 2748 O O . ASP A 1 387 ? 12.416 -4.676 -16.670 1.00 90.31 387 ASP A O 1
ATOM 2752 N N . ASN A 1 388 ? 14.224 -5.825 -17.341 1.00 91.25 388 ASN A N 1
ATOM 2753 C CA . ASN A 1 388 ? 14.702 -4.746 -18.201 1.00 91.25 388 ASN A CA 1
ATOM 2754 C C . ASN A 1 388 ? 13.818 -4.661 -19.449 1.00 91.25 388 ASN A C 1
ATOM 2756 O O . ASN A 1 388 ? 13.867 -5.525 -20.332 1.00 91.25 388 ASN A O 1
ATOM 2760 N N . THR A 1 389 ? 13.035 -3.594 -19.523 1.00 92.56 389 THR A N 1
ATOM 2761 C CA . THR A 1 389 ? 12.184 -3.231 -20.657 1.00 92.56 389 THR A CA 1
ATOM 2762 C C . THR A 1 389 ? 12.461 -1.790 -21.070 1.00 92.56 389 THR A C 1
ATOM 2764 O O . THR A 1 389 ? 13.085 -1.036 -20.331 1.00 92.56 389 THR A O 1
ATOM 2767 N N . ASP A 1 390 ? 11.945 -1.361 -22.221 1.00 91.25 390 ASP A N 1
ATOM 2768 C CA . ASP A 1 390 ? 12.056 0.025 -22.698 1.00 91.25 390 ASP A CA 1
ATOM 2769 C C . ASP A 1 390 ? 11.437 1.061 -21.726 1.00 91.25 390 ASP A C 1
ATOM 2771 O O . ASP A 1 390 ? 11.553 2.263 -21.953 1.00 91.25 390 ASP A O 1
ATOM 2775 N N . ALA A 1 391 ? 10.720 0.613 -20.687 1.00 90.50 391 ALA A N 1
ATOM 2776 C CA . ALA A 1 391 ? 10.039 1.451 -19.704 1.00 90.50 391 ALA A CA 1
ATOM 2777 C C . ALA A 1 391 ? 10.496 1.220 -18.253 1.00 90.50 391 ALA A C 1
ATOM 2779 O O . ALA A 1 391 ? 10.032 1.955 -17.382 1.00 90.50 391 ALA A O 1
ATOM 2780 N N . CYS A 1 392 ? 11.326 0.207 -17.981 1.00 93.44 392 CYS A N 1
ATOM 2781 C CA . CYS A 1 392 ? 11.701 -0.159 -16.615 1.00 93.44 392 CYS A CA 1
ATOM 2782 C C . CYS A 1 392 ? 13.040 -0.892 -16.539 1.00 93.44 392 CYS A C 1
ATOM 2784 O O . CYS A 1 392 ? 13.301 -1.751 -17.385 1.00 93.44 392 CYS A O 1
ATOM 2786 N N . ASP A 1 393 ? 13.837 -0.585 -15.519 1.00 93.25 393 ASP A N 1
ATOM 2787 C CA . ASP A 1 393 ? 15.021 -1.353 -15.131 1.00 93.25 393 ASP A CA 1
ATOM 2788 C C . ASP A 1 393 ? 14.704 -2.403 -14.062 1.00 93.25 393 ASP A C 1
ATOM 2790 O O . ASP A 1 393 ? 13.670 -2.368 -13.395 1.00 93.25 393 ASP A O 1
ATOM 2794 N N . ARG A 1 394 ? 15.638 -3.340 -13.853 1.00 90.06 394 ARG A N 1
ATOM 2795 C CA . ARG A 1 394 ? 15.515 -4.408 -12.842 1.00 90.06 394 ARG A CA 1
ATOM 2796 C C . ARG A 1 394 ? 15.425 -3.927 -11.392 1.00 90.06 394 ARG A C 1
ATOM 2798 O O . ARG A 1 394 ? 15.124 -4.746 -10.526 1.00 90.06 394 ARG A O 1
ATOM 2805 N N . ASP A 1 395 ? 15.772 -2.681 -11.098 1.00 91.25 395 ASP A N 1
ATOM 2806 C CA . ASP A 1 395 ? 15.620 -2.075 -9.770 1.00 91.25 395 ASP A CA 1
ATOM 2807 C C . ASP A 1 395 ? 14.467 -1.059 -9.717 1.00 91.25 395 ASP A C 1
ATOM 2809 O O . ASP A 1 395 ? 14.372 -0.287 -8.763 1.00 91.25 395 ASP A O 1
ATOM 2813 N N . CYS A 1 396 ? 13.571 -1.105 -10.710 1.00 92.81 396 CYS A N 1
ATOM 2814 C CA . CYS A 1 396 ? 12.348 -0.315 -10.777 1.00 92.81 396 CYS A CA 1
ATOM 2815 C C . CYS A 1 396 ? 12.565 1.190 -10.948 1.00 92.81 396 CYS A C 1
ATOM 2817 O O . CYS A 1 396 ? 11.668 1.998 -10.673 1.00 92.81 396 CYS A O 1
ATOM 2819 N N . THR A 1 397 ? 13.726 1.586 -11.472 1.00 93.00 397 THR A N 1
ATOM 2820 C CA . THR A 1 397 ? 13.926 2.917 -12.042 1.00 93.00 397 THR A CA 1
ATOM 2821 C C . THR A 1 397 ? 13.486 2.980 -13.498 1.00 93.00 397 THR A C 1
ATOM 2823 O O . THR A 1 397 ? 13.381 1.975 -14.202 1.00 93.00 397 THR A O 1
ATOM 2826 N N . VAL A 1 398 ? 13.175 4.196 -13.952 1.00 92.12 398 VAL A N 1
ATOM 2827 C CA . VAL A 1 398 ? 12.998 4.440 -15.384 1.00 92.12 398 VAL A CA 1
ATOM 2828 C C . VAL A 1 398 ? 14.380 4.385 -16.040 1.00 92.12 398 VAL A C 1
ATOM 2830 O O . VAL A 1 398 ? 15.256 5.082 -15.532 1.00 92.12 398 VAL A O 1
ATOM 2833 N N . PRO A 1 399 ? 14.540 3.671 -17.171 1.00 92.69 399 PRO A N 1
ATOM 2834 C CA . PRO A 1 399 ? 15.820 3.567 -17.862 1.00 92.69 399 PRO A CA 1
ATOM 2835 C C . PRO A 1 399 ? 16.320 4.937 -18.311 1.00 92.69 399 PRO A C 1
ATOM 2837 O O . PRO A 1 399 ? 15.651 5.617 -19.105 1.00 92.69 399 PRO A O 1
ATOM 2840 N N . GLU A 1 400 ? 17.485 5.347 -17.813 1.00 92.00 400 GLU A N 1
ATOM 2841 C CA . GLU A 1 400 ? 18.133 6.599 -18.182 1.00 92.00 400 GLU A CA 1
ATOM 2842 C C . GLU A 1 400 ? 19.622 6.404 -18.472 1.00 92.00 400 GLU A C 1
ATOM 2844 O O . GLU A 1 400 ? 20.406 5.991 -17.626 1.00 92.00 400 GLU A O 1
ATOM 2849 N N . CYS A 1 401 ? 20.058 6.877 -19.640 1.00 92.44 401 CYS A N 1
ATOM 2850 C CA . CYS A 1 401 ? 21.473 6.850 -19.975 1.00 92.44 401 CYS A CA 1
ATOM 2851 C C . CYS A 1 401 ? 22.341 7.581 -18.929 1.00 92.44 401 CYS A C 1
ATOM 2853 O O . CYS A 1 401 ? 22.236 8.802 -18.756 1.00 92.44 401 CYS A O 1
ATOM 2855 N N . GLY A 1 402 ? 23.267 6.851 -18.308 1.00 90.50 402 GLY A N 1
ATOM 2856 C CA . GLY A 1 402 ? 24.171 7.323 -17.263 1.00 90.50 402 GLY A CA 1
ATOM 2857 C C . GLY A 1 402 ? 23.693 7.063 -15.834 1.00 90.50 402 GLY A C 1
ATOM 2858 O O . GLY A 1 402 ? 24.290 7.620 -14.909 1.00 90.50 402 GLY A O 1
ATOM 2859 N N . ASP A 1 403 ? 22.672 6.233 -15.624 1.00 91.94 403 ASP A N 1
ATOM 2860 C CA . ASP A 1 403 ? 22.177 5.851 -14.292 1.00 91.94 403 ASP A CA 1
ATOM 2861 C C . ASP A 1 403 ? 22.976 4.708 -13.623 1.00 91.94 403 ASP A C 1
ATOM 2863 O O . ASP A 1 403 ? 22.878 4.495 -12.411 1.00 91.94 403 ASP A O 1
ATOM 2867 N N . GLY A 1 404 ? 23.861 4.035 -14.364 1.00 91.69 404 GLY A N 1
ATOM 2868 C CA . GLY A 1 404 ? 24.683 2.924 -13.881 1.00 91.69 404 GLY A CA 1
ATOM 2869 C C . GLY A 1 404 ? 24.075 1.541 -14.117 1.00 91.69 404 GLY A C 1
ATOM 2870 O O . GLY A 1 404 ? 24.687 0.540 -13.716 1.00 91.69 404 GLY A O 1
ATOM 2871 N N . LEU A 1 405 ? 22.912 1.465 -14.757 1.00 91.62 405 LEU A N 1
ATOM 2872 C CA . LEU A 1 405 ? 22.215 0.248 -15.139 1.00 91.62 405 LEU A CA 1
ATOM 2873 C C . LEU A 1 405 ? 22.252 0.119 -16.654 1.00 91.62 405 LEU A C 1
ATOM 2875 O O . LEU A 1 405 ? 22.087 1.072 -17.387 1.00 91.62 405 LEU A O 1
ATOM 2879 N N . PHE A 1 406 ? 22.523 -1.089 -17.140 1.00 92.44 406 PHE A N 1
ATOM 2880 C CA . PHE A 1 406 ? 22.536 -1.340 -18.575 1.00 92.44 406 PHE A CA 1
ATOM 2881 C C . PHE A 1 406 ? 21.206 -1.947 -19.014 1.00 92.44 406 PHE A C 1
ATOM 2883 O O . PHE A 1 406 ? 20.900 -3.098 -18.665 1.00 92.44 406 PHE A O 1
ATOM 2890 N N . ASN A 1 407 ? 20.474 -1.224 -19.853 1.00 92.94 407 ASN A N 1
ATOM 2891 C CA . ASN A 1 407 ? 19.190 -1.637 -20.388 1.00 92.94 407 ASN A CA 1
ATOM 2892 C C . ASN A 1 407 ? 19.163 -1.644 -21.925 1.00 92.94 407 ASN A C 1
ATOM 2894 O O . ASN A 1 407 ? 18.797 -0.689 -22.610 1.00 92.94 407 ASN A O 1
ATOM 2898 N N . ALA A 1 408 ? 19.474 -2.815 -22.488 1.00 91.56 408 ALA A N 1
ATOM 2899 C CA . ALA A 1 408 ? 19.433 -3.035 -23.934 1.00 91.56 408 ALA A CA 1
ATOM 2900 C C . ALA A 1 408 ? 18.039 -2.829 -24.560 1.00 91.56 408 ALA A C 1
ATOM 2902 O O . ALA A 1 408 ? 17.949 -2.528 -25.752 1.00 91.56 408 ALA A O 1
ATOM 2903 N N . ALA A 1 409 ? 16.960 -3.021 -23.794 1.00 91.56 409 ALA A N 1
ATOM 2904 C CA . ALA A 1 409 ? 15.596 -2.811 -24.272 1.00 91.56 409 ALA A CA 1
ATOM 2905 C C . ALA A 1 409 ? 15.319 -1.303 -24.447 1.00 91.56 409 ALA A C 1
ATOM 2907 O O . ALA A 1 409 ? 14.835 -0.873 -25.492 1.00 91.56 409 ALA A O 1
ATOM 2908 N N . ALA A 1 410 ? 15.823 -0.471 -23.531 1.00 90.94 410 ALA A N 1
ATOM 2909 C CA . ALA A 1 410 ? 15.835 0.990 -23.647 1.00 90.94 410 ALA A CA 1
ATOM 2910 C C . ALA A 1 410 ? 16.845 1.555 -24.677 1.00 90.94 410 ALA A C 1
ATOM 2912 O O . ALA A 1 410 ? 17.071 2.761 -24.739 1.00 90.94 410 ALA A O 1
ATOM 2913 N N . SER A 1 411 ? 17.399 0.711 -25.559 1.00 88.88 411 SER A N 1
ATOM 2914 C CA . SER A 1 411 ? 18.377 1.069 -26.604 1.00 88.88 411 SER A CA 1
ATOM 2915 C C . SER A 1 411 ? 19.752 1.526 -26.104 1.00 88.88 411 SER A C 1
ATOM 2917 O O . SER A 1 411 ? 20.529 2.085 -26.882 1.00 88.88 411 SER A O 1
ATOM 2919 N N . GLU A 1 412 ? 20.102 1.227 -24.857 1.00 93.75 412 GLU A N 1
ATOM 2920 C CA . GLU A 1 412 ? 21.466 1.401 -24.369 1.00 93.75 412 GLU A CA 1
ATOM 2921 C C . GLU A 1 412 ? 22.370 0.297 -24.919 1.00 93.75 412 GLU A C 1
ATOM 2923 O O . GLU A 1 412 ? 21.999 -0.877 -24.998 1.00 93.75 412 GLU A O 1
ATOM 2928 N N . GLN A 1 413 ? 23.587 0.660 -25.310 1.00 92.69 413 GLN A N 1
ATOM 2929 C CA . GLN A 1 413 ? 24.618 -0.286 -25.755 1.00 92.69 413 GLN A CA 1
ATOM 2930 C C . GLN A 1 413 ? 25.778 -0.384 -24.757 1.00 92.69 413 GLN A C 1
ATOM 2932 O O . GLN A 1 413 ? 26.563 -1.333 -24.796 1.00 92.69 413 GLN A O 1
ATOM 2937 N N . CYS A 1 414 ? 25.863 0.576 -23.843 1.00 92.81 414 CYS A N 1
ATOM 2938 C CA . CYS A 1 414 ? 26.712 0.577 -22.669 1.00 92.81 414 CYS A CA 1
ATOM 2939 C C . CYS A 1 414 ? 26.100 1.503 -21.616 1.00 92.81 414 CYS A C 1
ATOM 2941 O O . CYS A 1 414 ? 25.361 2.413 -21.970 1.00 92.81 414 CYS A O 1
ATOM 2943 N N . ASP A 1 415 ? 26.468 1.296 -20.355 1.00 93.44 415 ASP A N 1
ATOM 2944 C CA . ASP A 1 415 ? 26.219 2.254 -19.286 1.00 93.44 415 ASP A CA 1
ATOM 2945 C C . ASP A 1 415 ? 27.335 2.127 -18.236 1.00 93.44 415 ASP A C 1
ATOM 2947 O O . ASP A 1 415 ? 27.663 1.024 -17.784 1.00 93.44 415 ASP A O 1
ATOM 2951 N N . GLN A 1 416 ? 28.019 3.228 -17.937 1.00 94.12 416 GLN A N 1
ATOM 2952 C CA . GLN A 1 416 ? 29.048 3.318 -16.895 1.00 94.12 416 GLN A CA 1
ATOM 2953 C C . GLN A 1 416 ? 28.654 4.333 -15.810 1.00 94.12 416 GLN A C 1
ATOM 2955 O O . GLN A 1 416 ? 29.511 4.793 -15.046 1.00 94.12 416 GLN A O 1
ATOM 2960 N N . GLY A 1 417 ? 27.375 4.696 -15.740 1.00 92.00 417 GLY A N 1
ATOM 2961 C CA . GLY A 1 417 ? 26.836 5.708 -14.848 1.00 92.00 417 GLY A CA 1
ATOM 2962 C C . GLY A 1 417 ? 27.484 7.074 -15.064 1.00 92.00 417 GLY A C 1
ATOM 2963 O O . GLY A 1 417 ? 27.762 7.499 -16.188 1.00 92.00 417 GLY A O 1
ATOM 2964 N N . ASP A 1 418 ? 27.875 7.703 -13.953 1.00 92.25 418 ASP A N 1
ATOM 2965 C CA . ASP A 1 418 ? 28.654 8.951 -13.914 1.00 92.25 418 ASP A CA 1
ATOM 2966 C C . ASP A 1 418 ? 29.983 8.908 -14.706 1.00 92.25 418 ASP A C 1
ATOM 2968 O O . ASP A 1 418 ? 30.613 9.950 -14.909 1.00 92.25 418 ASP A O 1
ATOM 2972 N N . ALA A 1 419 ? 30.470 7.724 -15.101 1.00 93.94 419 ALA A N 1
ATOM 2973 C CA . ALA A 1 419 ? 31.689 7.582 -15.897 1.00 93.94 419 ALA A CA 1
ATOM 2974 C C . ALA A 1 419 ? 31.454 7.637 -17.419 1.00 93.94 419 ALA A C 1
ATOM 2976 O O . ALA A 1 419 ? 32.439 7.607 -18.164 1.00 93.94 419 ALA A O 1
ATOM 2977 N N . ASN A 1 420 ? 30.205 7.749 -17.885 1.00 92.44 420 ASN A N 1
ATOM 2978 C CA . ASN A 1 420 ? 29.909 8.069 -19.284 1.00 92.44 420 ASN A CA 1
ATOM 2979 C C . ASN A 1 420 ? 30.554 9.416 -19.655 1.00 92.44 420 ASN A C 1
ATOM 2981 O O . ASN A 1 420 ? 30.499 10.386 -18.893 1.00 92.44 420 ASN A O 1
ATOM 2985 N N . SER A 1 421 ? 31.218 9.483 -20.810 1.00 93.19 421 SER A N 1
ATOM 2986 C CA . SER A 1 421 ? 32.003 10.660 -21.188 1.00 93.19 421 SER A CA 1
ATOM 2987 C C . SER A 1 421 ? 32.222 10.756 -22.694 1.00 93.19 421 SER A C 1
ATOM 2989 O O . SER A 1 421 ? 32.397 9.745 -23.365 1.00 93.19 421 SER A O 1
ATOM 2991 N N . ASP A 1 422 ? 32.294 11.990 -23.190 1.00 92.44 422 ASP A N 1
ATOM 2992 C CA . ASP A 1 422 ? 32.657 12.322 -24.574 1.00 92.44 422 ASP A CA 1
ATOM 2993 C C . ASP A 1 422 ? 34.139 12.741 -24.689 1.00 92.44 422 ASP A C 1
ATOM 2995 O O . ASP A 1 422 ? 34.549 13.432 -25.621 1.00 92.44 422 ASP A O 1
ATOM 2999 N N . GLU A 1 423 ? 34.953 12.382 -23.692 1.00 93.50 423 GLU A N 1
ATOM 3000 C CA . GLU A 1 423 ? 36.408 12.505 -23.771 1.00 93.50 423 GLU A CA 1
ATOM 3001 C C . GLU A 1 423 ? 37.002 11.344 -24.594 1.00 93.50 423 GLU A C 1
ATOM 3003 O O . GLU A 1 423 ? 36.453 10.236 -24.571 1.00 93.50 423 GLU A O 1
ATOM 3008 N N . PRO A 1 424 ? 38.155 11.554 -25.260 1.00 91.12 424 PRO A N 1
ATOM 3009 C CA . PRO A 1 424 ? 38.812 10.505 -26.031 1.00 91.12 424 PRO A CA 1
ATOM 3010 C C . PRO A 1 424 ? 39.078 9.232 -25.218 1.00 91.12 424 PRO A C 1
ATOM 3012 O O . PRO A 1 424 ? 39.486 9.282 -24.052 1.00 91.12 424 PRO A O 1
ATOM 3015 N N . ASP A 1 425 ? 38.880 8.090 -25.868 1.00 88.62 425 ASP A N 1
ATOM 3016 C CA . ASP A 1 425 ? 39.003 6.721 -25.366 1.00 88.62 425 ASP A CA 1
ATOM 3017 C C . ASP A 1 425 ? 38.029 6.351 -24.229 1.00 88.62 425 ASP A C 1
ATOM 3019 O O . ASP A 1 425 ? 38.213 5.329 -23.551 1.00 88.62 425 ASP A O 1
ATOM 3023 N N . ALA A 1 426 ? 36.973 7.142 -24.003 1.00 92.25 426 ALA A N 1
ATOM 3024 C CA . ALA A 1 426 ? 35.914 6.769 -23.070 1.00 92.25 426 ALA A CA 1
ATOM 3025 C C . ALA A 1 426 ? 35.228 5.465 -23.513 1.00 92.25 426 ALA A C 1
ATOM 3027 O O . ALA A 1 426 ? 34.896 5.260 -24.677 1.00 92.25 426 ALA A O 1
ATOM 3028 N N . ALA A 1 427 ? 35.001 4.545 -22.571 1.00 90.19 427 ALA A N 1
ATOM 3029 C CA . ALA A 1 427 ? 34.400 3.251 -22.894 1.00 90.19 427 ALA A CA 1
ATOM 3030 C C . ALA A 1 427 ? 32.930 3.366 -23.334 1.00 90.19 427 ALA A C 1
ATOM 3032 O O . ALA A 1 427 ? 32.470 2.526 -24.109 1.00 90.19 427 ALA A O 1
ATOM 3033 N N . CYS A 1 428 ? 32.229 4.382 -22.829 1.00 93.88 428 CYS A N 1
ATOM 3034 C CA . CYS A 1 428 ? 30.825 4.661 -23.086 1.00 93.88 428 CYS A CA 1
ATOM 3035 C C . CYS A 1 428 ? 30.619 6.172 -23.222 1.00 93.88 428 CYS A C 1
ATOM 3037 O O . CYS A 1 428 ? 31.111 6.934 -22.382 1.00 93.88 428 CYS A O 1
ATOM 3039 N N . ARG A 1 429 ? 29.926 6.587 -24.283 1.00 92.81 429 ARG A N 1
ATOM 3040 C CA . ARG A 1 429 ? 29.589 7.985 -24.567 1.00 92.81 429 ARG A CA 1
ATOM 3041 C C . ARG A 1 429 ? 28.382 8.440 -23.758 1.00 92.81 429 ARG A C 1
ATOM 3043 O O . ARG A 1 429 ? 27.656 7.622 -23.193 1.00 92.81 429 ARG A O 1
ATOM 3050 N N . THR A 1 430 ? 28.140 9.749 -23.717 1.00 93.00 430 THR A N 1
ATOM 3051 C CA . THR A 1 430 ? 26.970 10.308 -23.014 1.00 93.00 430 THR A CA 1
ATOM 3052 C C . THR A 1 430 ? 25.632 10.008 -23.702 1.00 93.00 430 THR A C 1
ATOM 3054 O O . THR A 1 430 ? 24.582 10.270 -23.124 1.00 93.00 430 THR A O 1
ATOM 3057 N N . ASP A 1 431 ? 25.653 9.427 -24.907 1.00 90.56 431 ASP A N 1
ATOM 3058 C CA . ASP A 1 431 ? 24.486 8.887 -25.616 1.00 90.56 431 ASP A CA 1
ATOM 3059 C C . ASP A 1 431 ? 24.292 7.368 -25.407 1.00 90.56 431 ASP A C 1
ATOM 3061 O O . ASP A 1 431 ? 23.494 6.750 -26.115 1.00 90.56 431 ASP A O 1
ATOM 3065 N N . CYS A 1 432 ? 25.027 6.765 -24.462 1.00 92.88 432 CYS A N 1
ATOM 3066 C CA . CYS A 1 432 ? 24.996 5.338 -24.111 1.00 92.88 432 CYS A CA 1
ATOM 3067 C C . CYS A 1 432 ? 25.291 4.390 -25.268 1.00 92.88 432 CYS A C 1
ATOM 3069 O O . CYS A 1 432 ? 24.880 3.222 -25.294 1.00 92.88 432 CYS A O 1
ATOM 3071 N N . LYS A 1 433 ? 26.072 4.885 -26.225 1.00 91.38 433 LYS A N 1
ATOM 3072 C CA . LYS A 1 433 ? 26.731 4.063 -27.225 1.00 91.38 433 LYS A CA 1
ATOM 3073 C C . LYS A 1 433 ? 28.197 3.882 -26.847 1.00 91.38 433 LYS A C 1
ATOM 3075 O O . LYS A 1 433 ? 28.817 4.785 -26.277 1.00 91.38 433 LYS A O 1
ATOM 3080 N N . PRO A 1 434 ? 28.781 2.709 -27.129 1.00 90.81 434 PRO A N 1
ATOM 3081 C CA . PRO A 1 434 ? 30.214 2.548 -26.993 1.00 90.81 434 PRO A CA 1
ATOM 3082 C C . PRO A 1 434 ? 30.923 3.520 -27.936 1.00 90.81 434 PRO A C 1
ATOM 3084 O O . PRO A 1 434 ? 30.349 3.966 -28.935 1.00 90.81 434 PRO A O 1
ATOM 3087 N N . ARG A 1 435 ? 32.193 3.787 -27.632 1.00 89.44 435 ARG A N 1
ATOM 3088 C CA . ARG A 1 435 ? 33.099 4.411 -28.595 1.00 89.44 435 ARG A CA 1
ATOM 3089 C C . ARG A 1 435 ? 33.003 3.751 -29.967 1.00 89.44 435 ARG A C 1
ATOM 3091 O O . ARG A 1 435 ? 32.979 2.515 -30.051 1.00 89.44 435 ARG A O 1
ATOM 3098 N N . ARG A 1 436 ? 32.935 4.570 -31.009 1.00 89.19 436 ARG A N 1
ATOM 3099 C CA . ARG A 1 436 ? 32.783 4.132 -32.395 1.00 89.19 436 ARG A CA 1
ATOM 3100 C C . ARG A 1 436 ? 33.351 5.188 -33.336 1.00 89.19 436 ARG A C 1
ATOM 3102 O O . ARG A 1 436 ? 33.183 6.372 -33.082 1.00 89.19 436 ARG A O 1
ATOM 3109 N N . CYS A 1 437 ? 33.839 4.716 -34.473 1.00 88.56 437 CYS A N 1
ATOM 3110 C CA . CYS A 1 437 ? 34.128 5.558 -35.618 1.00 88.56 437 CYS A CA 1
ATOM 3111 C C . CYS A 1 437 ? 32.848 6.265 -36.100 1.00 88.56 437 CYS A C 1
ATOM 3113 O O . CYS A 1 437 ? 31.808 5.617 -36.267 1.00 88.56 437 CYS A O 1
ATOM 3115 N N . GLY A 1 438 ? 32.923 7.580 -36.299 1.00 87.50 438 GLY A N 1
ATOM 3116 C CA . GLY A 1 438 ? 31.823 8.436 -36.744 1.00 87.50 438 GLY A CA 1
ATOM 3117 C C . GLY A 1 438 ? 31.058 9.108 -35.604 1.00 87.50 438 GLY A C 1
ATOM 3118 O O . GLY A 1 438 ? 29.965 9.635 -35.818 1.00 87.50 438 GLY A O 1
ATOM 3119 N N . ASP A 1 439 ? 31.580 9.112 -34.375 1.00 89.00 439 ASP A N 1
ATOM 3120 C CA . ASP A 1 439 ? 30.946 9.807 -33.243 1.00 89.00 439 ASP A CA 1
ATOM 3121 C C . ASP A 1 439 ? 31.501 11.211 -32.963 1.00 89.00 439 ASP A C 1
ATOM 3123 O O . ASP A 1 439 ? 31.113 11.854 -31.983 1.00 89.00 439 ASP A O 1
ATOM 3127 N N . ALA A 1 440 ? 32.323 11.722 -33.881 1.00 88.12 440 ALA A N 1
ATOM 3128 C CA . ALA A 1 440 ? 33.015 13.005 -33.828 1.00 88.12 440 ALA A CA 1
ATOM 3129 C C . ALA A 1 440 ? 34.088 13.105 -32.727 1.00 88.12 440 ALA A C 1
ATOM 3131 O O . ALA A 1 440 ? 34.525 14.217 -32.398 1.00 88.12 440 ALA A O 1
ATOM 3132 N N . ILE A 1 441 ? 34.533 11.976 -32.160 1.00 90.31 441 ILE A N 1
ATOM 3133 C CA . ILE A 1 441 ? 35.579 11.912 -31.133 1.00 90.31 441 ILE A CA 1
ATOM 3134 C C . ILE A 1 441 ? 36.647 10.906 -31.564 1.00 90.31 441 ILE A C 1
ATOM 3136 O O . ILE A 1 441 ? 36.419 9.709 -31.566 1.00 90.31 441 ILE A O 1
ATOM 3140 N N . ALA A 1 442 ? 37.856 11.394 -31.853 1.00 89.94 442 ALA A N 1
ATOM 3141 C CA . ALA A 1 442 ? 38.963 10.531 -32.261 1.00 89.94 442 ALA A CA 1
ATOM 3142 C C . ALA A 1 442 ? 39.564 9.736 -31.081 1.00 89.94 442 ALA A C 1
ATOM 3144 O O . ALA A 1 442 ? 40.320 10.285 -30.264 1.00 89.94 442 ALA A O 1
ATOM 3145 N N . ASP A 1 443 ? 39.315 8.428 -31.046 1.00 90.12 443 ASP A N 1
ATOM 3146 C CA . ASP A 1 443 ? 39.795 7.489 -30.027 1.00 90.12 443 ASP A CA 1
ATOM 3147 C C . ASP A 1 443 ? 41.114 6.813 -30.423 1.00 90.12 443 ASP A C 1
ATOM 3149 O O . ASP A 1 443 ? 41.209 5.616 -30.731 1.00 90.12 443 ASP A O 1
ATOM 3153 N N . LEU A 1 444 ? 42.185 7.608 -30.362 1.00 87.31 444 LEU A N 1
ATOM 3154 C CA . LEU A 1 444 ? 43.539 7.204 -30.763 1.00 87.31 444 LEU A CA 1
ATOM 3155 C C . LEU A 1 444 ? 44.073 5.975 -30.006 1.00 87.31 444 LEU A C 1
ATOM 3157 O O . LEU A 1 444 ? 44.884 5.212 -30.537 1.00 87.31 444 LEU A O 1
ATOM 3161 N N . GLY A 1 445 ? 43.668 5.776 -28.748 1.00 83.81 445 GLY A N 1
ATOM 3162 C CA . GLY A 1 445 ? 44.039 4.607 -27.950 1.00 83.81 445 GLY A CA 1
ATOM 3163 C C . GLY A 1 445 ? 43.328 3.321 -28.380 1.00 83.81 445 GLY A C 1
ATOM 3164 O O . GLY A 1 445 ? 43.777 2.229 -28.015 1.00 83.81 445 GLY A O 1
ATOM 3165 N N . SER A 1 446 ? 42.260 3.442 -29.170 1.00 80.19 446 SER A N 1
ATOM 3166 C CA . SER A 1 446 ? 41.416 2.346 -29.656 1.00 80.19 446 SER A CA 1
ATOM 3167 C C . SER A 1 446 ? 41.627 2.001 -31.131 1.00 80.19 446 SER A C 1
ATOM 3169 O O . SER A 1 446 ? 41.089 0.991 -31.582 1.00 80.19 446 SER A O 1
ATOM 3171 N N . GLY A 1 447 ? 42.478 2.749 -31.840 1.00 80.94 447 GLY A N 1
ATOM 3172 C CA . GLY A 1 447 ? 42.895 2.451 -33.213 1.00 80.94 447 GLY A CA 1
ATOM 3173 C C . GLY A 1 447 ? 42.343 3.396 -34.277 1.00 80.94 447 GLY A C 1
ATOM 3174 O O . GLY A 1 447 ? 42.714 3.236 -35.435 1.00 80.94 447 GLY A O 1
ATOM 3175 N N . GLU A 1 448 ? 41.530 4.382 -33.900 1.00 90.44 448 GLU A N 1
ATOM 3176 C CA . GLU A 1 448 ? 41.123 5.471 -34.792 1.00 90.44 448 GLU A CA 1
ATOM 3177 C C . GLU A 1 448 ? 42.303 6.421 -35.011 1.00 90.44 448 GLU A C 1
ATOM 3179 O O . GLU A 1 448 ? 43.064 6.716 -34.086 1.00 90.44 448 GLU A O 1
ATOM 3184 N N . SER A 1 449 ? 42.493 6.892 -36.241 1.00 88.81 449 SER A N 1
ATOM 3185 C CA . SER A 1 449 ? 43.523 7.896 -36.555 1.00 88.81 449 SER A CA 1
ATOM 3186 C C . SER A 1 449 ? 42.943 9.308 -36.680 1.00 88.81 449 SER A C 1
ATOM 3188 O O . SER A 1 449 ? 43.679 10.293 -36.576 1.00 88.81 449 SER A O 1
ATOM 3190 N N . CYS A 1 450 ? 41.629 9.397 -36.858 1.00 88.31 450 CYS A N 1
ATOM 3191 C CA . CYS A 1 450 ? 40.804 10.589 -37.026 1.00 88.31 450 CYS A CA 1
ATOM 3192 C C . CYS A 1 450 ? 39.335 10.205 -36.748 1.00 88.31 450 CYS A C 1
ATOM 3194 O O . CYS A 1 450 ? 39.055 9.031 -36.535 1.00 88.31 450 CYS A O 1
ATOM 3196 N N . ASP A 1 451 ? 38.413 11.173 -36.755 1.00 90.06 451 ASP A N 1
ATOM 3197 C CA . ASP A 1 451 ? 36.967 10.904 -36.763 1.00 90.06 451 ASP A CA 1
ATOM 3198 C C . ASP A 1 451 ? 36.231 12.066 -37.458 1.00 90.06 451 ASP A C 1
ATOM 3200 O O . ASP A 1 451 ? 36.366 13.225 -37.049 1.00 90.06 451 ASP A O 1
ATOM 3204 N N . ALA A 1 452 ? 35.504 11.774 -38.539 1.00 86.69 452 ALA A N 1
ATOM 3205 C CA . ALA A 1 452 ? 34.764 12.764 -39.328 1.00 86.69 452 ALA A CA 1
ATOM 3206 C C . ALA A 1 452 ? 33.293 12.942 -38.912 1.00 86.69 452 ALA A C 1
ATOM 3208 O O . ALA A 1 452 ? 32.607 13.815 -39.451 1.00 86.69 452 ALA A O 1
ATOM 3209 N N . GLY A 1 453 ? 32.824 12.192 -37.914 1.00 83.88 453 GLY A N 1
ATOM 3210 C CA . GLY A 1 453 ? 31.415 12.113 -37.555 1.00 83.88 453 GLY A CA 1
ATOM 3211 C C . GLY A 1 453 ? 30.570 11.356 -38.587 1.00 83.88 453 GLY A C 1
ATOM 3212 O O . GLY A 1 453 ? 31.060 10.933 -39.628 1.00 83.88 453 GLY A O 1
ATOM 3213 N N . ASP A 1 454 ? 29.287 11.212 -38.267 1.00 86.56 454 ASP A N 1
ATOM 3214 C CA . ASP A 1 454 ? 28.239 10.567 -39.067 1.00 86.56 454 ASP A CA 1
ATOM 3215 C C . ASP A 1 454 ? 27.130 11.603 -39.335 1.00 86.56 454 ASP A C 1
ATOM 3217 O O . ASP A 1 454 ? 26.226 11.816 -38.513 1.00 86.56 454 ASP A O 1
ATOM 3221 N N . ALA A 1 455 ? 27.247 12.372 -40.419 1.00 84.00 455 ALA A N 1
ATOM 3222 C CA . ALA A 1 455 ? 26.335 13.479 -40.695 1.00 84.00 455 ALA A CA 1
ATOM 3223 C C . ALA A 1 455 ? 24.983 13.020 -41.255 1.00 84.00 455 ALA A C 1
ATOM 3225 O O . ALA A 1 455 ? 24.002 13.769 -41.128 1.00 84.00 455 ALA A O 1
ATOM 3226 N N . ASP A 1 456 ? 24.907 11.844 -41.883 1.00 80.56 456 ASP A N 1
ATOM 3227 C CA . ASP A 1 456 ? 23.663 11.296 -42.430 1.00 80.56 456 ASP A CA 1
ATOM 3228 C C . ASP A 1 456 ? 22.906 10.375 -41.450 1.00 80.56 456 ASP A C 1
ATOM 3230 O O . ASP A 1 456 ? 21.692 10.170 -41.606 1.00 80.56 456 ASP A O 1
ATOM 3234 N N . GLY A 1 457 ? 23.567 9.980 -40.360 1.00 80.12 457 GLY A N 1
ATOM 3235 C CA . GLY A 1 457 ? 23.016 9.252 -39.226 1.00 80.12 457 GLY A CA 1
ATOM 3236 C C . GLY A 1 457 ? 22.858 7.754 -39.477 1.00 80.12 457 GLY A C 1
ATOM 3237 O O . GLY A 1 457 ? 21.992 7.137 -38.839 1.00 80.12 457 GLY A O 1
ATOM 3238 N N . ASP A 1 458 ? 23.595 7.179 -40.427 1.00 79.88 458 ASP A N 1
ATOM 3239 C CA . ASP A 1 458 ? 23.508 5.762 -40.790 1.00 79.88 458 ASP A CA 1
ATOM 3240 C C . ASP A 1 458 ? 24.321 4.824 -39.873 1.00 79.88 458 ASP A C 1
ATOM 3242 O O . ASP A 1 458 ? 24.138 3.599 -39.907 1.00 79.88 458 ASP A O 1
ATOM 3246 N N . GLY A 1 459 ? 25.114 5.397 -38.966 1.00 76.94 459 GLY A N 1
ATOM 3247 C CA . GLY A 1 459 ? 25.955 4.701 -38.001 1.00 76.94 459 GLY A CA 1
ATOM 3248 C C . GLY A 1 459 ? 27.378 4.419 -38.483 1.00 76.94 459 GLY A C 1
ATOM 3249 O O . GLY A 1 459 ? 28.068 3.647 -37.810 1.00 76.94 459 GLY A O 1
ATOM 3250 N N . GLN A 1 460 ? 27.806 4.987 -39.611 1.00 81.94 460 GLN A N 1
ATOM 3251 C CA . GLN A 1 460 ? 29.172 4.928 -40.142 1.00 81.94 460 GLN A CA 1
ATOM 3252 C C . GLN A 1 460 ? 29.773 6.340 -40.210 1.00 81.94 460 GLN A C 1
ATOM 3254 O O . GLN A 1 460 ? 29.041 7.323 -40.238 1.00 81.94 460 GLN A O 1
ATOM 3259 N N . ALA A 1 461 ? 31.104 6.464 -40.188 1.00 86.31 461 ALA A N 1
ATOM 3260 C CA . ALA A 1 461 ? 31.719 7.770 -40.404 1.00 86.31 461 ALA A CA 1
ATOM 3261 C C . ALA A 1 461 ? 31.590 8.192 -41.872 1.00 86.31 461 ALA A C 1
ATOM 3263 O O . ALA A 1 461 ? 31.601 7.352 -42.772 1.00 86.31 461 ALA A O 1
ATOM 3264 N N . ASP A 1 462 ? 31.516 9.497 -42.109 1.00 85.81 462 ASP A N 1
ATOM 3265 C CA . ASP A 1 462 ? 31.571 10.064 -43.452 1.00 85.81 462 ASP A CA 1
ATOM 3266 C C . ASP A 1 462 ? 33.016 10.183 -43.955 1.00 85.81 462 ASP A C 1
ATOM 3268 O O . ASP A 1 462 ? 33.922 10.542 -43.199 1.00 85.81 462 ASP A O 1
ATOM 3272 N N . ASP A 1 463 ? 33.219 10.037 -45.266 1.00 84.38 463 ASP A N 1
ATOM 3273 C CA . ASP A 1 463 ? 34.486 10.418 -45.893 1.00 84.38 463 ASP A CA 1
ATOM 3274 C C . ASP A 1 463 ? 34.694 11.940 -45.809 1.00 84.38 463 ASP A C 1
ATOM 3276 O O . ASP A 1 463 ? 33.876 12.760 -46.253 1.00 84.38 463 ASP A O 1
ATOM 3280 N N . ALA A 1 464 ? 35.845 12.341 -45.280 1.00 85.25 464 ALA A N 1
ATOM 3281 C CA . ALA A 1 464 ? 36.245 13.726 -45.101 1.00 85.25 464 ALA A CA 1
ATOM 3282 C C . ALA A 1 464 ? 37.665 13.982 -45.614 1.00 85.25 464 ALA A C 1
ATOM 3284 O O . ALA A 1 464 ? 38.422 13.088 -45.974 1.00 85.25 464 ALA A O 1
ATOM 3285 N N . ALA A 1 465 ? 38.056 15.258 -45.635 1.00 83.94 465 ALA A N 1
ATOM 3286 C CA . ALA A 1 465 ? 39.377 15.661 -46.124 1.00 83.94 465 ALA A CA 1
ATOM 3287 C C . ALA A 1 465 ? 40.531 15.185 -45.223 1.00 83.94 465 ALA A C 1
ATOM 3289 O O . ALA A 1 465 ? 41.687 15.236 -45.626 1.00 83.94 465 ALA A O 1
ATOM 3290 N N . GLU A 1 466 ? 40.217 14.796 -43.987 1.00 86.25 466 GLU A N 1
ATOM 3291 C CA . GLU A 1 466 ? 41.185 14.387 -42.969 1.00 86.25 466 GLU A CA 1
ATOM 3292 C C . GLU A 1 466 ? 40.881 12.984 -42.414 1.00 86.25 466 GLU A C 1
ATOM 3294 O O . GLU A 1 466 ? 41.549 12.577 -41.465 1.00 86.25 466 GLU A O 1
ATOM 3299 N N . CYS A 1 467 ? 39.871 12.276 -42.945 1.00 89.12 467 CYS A N 1
ATOM 3300 C CA . CYS A 1 467 ? 39.435 10.986 -42.408 1.00 89.12 467 CYS A CA 1
ATOM 3301 C C . CYS A 1 467 ? 38.615 10.154 -43.399 1.00 89.12 467 CYS A C 1
ATOM 3303 O O . CYS A 1 467 ? 37.817 10.734 -44.134 1.00 89.12 467 CYS A O 1
ATOM 3305 N N . ASP A 1 468 ? 38.762 8.834 -43.342 1.00 87.69 468 ASP A N 1
ATOM 3306 C CA . ASP A 1 468 ? 37.968 7.851 -44.094 1.00 87.69 468 ASP A CA 1
ATOM 3307 C C . ASP A 1 468 ? 36.769 7.359 -43.282 1.00 87.69 468 ASP A C 1
ATOM 3309 O O . ASP A 1 468 ? 36.733 7.497 -42.053 1.00 87.69 468 ASP A O 1
ATOM 3313 N N . LEU A 1 469 ? 35.814 6.709 -43.951 1.00 86.56 469 LEU A N 1
ATOM 3314 C CA . LEU A 1 469 ? 34.640 6.098 -43.315 1.00 86.56 469 LEU A CA 1
ATOM 3315 C C . LEU A 1 469 ? 34.957 5.022 -42.257 1.00 86.56 469 LEU A C 1
ATOM 3317 O O . LEU A 1 469 ? 34.096 4.681 -41.442 1.00 86.56 469 LEU A O 1
ATOM 3321 N N . ASP A 1 470 ? 36.160 4.442 -42.269 1.00 86.62 470 ASP A N 1
ATOM 3322 C CA . ASP A 1 470 ? 36.637 3.493 -41.251 1.00 86.62 470 ASP A CA 1
ATOM 3323 C C . ASP A 1 470 ? 37.600 4.130 -40.229 1.00 86.62 470 ASP A C 1
ATOM 3325 O O . ASP A 1 470 ? 38.202 3.429 -39.407 1.00 86.62 470 ASP A O 1
ATOM 3329 N N . CYS A 1 471 ? 37.687 5.464 -40.239 1.00 89.31 471 CYS A N 1
ATOM 3330 C CA . CYS A 1 471 ? 38.486 6.290 -39.343 1.00 89.31 471 CYS A CA 1
ATOM 3331 C C . CYS A 1 471 ? 40.003 6.092 -39.466 1.00 89.31 471 CYS A C 1
ATOM 3333 O O . CYS A 1 471 ? 40.763 6.340 -38.511 1.00 89.31 471 CYS A O 1
ATOM 3335 N N . THR A 1 472 ? 40.465 5.678 -40.649 1.00 88.00 472 THR A N 1
ATOM 3336 C CA . THR A 1 472 ? 41.857 5.846 -41.072 1.00 88.00 472 THR A CA 1
ATOM 3337 C C . THR A 1 472 ? 42.092 7.198 -41.736 1.00 88.00 472 THR A C 1
ATOM 3339 O O . THR A 1 472 ? 41.171 7.979 -41.959 1.00 88.00 472 THR A O 1
ATOM 3342 N N . LEU A 1 473 ? 43.370 7.546 -41.911 1.00 87.00 473 LEU A N 1
ATOM 3343 C CA . LEU A 1 473 ? 43.720 8.769 -42.623 1.00 87.00 473 LEU A CA 1
ATOM 3344 C C . LEU A 1 473 ? 43.647 8.495 -44.127 1.00 87.00 473 LEU A C 1
ATOM 3346 O O . LEU A 1 473 ? 44.275 7.513 -44.521 1.00 87.00 473 LEU A O 1
ATOM 3350 N N . PRO A 1 474 ? 43.071 9.417 -44.919 1.00 86.06 474 PRO A N 1
ATOM 3351 C CA . PRO A 1 474 ? 42.933 9.248 -46.359 1.00 86.06 474 PRO A CA 1
ATOM 3352 C C . PRO A 1 474 ? 44.299 9.145 -47.021 1.00 86.06 474 PRO A C 1
ATOM 3354 O O . PRO A 1 474 ? 45.140 10.055 -46.892 1.00 86.06 474 PRO A O 1
ATOM 3357 N N . VAL A 1 475 ? 44.530 8.020 -47.690 1.00 86.12 475 VAL A N 1
ATOM 3358 C CA . VAL A 1 475 ? 45.718 7.737 -48.487 1.00 86.12 475 VAL A CA 1
ATOM 3359 C C . VAL A 1 475 ? 45.309 7.045 -49.781 1.00 86.12 475 VAL A C 1
ATOM 3361 O O . VAL A 1 475 ? 44.942 5.883 -49.784 1.00 86.12 475 VAL A O 1
ATOM 3364 N N . CYS A 1 476 ? 45.559 7.710 -50.902 1.00 85.31 476 CYS A N 1
ATOM 3365 C CA . CYS A 1 476 ? 45.526 7.113 -52.234 1.00 85.31 476 CYS A CA 1
ATOM 3366 C C . CYS A 1 476 ? 46.077 5.667 -52.281 1.00 85.31 476 CYS A C 1
ATOM 3368 O O . CYS A 1 476 ? 47.275 5.440 -52.074 1.00 85.31 476 CYS A O 1
ATOM 3370 N N . GLY A 1 477 ? 45.197 4.709 -52.576 1.00 82.38 477 GLY A N 1
ATOM 3371 C CA . GLY A 1 477 ? 45.457 3.271 -52.635 1.00 82.38 477 GLY A CA 1
ATOM 3372 C C . GLY A 1 477 ? 44.962 2.465 -51.421 1.00 82.38 477 GLY A C 1
ATOM 3373 O O . GLY A 1 477 ? 45.233 1.261 -51.370 1.00 82.38 477 GLY A O 1
ATOM 3374 N N . ASP A 1 478 ? 44.286 3.080 -50.445 1.00 83.12 478 ASP A N 1
ATOM 3375 C CA . ASP A 1 478 ? 43.914 2.472 -49.154 1.00 83.12 478 ASP A CA 1
ATOM 3376 C C . ASP A 1 478 ? 42.570 1.724 -49.127 1.00 83.12 478 ASP A C 1
ATOM 3378 O O . ASP A 1 478 ? 42.285 0.997 -48.168 1.00 83.12 478 ASP A O 1
ATOM 3382 N N . GLY A 1 479 ? 41.782 1.806 -50.195 1.00 81.06 479 GLY A N 1
ATOM 3383 C CA . GLY A 1 479 ? 40.466 1.184 -50.313 1.00 81.06 479 GLY A CA 1
ATOM 3384 C C . GLY A 1 479 ? 39.292 2.165 -50.255 1.00 81.06 479 GLY A C 1
ATOM 3385 O O . GLY A 1 479 ? 38.157 1.713 -50.472 1.00 81.06 479 GLY A O 1
ATOM 3386 N N . HIS A 1 480 ? 39.524 3.455 -49.981 1.00 83.19 480 HIS A N 1
ATOM 3387 C CA . HIS A 1 480 ? 38.490 4.484 -49.830 1.00 83.19 480 HIS A CA 1
ATOM 3388 C C . HIS A 1 480 ? 38.687 5.640 -50.814 1.00 83.19 480 HIS A C 1
ATOM 3390 O O . HIS A 1 480 ? 39.793 5.988 -51.200 1.00 83.19 480 HIS A O 1
ATOM 3396 N N . THR A 1 481 ? 37.584 6.227 -51.291 1.00 85.50 481 THR A N 1
ATOM 3397 C CA . THR A 1 481 ? 37.640 7.344 -52.251 1.00 85.50 481 THR A CA 1
ATOM 3398 C C . THR A 1 481 ? 37.314 8.663 -51.572 1.00 85.50 481 THR A C 1
ATOM 3400 O O . THR A 1 481 ? 36.139 9.035 -51.464 1.00 85.50 481 THR A O 1
ATOM 3403 N N . ASN A 1 482 ? 38.333 9.431 -51.197 1.00 84.75 482 ASN A N 1
ATOM 3404 C CA . ASN A 1 482 ? 38.126 10.651 -50.424 1.00 84.75 482 ASN A CA 1
ATOM 3405 C C . ASN A 1 482 ? 38.143 11.885 -51.324 1.00 84.75 482 ASN A C 1
ATOM 3407 O O . ASN A 1 482 ? 39.106 12.656 -51.397 1.00 84.75 482 ASN A O 1
ATOM 3411 N N . GLN A 1 483 ? 36.999 12.154 -51.957 1.00 82.06 483 GLN A N 1
ATOM 3412 C CA . GLN A 1 483 ? 36.833 13.334 -52.810 1.00 82.06 483 GLN A CA 1
ATOM 3413 C C . GLN A 1 483 ? 37.237 14.659 -52.118 1.00 82.06 483 GLN A C 1
ATOM 3415 O O . GLN A 1 483 ? 37.867 15.500 -52.770 1.00 82.06 483 GLN A O 1
ATOM 3420 N N . PRO A 1 484 ? 36.927 14.898 -50.822 1.00 83.12 484 PRO A N 1
ATOM 3421 C CA . PRO A 1 484 ? 37.372 16.107 -50.127 1.00 83.12 484 PRO A CA 1
ATOM 3422 C C . PRO A 1 484 ? 38.891 16.176 -49.885 1.00 83.12 484 PRO A C 1
ATOM 3424 O O . PRO A 1 484 ? 39.414 17.285 -49.756 1.00 83.12 484 PRO A O 1
ATOM 3427 N N . ALA A 1 485 ? 39.584 15.032 -49.828 1.00 82.75 485 ALA A N 1
ATOM 3428 C CA . ALA A 1 485 ? 41.043 14.935 -49.708 1.00 82.75 485 ALA A CA 1
ATOM 3429 C C . ALA A 1 485 ? 41.763 15.101 -51.062 1.00 82.75 485 ALA A C 1
ATOM 3431 O O . ALA A 1 485 ? 42.967 15.348 -51.097 1.00 82.75 485 ALA A O 1
ATOM 3432 N N . GLY A 1 486 ? 41.014 15.084 -52.171 1.00 78.69 486 GLY A N 1
ATOM 3433 C CA . GLY A 1 486 ? 41.538 15.262 -53.527 1.00 78.69 486 GLY A CA 1
ATOM 3434 C C . GLY A 1 486 ? 41.663 13.967 -54.326 1.00 78.69 486 GLY A C 1
ATOM 3435 O O . GLY A 1 486 ? 42.169 14.018 -55.442 1.00 78.69 486 GLY A O 1
ATOM 3436 N N . GLU A 1 487 ? 41.168 12.852 -53.795 1.00 87.00 487 GLU A N 1
ATOM 3437 C CA . GLU A 1 487 ? 41.166 11.542 -54.447 1.00 87.00 487 GLU A CA 1
ATOM 3438 C C . GLU A 1 487 ? 39.886 11.395 -55.277 1.00 87.00 487 GLU A C 1
ATOM 3440 O O . GLU A 1 487 ? 38.768 11.347 -54.757 1.00 87.00 487 GLU A O 1
ATOM 3445 N N . ALA A 1 488 ? 40.027 11.405 -56.604 1.00 85.56 488 ALA A N 1
ATOM 3446 C CA . ALA A 1 488 ? 38.899 11.232 -57.522 1.00 85.56 488 ALA A CA 1
ATOM 3447 C C . ALA A 1 488 ? 38.498 9.755 -57.677 1.00 85.56 488 ALA A C 1
ATOM 3449 O O . ALA A 1 488 ? 37.383 9.447 -58.106 1.00 85.56 488 ALA A O 1
ATOM 3450 N N . CYS A 1 489 ? 39.423 8.865 -57.348 1.00 85.75 489 CYS A N 1
ATOM 3451 C CA . CYS A 1 489 ? 39.342 7.418 -57.407 1.00 85.75 489 CYS A CA 1
ATOM 3452 C C . CYS A 1 489 ? 40.381 6.840 -56.435 1.00 85.75 489 CYS A C 1
ATOM 3454 O O . CYS A 1 489 ? 41.174 7.589 -55.877 1.00 85.75 489 CYS A O 1
ATOM 3456 N N . ASP A 1 490 ? 40.368 5.523 -56.251 1.00 84.06 490 ASP A N 1
ATOM 3457 C CA . ASP A 1 490 ? 41.260 4.826 -55.328 1.00 84.06 490 ASP A CA 1
ATOM 3458 C C . ASP A 1 490 ? 41.770 3.543 -55.995 1.00 84.06 490 ASP A C 1
ATOM 3460 O O . ASP A 1 490 ? 41.205 2.451 -55.872 1.00 84.06 490 ASP A O 1
ATOM 3464 N N . GLY A 1 491 ? 42.755 3.707 -56.878 1.00 77.56 491 GLY A N 1
ATOM 3465 C CA . GLY A 1 491 ? 43.392 2.604 -57.588 1.00 77.56 491 GLY A CA 1
ATOM 3466 C C . GLY A 1 491 ? 44.220 1.792 -56.602 1.00 77.56 491 GLY A C 1
ATOM 3467 O O . GLY A 1 491 ? 45.409 2.025 -56.497 1.00 77.56 491 GLY A O 1
ATOM 3468 N N . GLY A 1 492 ? 43.584 0.908 -55.829 1.00 77.56 492 GLY A N 1
ATOM 3469 C CA . GLY A 1 492 ? 44.209 0.220 -54.692 1.00 77.56 492 GLY A CA 1
ATOM 3470 C C . GLY A 1 492 ? 45.646 -0.269 -54.926 1.00 77.56 492 GLY A C 1
ATOM 3471 O O . GLY A 1 492 ? 45.986 -0.709 -56.021 1.00 77.56 492 GLY A O 1
ATOM 3472 N N . ASP A 1 493 ? 46.459 -0.244 -53.874 1.00 80.56 493 ASP A N 1
ATOM 3473 C CA . ASP A 1 493 ? 47.865 -0.672 -53.872 1.00 80.56 493 ASP A CA 1
ATOM 3474 C C . ASP A 1 493 ? 47.972 -2.213 -53.889 1.00 80.56 493 ASP A C 1
ATOM 3476 O O . ASP A 1 493 ? 47.916 -2.884 -52.849 1.00 80.56 493 ASP A O 1
ATOM 3480 N N . ALA A 1 494 ? 48.043 -2.827 -55.075 1.00 77.19 494 ALA A N 1
ATOM 3481 C CA . ALA A 1 494 ? 48.012 -4.283 -55.202 1.00 77.19 494 ALA A CA 1
ATOM 3482 C C . ALA A 1 494 ? 49.359 -4.952 -54.883 1.00 77.19 494 ALA A C 1
ATOM 3484 O O . ALA A 1 494 ? 49.387 -6.178 -54.682 1.00 77.19 494 ALA A O 1
ATOM 3485 N N . ASP A 1 495 ? 50.463 -4.202 -54.863 1.00 78.19 495 ASP A N 1
ATOM 3486 C CA . ASP A 1 495 ? 51.804 -4.713 -54.573 1.00 78.19 495 ASP A CA 1
ATOM 3487 C C . ASP A 1 495 ? 52.373 -4.309 -53.196 1.00 78.19 495 ASP A C 1
ATOM 3489 O O . ASP A 1 495 ? 53.459 -4.779 -52.825 1.00 78.19 495 ASP A O 1
ATOM 3493 N N . GLU A 1 496 ? 51.560 -3.620 -52.387 1.00 77.69 496 GLU A N 1
ATOM 3494 C CA . GLU A 1 496 ? 51.815 -3.182 -51.008 1.00 77.69 496 GLU A CA 1
ATOM 3495 C C . GLU A 1 496 ? 53.035 -2.243 -50.895 1.00 77.69 496 GLU A C 1
ATOM 3497 O O . GLU A 1 496 ? 53.792 -2.302 -49.910 1.00 77.69 496 GLU A O 1
ATOM 3502 N N . ASP A 1 497 ? 53.287 -1.413 -51.912 1.00 79.88 497 ASP A N 1
ATOM 3503 C CA . ASP A 1 497 ? 54.430 -0.494 -51.952 1.00 79.88 497 ASP A CA 1
ATOM 3504 C C . ASP A 1 497 ? 54.159 0.890 -51.325 1.00 79.88 497 ASP A C 1
ATOM 3506 O O . ASP A 1 497 ? 55.101 1.655 -51.059 1.00 79.88 497 ASP A O 1
ATOM 3510 N N . GLY A 1 498 ? 52.902 1.147 -50.961 1.00 73.38 498 GLY A N 1
ATOM 3511 C CA . GLY A 1 498 ? 52.403 2.380 -50.364 1.00 73.38 498 GLY A CA 1
ATOM 3512 C C . GLY A 1 498 ? 52.011 3.449 -51.381 1.00 73.38 498 GLY A C 1
ATOM 3513 O O . GLY A 1 498 ? 51.919 4.618 -50.993 1.00 73.38 498 GLY A O 1
ATOM 3514 N N . THR A 1 499 ? 51.842 3.088 -52.654 1.00 77.94 499 THR A N 1
ATOM 3515 C CA . THR A 1 499 ? 51.309 3.947 -53.716 1.00 77.94 499 THR A CA 1
ATOM 3516 C C . THR A 1 499 ? 50.188 3.239 -54.474 1.00 77.94 499 THR A C 1
ATOM 3518 O O . THR A 1 499 ? 50.172 2.018 -54.567 1.00 77.94 499 THR A O 1
ATOM 3521 N N . ALA A 1 500 ? 49.218 4.002 -54.979 1.00 84.75 500 ALA A N 1
ATOM 3522 C CA . ALA A 1 500 ? 48.141 3.444 -55.786 1.00 84.75 500 ALA A CA 1
ATOM 3523 C C . ALA A 1 500 ? 48.667 2.903 -57.122 1.00 84.75 500 ALA A C 1
ATOM 3525 O O . ALA A 1 500 ? 49.604 3.448 -57.706 1.00 84.75 500 ALA A O 1
ATOM 3526 N N . ASP A 1 501 ? 48.022 1.858 -57.629 1.00 85.94 501 ASP A N 1
ATOM 3527 C CA . ASP A 1 501 ? 48.287 1.297 -58.947 1.00 85.94 501 ASP A CA 1
ATOM 3528 C C . ASP A 1 501 ? 47.396 1.941 -60.019 1.00 85.94 501 ASP A C 1
ATOM 3530 O O . ASP A 1 501 ? 46.224 2.260 -59.791 1.00 85.94 501 ASP A O 1
ATOM 3534 N N . ASP A 1 502 ? 47.910 2.019 -61.249 1.00 86.19 502 ASP A N 1
ATOM 3535 C CA . ASP A 1 502 ? 47.099 2.386 -62.410 1.00 86.19 502 ASP A CA 1
ATOM 3536 C C . ASP A 1 502 ? 45.995 1.338 -62.648 1.00 86.19 502 ASP A C 1
ATOM 3538 O O . ASP A 1 502 ? 46.239 0.151 -62.907 1.00 86.19 502 ASP A O 1
ATOM 3542 N N . THR A 1 503 ? 44.744 1.787 -62.630 1.00 87.50 503 THR A N 1
ATOM 3543 C CA . THR A 1 503 ? 43.566 0.990 -62.985 1.00 87.50 503 THR A CA 1
ATOM 3544 C C . THR A 1 503 ? 42.835 1.613 -64.166 1.00 87.50 503 THR A C 1
ATOM 3546 O O . THR A 1 503 ? 43.036 2.769 -64.515 1.00 87.50 503 THR A O 1
ATOM 3549 N N . ALA A 1 504 ? 41.900 0.874 -64.769 1.00 86.44 504 ALA A N 1
ATOM 3550 C CA . ALA A 1 504 ? 41.101 1.384 -65.889 1.00 86.44 504 ALA A CA 1
ATOM 3551 C C . ALA A 1 504 ? 40.256 2.632 -65.560 1.00 86.44 504 ALA A C 1
ATOM 3553 O O . ALA A 1 504 ? 39.618 3.194 -66.447 1.00 86.44 504 ALA A O 1
ATOM 3554 N N . THR A 1 505 ? 40.182 3.013 -64.286 1.00 86.62 505 THR A N 1
ATOM 3555 C CA . THR A 1 505 ? 39.394 4.139 -63.786 1.00 86.62 505 THR A CA 1
ATOM 3556 C C . THR A 1 505 ? 40.196 5.072 -62.884 1.00 86.62 505 THR A C 1
ATOM 3558 O O . THR A 1 505 ? 39.589 5.970 -62.306 1.00 86.62 505 THR A O 1
ATOM 3561 N N . CYS A 1 506 ? 41.500 4.843 -62.708 1.00 89.06 506 CYS A N 1
ATOM 3562 C CA . CYS A 1 506 ? 42.317 5.601 -61.767 1.00 89.06 506 CYS A CA 1
ATOM 3563 C C . CYS A 1 506 ? 43.788 5.602 -62.159 1.00 89.06 506 CYS A C 1
ATOM 3565 O O . CYS A 1 506 ? 44.305 4.537 -62.497 1.00 89.06 506 CYS A O 1
ATOM 3567 N N . ASP A 1 507 ? 44.440 6.751 -62.054 1.00 88.12 507 ASP A N 1
ATOM 3568 C CA . ASP A 1 507 ? 45.894 6.869 -62.147 1.00 88.12 507 ASP A CA 1
ATOM 3569 C C . ASP A 1 507 ? 46.541 6.618 -60.785 1.00 88.12 507 ASP A C 1
ATOM 3571 O O . ASP A 1 507 ? 45.894 6.740 -59.742 1.00 88.12 507 ASP A O 1
ATOM 3575 N N . PHE A 1 508 ? 47.836 6.305 -60.780 1.00 85.88 508 PHE A N 1
ATOM 3576 C CA . PHE A 1 508 ? 48.606 6.047 -59.557 1.00 85.88 508 PHE A CA 1
ATOM 3577 C C . PHE A 1 508 ? 48.621 7.214 -58.544 1.00 85.88 508 PHE A C 1
ATOM 3579 O O . PHE A 1 508 ? 49.019 7.034 -57.394 1.00 85.88 508 PHE A O 1
ATOM 3586 N N . ASP A 1 509 ? 48.264 8.436 -58.954 1.00 85.94 509 ASP A N 1
ATOM 3587 C CA . ASP A 1 509 ? 48.139 9.595 -58.060 1.00 85.94 509 ASP A CA 1
ATOM 3588 C C . ASP A 1 509 ? 46.689 9.874 -57.629 1.00 85.94 509 ASP A C 1
ATOM 3590 O O . ASP A 1 509 ? 46.397 10.924 -57.049 1.00 85.94 509 ASP A O 1
ATOM 3594 N N . CYS A 1 510 ? 45.793 8.919 -57.892 1.00 87.12 510 CYS A N 1
ATOM 3595 C CA . CYS A 1 510 ? 44.370 8.960 -57.578 1.00 87.12 510 CYS A CA 1
ATOM 3596 C C . CYS A 1 510 ? 43.594 10.081 -58.273 1.00 87.12 510 CYS A C 1
ATOM 3598 O O . CYS A 1 510 ? 42.516 10.501 -57.822 1.00 87.12 510 CYS A O 1
ATOM 3600 N N . THR A 1 511 ? 44.116 10.548 -59.406 1.00 87.81 511 THR A N 1
ATOM 3601 C CA . THR A 1 511 ? 43.347 11.311 -60.382 1.00 87.81 511 THR A CA 1
ATOM 3602 C C . THR A 1 511 ? 42.676 10.382 -61.396 1.00 87.81 511 THR A C 1
ATOM 3604 O O . THR A 1 511 ? 42.949 9.184 -61.471 1.00 87.81 511 THR A O 1
ATOM 3607 N N . ALA A 1 512 ? 41.655 10.904 -62.074 1.00 87.25 512 ALA A N 1
ATOM 3608 C CA . ALA A 1 512 ? 40.926 10.118 -63.057 1.00 87.25 512 ALA A CA 1
ATOM 3609 C C . ALA A 1 512 ? 41.711 10.114 -64.378 1.00 87.25 512 ALA A C 1
ATOM 3611 O O . ALA A 1 512 ? 42.030 11.219 -64.815 1.00 87.25 512 ALA A O 1
ATOM 3612 N N . PRO A 1 513 ? 41.871 8.952 -65.042 1.00 87.69 513 PRO A N 1
ATOM 3613 C CA . PRO A 1 513 ? 42.631 8.839 -66.282 1.00 87.69 513 PRO A CA 1
ATOM 3614 C C . PRO A 1 513 ? 41.982 9.681 -67.372 1.00 87.69 513 PRO A C 1
ATOM 3616 O O . PRO A 1 513 ? 40.820 9.445 -67.754 1.00 87.69 513 PRO A O 1
ATOM 3619 N N . VAL A 1 514 ? 42.701 10.703 -67.826 1.00 89.69 514 VAL A N 1
ATOM 3620 C CA . VAL A 1 514 ? 42.293 11.593 -68.905 1.00 89.69 514 VAL A CA 1
ATOM 3621 C C . VAL A 1 514 ? 43.458 11.805 -69.858 1.00 89.69 514 VAL A C 1
ATOM 3623 O O . VAL A 1 514 ? 44.341 12.606 -69.596 1.00 89.69 514 VAL A O 1
ATOM 3626 N N . CYS A 1 515 ? 43.331 11.246 -71.056 1.00 89.56 515 CYS A N 1
ATOM 3627 C CA . CYS A 1 515 ? 44.228 11.518 -72.172 1.00 89.56 515 CYS A CA 1
ATOM 3628 C C . CYS A 1 515 ? 44.636 13.004 -72.317 1.00 89.56 515 CYS A C 1
ATOM 3630 O O . CYS A 1 515 ? 43.838 13.856 -72.735 1.00 89.56 515 CYS A O 1
ATOM 3632 N N . GLY A 1 516 ? 45.903 13.292 -72.023 1.00 86.75 516 GLY A N 1
ATOM 3633 C CA . GLY A 1 516 ? 46.509 14.620 -71.969 1.00 86.75 516 GLY A CA 1
ATOM 3634 C C . GLY A 1 516 ? 46.751 15.170 -70.560 1.00 86.75 516 GLY A C 1
ATOM 3635 O O . GLY A 1 516 ? 47.121 16.340 -70.441 1.00 86.75 516 GLY A O 1
ATOM 3636 N N . ASP A 1 517 ? 46.518 14.407 -69.494 1.00 87.69 517 ASP A N 1
ATOM 3637 C CA . ASP A 1 517 ? 46.738 14.835 -68.106 1.00 87.69 517 ASP A CA 1
ATOM 3638 C C . ASP A 1 517 ? 48.197 14.695 -67.635 1.00 87.69 517 ASP A C 1
ATOM 3640 O O . ASP A 1 517 ? 48.573 15.229 -66.584 1.00 87.69 517 ASP A O 1
ATOM 3644 N N . GLY A 1 518 ? 49.048 14.080 -68.459 1.00 85.69 518 GLY A N 1
ATOM 3645 C CA . GLY A 1 518 ? 50.460 13.849 -68.190 1.00 85.69 518 GLY A CA 1
ATOM 3646 C C . GLY A 1 518 ? 50.783 12.478 -67.594 1.00 85.69 518 GLY A C 1
ATOM 3647 O O . GLY A 1 518 ? 51.965 12.236 -67.304 1.00 85.69 518 GLY A O 1
ATOM 3648 N N . TYR A 1 519 ? 49.802 11.586 -67.441 1.00 86.94 519 TYR A N 1
ATOM 3649 C CA . TYR A 1 519 ? 49.972 10.220 -66.954 1.00 86.94 519 TYR A CA 1
ATOM 3650 C C . TYR A 1 519 ? 49.551 9.196 -68.008 1.00 86.94 519 TYR A C 1
ATOM 3652 O O . TYR A 1 519 ? 48.430 9.160 -68.479 1.00 86.94 519 TYR A O 1
ATOM 3660 N N . ALA A 1 520 ? 50.478 8.320 -68.401 1.00 88.38 520 ALA A N 1
ATOM 3661 C CA . ALA A 1 520 ? 50.163 7.264 -69.358 1.00 88.38 520 ALA A CA 1
ATOM 3662 C C . ALA A 1 520 ? 49.566 6.051 -68.633 1.00 88.38 520 ALA A C 1
ATOM 3664 O O . ALA A 1 520 ? 50.317 5.228 -68.100 1.00 88.38 520 ALA A O 1
ATOM 3665 N N . ASN A 1 521 ? 48.241 5.913 -68.660 1.00 88.56 521 ASN A N 1
ATOM 3666 C CA . ASN A 1 521 ? 47.543 4.813 -68.007 1.00 88.56 521 ASN A CA 1
ATOM 3667 C C . ASN A 1 521 ? 47.164 3.690 -68.987 1.00 88.56 521 ASN A C 1
ATOM 3669 O O . ASN A 1 521 ? 46.089 3.640 -69.597 1.00 88.56 521 ASN A O 1
ATOM 3673 N N . ALA A 1 522 ? 48.037 2.685 -69.075 1.00 86.88 522 ALA A N 1
ATOM 3674 C CA . ALA A 1 522 ? 47.808 1.533 -69.945 1.00 86.88 522 ALA A CA 1
ATOM 3675 C C . ALA A 1 522 ? 46.545 0.730 -69.570 1.00 86.88 522 ALA A C 1
ATOM 3677 O O . ALA A 1 522 ? 45.952 0.078 -70.436 1.00 86.88 522 ALA A O 1
ATOM 3678 N N . ALA A 1 523 ? 46.122 0.755 -68.300 1.00 86.69 523 ALA A N 1
ATOM 3679 C CA . ALA A 1 523 ? 44.904 0.085 -67.854 1.00 86.69 523 ALA A CA 1
ATOM 3680 C C . ALA A 1 523 ? 43.638 0.820 -68.332 1.00 86.69 523 ALA A C 1
ATOM 3682 O O . ALA A 1 523 ? 42.634 0.161 -68.620 1.00 86.69 523 ALA A O 1
ATOM 3683 N N . ALA A 1 524 ? 43.700 2.145 -68.495 1.00 87.50 524 ALA A N 1
ATOM 3684 C CA . ALA A 1 524 ? 42.658 2.984 -69.094 1.00 87.50 524 ALA A CA 1
ATOM 3685 C C . ALA A 1 524 ? 42.696 3.019 -70.636 1.00 87.50 524 ALA A C 1
ATOM 3687 O O . ALA A 1 524 ? 41.840 3.632 -71.267 1.00 87.50 524 ALA A O 1
ATOM 3688 N N . SER A 1 525 ? 43.592 2.242 -71.258 1.00 85.25 525 SER A N 1
ATOM 3689 C CA . SER A 1 525 ? 43.856 2.216 -72.709 1.00 85.25 525 SER A CA 1
ATOM 3690 C C . SER A 1 525 ? 44.592 3.445 -73.254 1.00 85.25 525 SER A C 1
ATOM 3692 O O . SER A 1 525 ? 44.566 3.671 -74.461 1.00 85.25 525 SER A O 1
ATOM 3694 N N . GLU A 1 526 ? 45.307 4.173 -72.402 1.00 90.62 526 GLU A N 1
ATOM 3695 C CA . GLU A 1 526 ? 46.222 5.245 -72.798 1.00 90.62 526 GLU A CA 1
ATOM 3696 C C . GLU A 1 526 ? 47.622 4.647 -72.967 1.00 90.62 526 GLU A C 1
ATOM 3698 O O . GLU A 1 526 ? 48.312 4.285 -72.013 1.00 90.62 526 GLU A O 1
ATOM 3703 N N . ALA A 1 527 ? 48.039 4.452 -74.217 1.00 88.88 527 ALA A N 1
ATOM 3704 C CA . ALA A 1 527 ? 49.354 3.889 -74.525 1.00 88.88 527 ALA A CA 1
ATOM 3705 C C . ALA A 1 527 ? 50.487 4.910 -74.316 1.00 88.88 527 ALA A C 1
ATOM 3707 O O . ALA A 1 527 ? 51.656 4.537 -74.178 1.00 88.88 527 ALA A O 1
ATOM 3708 N N . CYS A 1 528 ? 50.132 6.188 -74.328 1.00 88.94 528 CYS A N 1
ATOM 3709 C CA . CYS A 1 528 ? 50.986 7.351 -74.188 1.00 88.94 528 CYS A CA 1
ATOM 3710 C C . CYS A 1 528 ? 50.130 8.519 -73.681 1.00 88.94 528 CYS A C 1
ATOM 3712 O O . CYS A 1 528 ? 48.915 8.481 -73.827 1.00 88.94 528 CYS A O 1
ATOM 3714 N N . ASP A 1 529 ? 50.760 9.552 -73.125 1.00 89.12 529 ASP A N 1
ATOM 3715 C CA . ASP A 1 529 ? 50.059 10.753 -72.669 1.00 89.12 529 ASP A CA 1
ATOM 3716 C C . ASP A 1 529 ? 50.991 11.962 -72.796 1.00 89.12 529 ASP A C 1
ATOM 3718 O O . ASP A 1 529 ? 51.836 12.232 -71.939 1.00 89.12 529 ASP A O 1
ATOM 3722 N N . VAL A 1 530 ? 50.968 12.609 -73.961 1.00 89.75 530 VAL A N 1
ATOM 3723 C CA . VAL A 1 530 ? 51.907 13.692 -74.269 1.00 89.75 530 VAL A CA 1
ATOM 3724 C C . VAL A 1 530 ? 51.145 14.981 -74.530 1.00 89.75 530 VAL A C 1
ATOM 3726 O O . VAL A 1 530 ? 50.798 15.271 -75.668 1.00 89.75 530 VAL A O 1
ATOM 3729 N N . ASP A 1 531 ? 50.959 15.794 -73.492 1.00 89.06 531 ASP A N 1
ATOM 3730 C CA . ASP A 1 531 ? 50.497 17.182 -73.610 1.00 89.06 531 ASP A CA 1
ATOM 3731 C C . ASP A 1 531 ? 51.695 18.146 -73.553 1.00 89.06 531 ASP A C 1
ATOM 3733 O O . ASP A 1 531 ? 52.281 18.435 -72.503 1.00 89.06 531 ASP A O 1
ATOM 3737 N N . THR A 1 532 ? 52.109 18.660 -74.711 1.00 86.25 532 THR A N 1
ATOM 3738 C CA . THR A 1 532 ? 53.251 19.581 -74.788 1.00 86.25 532 THR A CA 1
ATOM 3739 C C . THR A 1 532 ? 52.878 21.027 -74.485 1.00 86.25 532 THR A C 1
ATOM 3741 O O . THR A 1 532 ? 53.770 21.866 -74.283 1.00 86.25 532 THR A O 1
ATOM 3744 N N . ASN A 1 533 ? 51.585 21.345 -74.479 1.00 84.75 533 ASN A N 1
ATOM 3745 C CA . ASN A 1 533 ? 51.076 22.707 -74.458 1.00 84.75 533 ASN A CA 1
ATOM 3746 C C . ASN A 1 533 ? 50.370 23.063 -73.125 1.00 84.75 533 ASN A C 1
ATOM 3748 O O . ASN A 1 533 ? 50.285 24.252 -72.785 1.00 84.75 533 ASN A O 1
ATOM 3752 N N . GLY A 1 534 ? 50.020 22.053 -72.326 1.00 84.94 534 GLY A N 1
ATOM 3753 C CA . GLY A 1 534 ? 49.458 22.150 -70.982 1.00 84.94 534 GLY A CA 1
ATOM 3754 C C . GLY A 1 534 ? 47.962 22.465 -70.958 1.00 84.94 534 GLY A C 1
ATOM 3755 O O . GLY A 1 534 ? 47.520 23.136 -70.018 1.00 84.94 534 GLY A O 1
ATOM 3756 N N . ASP A 1 535 ? 47.207 22.107 -72.000 1.00 84.81 535 ASP A N 1
ATOM 3757 C CA . ASP A 1 535 ? 45.759 22.327 -72.085 1.00 84.81 535 ASP A CA 1
ATOM 3758 C C . ASP A 1 535 ? 44.904 21.131 -71.642 1.00 84.81 535 ASP A C 1
ATOM 3760 O O . ASP A 1 535 ? 43.675 21.268 -71.592 1.00 84.81 535 ASP A O 1
ATOM 3764 N N . GLY A 1 536 ? 45.533 20.029 -71.222 1.00 84.69 536 GLY A N 1
ATOM 3765 C CA . GLY A 1 536 ? 44.855 18.826 -70.739 1.00 84.69 536 GLY A CA 1
ATOM 3766 C C . GLY A 1 536 ? 44.302 17.958 -71.868 1.00 84.69 536 GLY A C 1
ATOM 3767 O O . GLY A 1 536 ? 43.271 17.312 -71.682 1.00 84.69 536 GLY A O 1
ATOM 3768 N N . GLN A 1 537 ? 44.903 18.029 -73.059 1.00 87.94 537 GLN A N 1
ATOM 3769 C CA . GLN A 1 537 ? 44.619 17.165 -74.206 1.00 87.94 537 GLN A CA 1
ATOM 3770 C C . GLN A 1 537 ? 45.938 16.667 -74.797 1.00 87.94 537 GLN A C 1
ATOM 3772 O O . GLN A 1 537 ? 46.899 17.427 -74.905 1.00 87.94 537 GLN A O 1
ATOM 3777 N N . ALA A 1 538 ? 45.991 15.400 -75.208 1.00 89.88 538 ALA A N 1
ATOM 3778 C CA . ALA A 1 538 ? 47.193 14.872 -75.837 1.00 89.88 538 ALA A CA 1
ATOM 3779 C C . ALA A 1 538 ? 47.448 15.510 -77.213 1.00 89.88 538 ALA A C 1
ATOM 3781 O O . ALA A 1 538 ? 46.537 15.785 -78.000 1.00 89.88 538 ALA A O 1
ATOM 3782 N N . ASP A 1 539 ? 48.724 15.720 -77.518 1.00 89.88 539 ASP A N 1
ATOM 3783 C CA . ASP A 1 539 ? 49.210 16.233 -78.788 1.00 89.88 539 ASP A CA 1
ATOM 3784 C C . ASP A 1 539 ? 49.719 15.088 -79.680 1.00 89.88 539 ASP A C 1
ATOM 3786 O O . ASP A 1 539 ? 50.374 14.153 -79.218 1.00 89.88 539 ASP A O 1
ATOM 3790 N N . ASN A 1 540 ? 49.550 15.227 -81.001 1.00 90.38 540 ASN A N 1
ATOM 3791 C CA . ASN A 1 540 ? 50.223 14.351 -81.964 1.00 90.38 540 ASN A CA 1
ATOM 3792 C C . ASN A 1 540 ? 51.747 14.554 -81.889 1.00 90.38 540 ASN A C 1
ATOM 3794 O O . ASN A 1 540 ? 52.280 15.602 -82.278 1.00 90.38 540 ASN A O 1
ATOM 3798 N N . THR A 1 541 ? 52.462 13.527 -81.444 1.00 90.69 541 THR A N 1
ATOM 3799 C CA . THR A 1 541 ? 53.924 13.462 -81.391 1.00 90.69 541 THR A CA 1
ATOM 3800 C C . THR A 1 541 ? 54.443 12.203 -82.080 1.00 90.69 541 THR A C 1
ATOM 3802 O O . THR A 1 541 ? 53.683 11.339 -82.495 1.00 90.69 541 THR A O 1
ATOM 3805 N N . ALA A 1 542 ? 55.765 12.073 -82.211 1.00 89.12 542 ALA A N 1
ATOM 3806 C CA . ALA A 1 542 ? 56.365 10.886 -82.824 1.00 89.12 542 ALA A CA 1
ATOM 3807 C C . ALA A 1 542 ? 56.103 9.581 -82.042 1.00 89.12 542 ALA A C 1
ATOM 3809 O O . ALA A 1 542 ? 56.363 8.502 -82.567 1.00 89.12 542 ALA A O 1
ATOM 3810 N N . GLU A 1 543 ? 55.655 9.682 -80.789 1.00 87.75 543 GLU A N 1
ATOM 3811 C CA . GLU A 1 543 ? 55.440 8.551 -79.883 1.00 87.75 543 GLU A CA 1
ATOM 3812 C C . GLU A 1 543 ? 53.979 8.455 -79.405 1.00 87.75 543 GLU A C 1
ATOM 3814 O O . GLU A 1 543 ? 53.665 7.526 -78.667 1.00 87.75 543 GLU A O 1
ATOM 3819 N N . CYS A 1 544 ? 53.103 9.389 -79.804 1.00 90.81 544 CYS A N 1
ATOM 3820 C CA . CYS A 1 544 ? 51.730 9.466 -79.305 1.00 90.81 544 CYS A CA 1
ATOM 3821 C C . CYS A 1 544 ? 50.772 10.133 -80.292 1.00 90.81 544 CYS A C 1
ATOM 3823 O O . CYS A 1 544 ? 51.140 11.148 -80.890 1.00 90.81 544 CYS A O 1
ATOM 3825 N N . ASP A 1 545 ? 49.559 9.606 -80.414 1.00 91.19 545 ASP A N 1
ATOM 3826 C CA . ASP A 1 545 ? 48.439 10.292 -81.055 1.00 91.19 545 ASP A CA 1
ATOM 3827 C C . ASP A 1 545 ? 47.661 11.138 -80.048 1.00 91.19 545 ASP A C 1
ATOM 3829 O O . ASP A 1 545 ? 47.739 10.956 -78.834 1.00 91.19 545 ASP A O 1
ATOM 3833 N N . ASN A 1 546 ? 46.886 12.086 -80.558 1.00 89.12 546 ASN A N 1
ATOM 3834 C CA . ASN A 1 546 ? 46.091 13.013 -79.758 1.00 89.12 546 ASN A CA 1
ATOM 3835 C C . ASN A 1 546 ? 44.887 12.379 -79.043 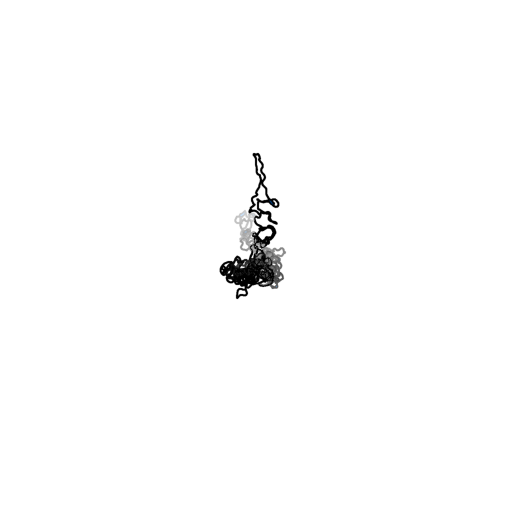1.00 89.12 546 ASN A C 1
ATOM 3837 O O . ASN A 1 546 ? 44.195 13.070 -78.297 1.00 89.12 546 ASN A O 1
ATOM 3841 N N . ASP A 1 547 ? 44.609 11.101 -79.282 1.00 90.19 547 ASP A N 1
ATOM 3842 C CA . ASP A 1 547 ? 43.656 10.293 -78.521 1.00 90.19 547 ASP A CA 1
ATOM 3843 C C . ASP A 1 547 ? 44.355 9.240 -77.641 1.00 90.19 547 ASP A C 1
ATOM 3845 O O . ASP A 1 547 ? 43.706 8.318 -77.144 1.00 90.19 547 ASP A O 1
ATOM 3849 N N . CYS A 1 548 ? 45.665 9.407 -77.422 1.00 90.94 548 CYS A N 1
ATOM 3850 C CA . CYS A 1 548 ? 46.497 8.581 -76.553 1.00 90.94 548 CYS A CA 1
ATOM 3851 C C . CYS A 1 548 ? 46.694 7.138 -77.028 1.00 90.94 548 CYS A C 1
ATOM 3853 O O . CYS A 1 548 ? 47.114 6.267 -76.252 1.00 90.94 548 CYS A O 1
ATOM 3855 N N . THR A 1 549 ? 46.463 6.871 -78.316 1.00 90.50 549 THR A N 1
ATOM 3856 C CA . THR A 1 549 ? 46.957 5.655 -78.957 1.00 90.50 549 THR A CA 1
ATOM 3857 C C . THR A 1 549 ? 48.402 5.803 -79.415 1.00 90.50 549 THR A C 1
ATOM 3859 O O . THR A 1 549 ? 48.963 6.893 -79.532 1.00 90.50 549 THR A O 1
ATOM 3862 N N . ALA A 1 550 ? 49.050 4.658 -79.624 1.00 88.50 550 ALA A N 1
ATOM 3863 C CA . ALA A 1 550 ? 50.348 4.644 -80.273 1.00 88.50 550 ALA A CA 1
ATOM 3864 C C . ALA A 1 550 ? 50.154 4.920 -81.777 1.00 88.50 550 ALA A C 1
ATOM 3866 O O . ALA A 1 550 ? 49.317 4.227 -82.352 1.00 88.50 550 ALA A O 1
ATOM 3867 N N . PRO A 1 551 ? 50.978 5.783 -82.407 1.00 89.50 551 PRO A N 1
ATOM 3868 C CA . PRO A 1 551 ? 50.859 6.093 -83.833 1.00 89.50 551 PRO A CA 1
ATOM 3869 C C . PRO A 1 551 ? 51.035 4.845 -84.700 1.00 89.50 551 PRO A C 1
ATOM 3871 O O . PRO A 1 551 ? 52.109 4.216 -84.676 1.00 89.50 551 PRO A O 1
ATOM 3874 N N . VAL A 1 552 ? 49.996 4.456 -85.443 1.00 90.19 552 VAL A N 1
ATOM 3875 C CA . VAL A 1 552 ? 50.022 3.296 -86.340 1.00 90.19 552 VAL A CA 1
ATOM 3876 C C . VAL A 1 552 ? 49.377 3.623 -87.682 1.00 90.19 552 VAL A C 1
ATOM 3878 O O . VAL A 1 552 ? 48.164 3.624 -87.811 1.00 90.19 552 VAL A O 1
ATOM 3881 N N . CYS A 1 553 ? 50.201 3.649 -88.730 1.00 90.00 553 CYS A N 1
ATOM 3882 C CA . CYS A 1 553 ? 49.732 3.680 -90.115 1.00 90.00 553 CYS A CA 1
ATOM 3883 C C . CYS A 1 553 ? 48.583 2.684 -90.411 1.00 90.00 553 CYS A C 1
ATOM 3885 O O . CYS A 1 553 ? 48.804 1.466 -90.520 1.00 90.00 553 CYS A O 1
ATOM 3887 N N . GLY A 1 554 ? 47.371 3.208 -90.600 1.00 87.31 554 GLY A N 1
ATOM 3888 C CA . GLY A 1 554 ? 46.129 2.456 -90.784 1.00 87.31 554 GLY A CA 1
ATOM 3889 C C . GLY A 1 554 ? 45.156 2.475 -89.604 1.00 87.31 554 GLY A C 1
ATOM 3890 O O . GLY A 1 554 ? 44.198 1.701 -89.618 1.00 87.31 554 GLY A O 1
ATOM 3891 N N . ASP A 1 555 ? 45.383 3.282 -88.571 1.00 88.69 555 ASP A N 1
ATOM 3892 C CA . ASP A 1 555 ? 44.480 3.435 -87.423 1.00 88.69 555 ASP A CA 1
ATOM 3893 C C . ASP A 1 555 ? 43.387 4.504 -87.633 1.00 88.69 555 ASP A C 1
ATOM 3895 O O . ASP A 1 555 ? 42.451 4.608 -86.835 1.00 88.69 555 ASP A O 1
ATOM 3899 N N . ASN A 1 556 ? 43.399 5.190 -88.780 1.00 87.75 556 ASN A N 1
ATOM 3900 C CA . ASN A 1 556 ? 42.537 6.313 -89.161 1.00 87.75 556 ASN A CA 1
ATOM 3901 C C . ASN A 1 556 ? 42.809 7.633 -88.420 1.00 87.75 556 ASN A C 1
ATOM 3903 O O . ASN A 1 556 ? 41.976 8.550 -88.483 1.00 87.75 556 ASN A O 1
ATOM 3907 N N . LEU A 1 557 ? 43.961 7.773 -87.770 1.00 89.50 557 LEU A N 1
ATOM 3908 C CA . LEU A 1 557 ? 44.466 9.026 -87.224 1.00 89.50 557 LEU A CA 1
ATOM 3909 C C . LEU A 1 557 ? 45.661 9.477 -88.049 1.00 89.50 557 LEU A C 1
ATOM 3911 O O . LEU A 1 557 ? 46.541 8.713 -88.386 1.00 89.50 557 LEU A O 1
ATOM 3915 N N . THR A 1 558 ? 45.691 10.751 -88.436 1.00 90.69 558 THR A N 1
ATOM 3916 C CA . THR A 1 558 ? 46.831 11.266 -89.204 1.00 90.69 558 THR A CA 1
ATOM 3917 C C . THR A 1 558 ? 47.827 11.932 -88.272 1.00 90.69 558 THR A C 1
ATOM 3919 O O . THR A 1 558 ? 47.591 13.059 -87.811 1.00 90.69 558 THR A O 1
ATOM 3922 N N . ASN A 1 559 ? 48.975 11.291 -88.064 1.00 90.69 559 ASN A N 1
ATOM 3923 C CA . ASN A 1 559 ? 50.050 11.821 -87.245 1.00 90.69 559 ASN A CA 1
ATOM 3924 C C . ASN A 1 559 ? 51.284 12.216 -88.074 1.00 90.69 559 ASN A C 1
ATOM 3926 O O . ASN A 1 559 ? 52.260 11.485 -88.262 1.00 90.69 559 ASN A O 1
ATOM 3930 N N . ALA A 1 560 ? 51.296 13.483 -88.496 1.00 88.81 560 ALA A N 1
ATOM 3931 C CA . ALA A 1 560 ? 52.425 14.054 -89.228 1.00 88.81 560 ALA A CA 1
ATOM 3932 C C . ALA A 1 560 ? 53.745 14.053 -88.428 1.00 88.81 560 ALA A C 1
ATOM 3934 O O . ALA A 1 560 ? 54.820 14.099 -89.031 1.00 88.81 560 ALA A O 1
ATOM 3935 N N . ALA A 1 561 ? 53.690 14.027 -87.091 1.00 88.94 561 ALA A N 1
ATOM 3936 C CA . ALA A 1 561 ? 54.882 13.958 -86.248 1.00 88.94 561 ALA A CA 1
ATOM 3937 C C . ALA A 1 561 ? 55.482 12.540 -86.207 1.00 88.94 561 ALA A C 1
ATOM 3939 O O . ALA A 1 561 ? 56.704 12.418 -86.091 1.00 88.94 561 ALA A O 1
ATOM 3940 N N . ALA A 1 562 ? 54.657 11.501 -86.370 1.00 88.38 562 ALA A N 1
ATOM 3941 C CA . ALA A 1 562 ? 55.070 10.105 -86.535 1.00 88.38 562 ALA A CA 1
ATOM 3942 C C . ALA A 1 562 ? 55.456 9.739 -87.984 1.00 88.38 562 ALA A C 1
ATOM 3944 O O . ALA A 1 562 ? 56.105 8.720 -88.217 1.00 88.38 562 ALA A O 1
ATOM 3945 N N . GLY A 1 563 ? 55.164 10.616 -88.951 1.00 86.50 563 GLY A N 1
ATOM 3946 C CA . GLY A 1 563 ? 55.572 10.469 -90.352 1.00 86.50 563 GLY A CA 1
ATOM 3947 C C . GLY A 1 563 ? 54.445 10.091 -91.313 1.00 86.50 563 GLY A C 1
ATOM 3948 O O . GLY A 1 563 ? 54.730 9.825 -92.478 1.00 86.50 563 GLY A O 1
ATOM 3949 N N . GLU A 1 564 ? 53.194 10.118 -90.861 1.00 90.44 564 GLU A N 1
ATOM 3950 C CA . GLU A 1 564 ? 52.010 9.841 -91.677 1.00 90.44 564 GLU A CA 1
ATOM 3951 C C . GLU A 1 564 ? 51.559 11.105 -92.417 1.00 90.44 564 GLU A C 1
ATOM 3953 O O . GLU A 1 564 ? 51.285 12.153 -91.821 1.00 90.44 564 GLU A O 1
ATOM 3958 N N . ALA A 1 565 ? 51.486 11.028 -93.746 1.00 88.88 565 ALA A N 1
ATOM 3959 C CA . ALA A 1 565 ? 50.920 12.098 -94.570 1.00 88.88 565 ALA A CA 1
ATOM 3960 C C . ALA A 1 565 ? 49.396 11.956 -94.726 1.00 88.88 565 ALA A C 1
ATOM 3962 O O . ALA A 1 565 ? 48.698 12.932 -95.018 1.00 88.88 565 ALA A O 1
ATOM 3963 N N . CYS A 1 566 ? 48.903 10.738 -94.543 1.00 88.06 566 CYS A N 1
ATOM 3964 C CA . CYS A 1 566 ? 47.516 10.314 -94.604 1.00 88.06 566 CYS A CA 1
ATOM 3965 C C . CYS A 1 566 ? 47.379 9.022 -93.788 1.00 88.06 566 CYS A C 1
ATOM 3967 O O . CYS A 1 566 ? 48.385 8.380 -93.510 1.00 88.06 566 CYS A O 1
ATOM 3969 N N . ASP A 1 567 ? 46.152 8.636 -93.443 1.00 89.25 567 ASP A N 1
ATOM 3970 C CA . ASP A 1 567 ? 45.900 7.388 -92.723 1.00 89.25 567 ASP A CA 1
ATOM 3971 C C . ASP A 1 567 ? 44.496 6.867 -93.058 1.00 89.25 567 ASP A C 1
ATOM 3973 O O . ASP A 1 567 ? 43.499 7.287 -92.471 1.00 89.25 567 ASP A O 1
ATOM 3977 N N . ALA A 1 568 ? 44.375 6.075 -94.123 1.00 88.88 568 ALA A N 1
ATOM 3978 C CA . ALA A 1 568 ? 43.077 5.611 -94.603 1.00 88.88 568 ALA A CA 1
ATOM 3979 C C . ALA A 1 568 ? 42.977 4.087 -94.515 1.00 88.88 568 ALA A C 1
ATOM 3981 O O . ALA A 1 568 ? 43.542 3.403 -95.360 1.00 88.88 568 ALA A O 1
ATOM 3982 N N . ASP A 1 569 ? 42.193 3.561 -93.572 1.00 88.38 569 ASP A N 1
ATOM 3983 C CA . ASP A 1 569 ? 41.841 2.137 -93.489 1.00 88.38 569 ASP A CA 1
ATOM 3984 C C . ASP A 1 569 ? 40.358 1.947 -93.835 1.00 88.38 569 ASP A C 1
ATOM 3986 O O . ASP A 1 569 ? 39.441 2.031 -93.012 1.00 88.38 569 ASP A O 1
ATOM 3990 N N . THR A 1 570 ? 40.095 1.714 -95.118 1.00 84.38 570 THR A N 1
ATOM 3991 C CA . THR A 1 570 ? 38.734 1.519 -95.627 1.00 84.38 570 THR A CA 1
ATOM 3992 C C . THR A 1 570 ? 38.194 0.115 -95.366 1.00 84.38 570 THR A C 1
ATOM 3994 O O . THR A 1 570 ? 36.977 -0.096 -95.468 1.00 84.38 570 THR A O 1
ATOM 3997 N N . THR A 1 571 ? 39.061 -0.847 -95.045 1.00 84.62 571 THR A N 1
ATOM 3998 C CA . THR A 1 571 ? 38.679 -2.236 -94.762 1.00 84.62 571 THR A CA 1
ATOM 3999 C C . THR A 1 571 ? 38.465 -2.521 -93.275 1.00 84.62 571 THR A C 1
ATOM 4001 O O . THR A 1 571 ? 37.753 -3.480 -92.950 1.00 84.62 571 THR A O 1
ATOM 4004 N N . GLY A 1 572 ? 38.976 -1.664 -92.392 1.00 83.19 572 GLY A N 1
ATOM 4005 C CA . GLY A 1 572 ? 38.903 -1.790 -90.940 1.00 83.19 572 GLY A CA 1
ATOM 4006 C C . GLY A 1 572 ? 39.803 -2.897 -90.388 1.00 83.19 572 GLY A C 1
ATOM 4007 O O . GLY A 1 572 ? 39.428 -3.525 -89.392 1.00 83.19 572 GLY A O 1
ATOM 4008 N N . ASP A 1 573 ? 40.907 -3.226 -91.066 1.00 84.81 573 ASP A N 1
ATOM 4009 C CA . ASP A 1 573 ? 41.841 -4.281 -90.652 1.00 84.81 573 ASP A CA 1
ATOM 4010 C C . ASP A 1 573 ? 43.057 -3.770 -89.852 1.00 84.81 573 ASP A C 1
ATOM 4012 O O . ASP A 1 573 ? 43.878 -4.584 -89.406 1.00 84.81 573 ASP A O 1
ATOM 4016 N N . GLY A 1 574 ? 43.113 -2.458 -89.590 1.00 83.06 574 GLY A N 1
ATOM 4017 C CA . GLY A 1 574 ? 44.174 -1.781 -88.846 1.00 83.06 574 GLY A CA 1
ATOM 4018 C C . GLY A 1 574 ? 45.444 -1.579 -89.668 1.00 83.06 574 GLY A C 1
ATOM 4019 O O . GLY A 1 574 ? 46.544 -1.608 -89.110 1.00 83.06 574 GLY A O 1
ATOM 4020 N N . ARG A 1 575 ? 45.318 -1.494 -90.996 1.00 86.06 575 ARG A N 1
ATOM 4021 C CA . ARG A 1 575 ? 46.401 -1.176 -91.933 1.00 86.06 575 ARG A CA 1
ATOM 4022 C C . ARG A 1 575 ? 45.891 -0.199 -92.978 1.00 86.06 575 ARG A C 1
ATOM 4024 O O . ARG A 1 575 ? 44.752 -0.300 -93.420 1.00 86.06 575 ARG A O 1
ATOM 4031 N N . ALA A 1 576 ? 46.756 0.712 -93.411 1.00 88.19 576 ALA A N 1
ATOM 4032 C CA . ALA A 1 576 ? 46.381 1.648 -94.454 1.00 88.19 576 ALA A CA 1
ATOM 4033 C C . ALA A 1 576 ? 46.121 0.922 -95.783 1.00 88.19 576 ALA A C 1
ATOM 4035 O O . ALA A 1 576 ? 46.843 0.005 -96.188 1.00 88.19 576 ALA A O 1
ATOM 4036 N N . ASP A 1 577 ? 45.081 1.369 -96.474 1.00 86.19 577 ASP A N 1
ATOM 4037 C CA . ASP A 1 577 ? 44.689 0.936 -97.803 1.00 86.19 577 ASP A CA 1
ATOM 4038 C C . ASP A 1 577 ? 45.168 1.938 -98.854 1.00 86.19 577 ASP A C 1
ATOM 4040 O O . ASP A 1 577 ? 45.176 3.151 -98.639 1.00 86.19 577 ASP A O 1
ATOM 4044 N N . ASN A 1 578 ? 45.428 1.442 -100.063 1.00 84.88 578 ASN A N 1
ATOM 4045 C CA . ASN A 1 578 ? 45.590 2.311 -101.223 1.00 84.88 578 ASN A CA 1
ATOM 4046 C C . ASN A 1 578 ? 44.231 2.940 -101.595 1.00 84.88 578 ASN A C 1
ATOM 4048 O O . ASN A 1 578 ? 43.334 2.289 -102.145 1.00 84.88 578 ASN A O 1
ATOM 4052 N N . THR A 1 579 ? 44.084 4.228 -101.317 1.00 85.62 579 THR A N 1
ATOM 4053 C CA . THR A 1 579 ? 42.918 5.065 -101.620 1.00 85.62 579 THR A CA 1
ATOM 4054 C C . THR A 1 579 ? 43.304 6.188 -102.593 1.00 85.62 579 THR A C 1
ATOM 4056 O O . THR A 1 579 ? 44.481 6.383 -102.884 1.00 85.62 579 THR A O 1
ATOM 4059 N N . PRO A 1 580 ? 42.347 6.978 -103.122 1.00 84.06 580 PRO A N 1
ATOM 4060 C CA . PRO A 1 580 ? 42.669 8.074 -104.042 1.00 84.06 580 PRO A CA 1
ATOM 4061 C C . PRO A 1 580 ? 43.554 9.191 -103.463 1.00 84.06 580 PRO A C 1
ATOM 4063 O O . PRO A 1 580 ? 43.868 10.136 -104.181 1.00 84.06 580 PRO A O 1
ATOM 4066 N N . SER A 1 581 ? 43.826 9.162 -102.158 1.00 83.88 581 SER A N 1
ATOM 4067 C CA . SER A 1 581 ? 44.584 10.189 -101.441 1.00 83.88 581 SER A CA 1
ATOM 4068 C C . SER A 1 581 ? 45.589 9.618 -100.438 1.00 83.88 581 SER A C 1
ATOM 4070 O O . SER A 1 581 ? 46.139 10.393 -99.658 1.00 83.88 581 SER A O 1
ATOM 4072 N N . CYS A 1 582 ? 45.773 8.297 -100.390 1.00 87.94 582 CYS A N 1
ATOM 4073 C CA . CYS A 1 582 ? 46.631 7.650 -99.403 1.00 87.94 582 CYS A CA 1
ATOM 4074 C C . CYS A 1 582 ? 47.135 6.300 -99.889 1.00 87.94 582 CYS A C 1
ATOM 4076 O O . CYS A 1 582 ? 46.345 5.536 -100.440 1.00 87.94 582 CYS A O 1
ATOM 4078 N N . ASP A 1 583 ? 48.401 6.008 -99.635 1.00 87.00 583 ASP A N 1
ATOM 4079 C CA . ASP A 1 583 ? 49.015 4.711 -99.886 1.00 87.00 583 ASP A CA 1
ATOM 4080 C C . ASP A 1 583 ? 49.001 3.841 -98.634 1.00 87.00 583 ASP A C 1
ATOM 4082 O O . ASP A 1 583 ? 48.905 4.317 -97.504 1.00 87.00 583 ASP A O 1
ATOM 4086 N N . SER A 1 584 ? 49.159 2.536 -98.836 1.00 86.50 584 SER A N 1
ATOM 4087 C CA . SER A 1 584 ? 49.217 1.540 -97.760 1.00 86.50 584 SER A CA 1
ATOM 4088 C C . SER A 1 584 ? 50.434 1.656 -96.833 1.00 86.50 584 SER A C 1
ATOM 4090 O O . SER A 1 584 ? 50.514 0.941 -95.835 1.00 86.50 584 SER A O 1
ATOM 4092 N N . ASP A 1 585 ? 51.384 2.540 -97.138 1.00 86.94 585 ASP A N 1
ATOM 4093 C CA . ASP A 1 585 ? 52.483 2.936 -96.251 1.00 86.94 585 ASP A CA 1
ATOM 4094 C C . ASP A 1 585 ? 52.304 4.346 -95.656 1.00 86.94 585 ASP A C 1
ATOM 4096 O O . ASP A 1 585 ? 53.256 4.910 -95.111 1.00 86.94 585 ASP A O 1
ATOM 4100 N N . CYS A 1 586 ? 51.088 4.900 -95.743 1.00 88.75 586 CYS A N 1
ATOM 4101 C CA . CYS A 1 586 ? 50.694 6.208 -95.214 1.00 88.75 586 CYS A CA 1
ATOM 4102 C C . CYS A 1 586 ? 51.427 7.398 -95.836 1.00 88.75 586 CYS A C 1
ATOM 4104 O O . CYS A 1 586 ? 51.472 8.503 -95.274 1.00 88.75 586 CYS A O 1
ATOM 4106 N N . THR A 1 587 ? 51.978 7.190 -97.031 1.00 87.94 587 THR A N 1
ATOM 4107 C CA . THR A 1 587 ? 52.403 8.271 -97.912 1.00 87.94 587 THR A CA 1
ATOM 4108 C C . THR A 1 587 ? 51.249 8.724 -98.810 1.00 87.94 587 THR A C 1
ATOM 4110 O O . THR A 1 587 ? 50.202 8.087 -98.904 1.00 87.94 587 THR A O 1
ATOM 4113 N N . ALA A 1 588 ? 51.365 9.932 -99.359 1.00 84.94 588 ALA A N 1
ATOM 4114 C CA . ALA A 1 588 ? 50.308 10.486 -100.191 1.00 84.94 588 ALA A CA 1
ATOM 4115 C C . ALA A 1 588 ? 50.369 9.863 -101.587 1.00 84.94 588 ALA A C 1
ATOM 4117 O O . ALA A 1 588 ? 51.405 9.990 -102.230 1.00 84.94 588 ALA A O 1
ATOM 4118 N N . SER A 1 589 ? 49.230 9.361 -102.067 1.00 85.31 589 SER A N 1
ATOM 4119 C CA . SER A 1 589 ? 49.111 8.734 -103.385 1.00 85.31 589 SER A CA 1
ATOM 4120 C C . SER A 1 589 ? 49.476 9.691 -104.521 1.00 85.31 589 SER A C 1
ATOM 4122 O O . SER A 1 589 ? 48.780 10.697 -104.749 1.00 85.31 589 SER A O 1
ATOM 4124 N N . VAL A 1 590 ? 50.547 9.380 -105.239 1.00 86.50 590 VAL A N 1
ATOM 4125 C CA . VAL A 1 590 ? 51.108 10.154 -106.345 1.00 86.50 590 VAL A CA 1
ATOM 4126 C C . VAL A 1 590 ? 51.575 9.209 -107.451 1.00 86.50 590 VAL A C 1
ATOM 4128 O O . VAL A 1 590 ? 52.568 8.524 -107.292 1.00 86.50 590 VAL A O 1
ATOM 4131 N N . CYS A 1 591 ? 50.970 9.309 -108.635 1.00 85.50 591 CYS A N 1
ATOM 4132 C CA . CYS A 1 591 ? 51.454 8.624 -109.836 1.00 85.50 591 CYS A CA 1
ATOM 4133 C C . CYS A 1 591 ? 52.986 8.705 -110.030 1.00 85.50 591 CYS A C 1
ATOM 4135 O O . CYS A 1 591 ? 53.539 9.787 -110.273 1.00 85.50 591 CYS A O 1
ATOM 4137 N N . GLY A 1 592 ? 53.648 7.549 -109.982 1.00 82.19 592 GLY A N 1
ATOM 4138 C CA . GLY A 1 592 ? 55.100 7.382 -110.002 1.00 82.19 592 GLY A CA 1
ATOM 4139 C C . GLY A 1 592 ? 55.741 7.154 -108.630 1.00 82.19 592 GLY A C 1
ATOM 4140 O O . GLY A 1 592 ? 56.970 7.167 -108.539 1.00 82.19 592 GLY A O 1
ATOM 4141 N N . ASP A 1 593 ? 54.964 6.993 -107.559 1.00 83.19 593 ASP A N 1
ATOM 4142 C CA . ASP A 1 593 ? 55.459 6.754 -106.196 1.00 83.19 593 ASP A CA 1
ATOM 4143 C C . ASP A 1 593 ? 55.800 5.280 -105.911 1.00 83.19 593 ASP A C 1
ATOM 4145 O O . ASP A 1 593 ? 56.386 4.960 -104.871 1.00 83.19 593 ASP A O 1
ATOM 4149 N N . GLY A 1 594 ? 55.524 4.384 -106.864 1.00 80.88 594 GLY A N 1
ATOM 4150 C CA . GLY A 1 594 ? 55.762 2.950 -106.748 1.00 80.88 594 GLY A CA 1
ATOM 4151 C C . GLY A 1 594 ? 54.579 2.147 -106.201 1.00 80.88 594 GLY A C 1
ATOM 4152 O O . GLY A 1 594 ? 54.718 0.924 -106.051 1.00 80.88 594 GLY A O 1
ATOM 4153 N N . HIS A 1 595 ? 53.428 2.775 -105.953 1.00 81.69 595 HIS A N 1
ATOM 4154 C CA . HIS A 1 595 ? 52.173 2.138 -105.558 1.00 81.69 595 HIS A CA 1
ATOM 4155 C C . HIS A 1 595 ? 51.121 2.303 -106.657 1.00 81.69 595 HIS A C 1
ATOM 4157 O O . HIS A 1 595 ? 50.908 3.375 -107.187 1.00 81.69 595 HIS A O 1
ATOM 4163 N N . VAL A 1 596 ? 50.430 1.219 -107.031 1.00 84.75 596 VAL A N 1
ATOM 4164 C CA . VAL A 1 596 ? 49.355 1.316 -108.037 1.00 84.75 596 VAL A CA 1
ATOM 4165 C C . VAL A 1 596 ? 48.032 1.598 -107.339 1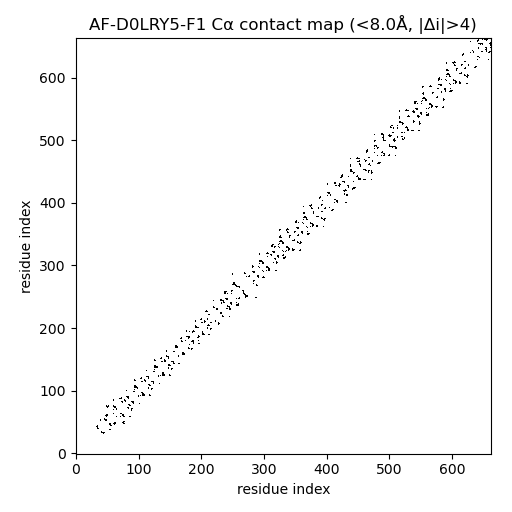.00 84.75 596 VAL A C 1
ATOM 4167 O O . VAL A 1 596 ? 47.422 0.678 -106.771 1.00 84.75 596 VAL A O 1
ATOM 4170 N N . ASN A 1 597 ? 47.534 2.829 -107.443 1.00 80.75 597 ASN A N 1
ATOM 4171 C CA . ASN A 1 597 ? 46.290 3.223 -106.791 1.00 80.75 597 ASN A CA 1
ATOM 4172 C C . ASN A 1 597 ? 45.107 3.183 -107.752 1.00 80.75 597 ASN A C 1
ATOM 4174 O O . ASN A 1 597 ? 44.618 4.190 -108.268 1.00 80.75 597 ASN A O 1
ATOM 4178 N N . GLY A 1 598 ? 44.536 1.985 -107.901 1.00 78.12 598 GLY A N 1
ATOM 4179 C CA . GLY A 1 598 ? 43.347 1.764 -108.733 1.00 78.12 598 GLY A CA 1
ATOM 4180 C C . GLY A 1 598 ? 42.155 2.665 -108.384 1.00 78.12 598 GLY A C 1
ATOM 4181 O O . GLY A 1 598 ? 41.344 2.985 -109.253 1.00 78.12 598 GLY A O 1
ATOM 4182 N N . ALA A 1 599 ? 42.048 3.111 -107.128 1.00 77.12 599 ALA A N 1
ATOM 4183 C CA . ALA A 1 599 ? 41.020 4.054 -106.694 1.00 77.12 599 ALA A CA 1
ATOM 4184 C C . ALA A 1 599 ? 41.294 5.504 -107.151 1.00 77.12 599 ALA A C 1
ATOM 4186 O O . ALA A 1 599 ? 40.338 6.238 -107.413 1.00 77.12 599 ALA A O 1
ATOM 4187 N N . ALA A 1 600 ? 42.564 5.901 -107.290 1.00 77.94 600 ALA A N 1
ATOM 4188 C CA . ALA A 1 600 ? 42.989 7.186 -107.858 1.00 77.94 600 ALA A CA 1
ATOM 4189 C C . ALA A 1 600 ? 42.853 7.233 -109.394 1.00 77.94 600 ALA A C 1
ATOM 4191 O O . ALA A 1 600 ? 42.927 8.306 -109.988 1.00 77.94 600 ALA A O 1
ATOM 4192 N N . GLY A 1 601 ? 42.584 6.087 -110.032 1.00 77.62 601 GLY A N 1
ATOM 4193 C CA . GLY A 1 601 ? 42.510 5.946 -111.488 1.00 77.62 601 GLY A CA 1
ATOM 4194 C C . GLY A 1 601 ? 43.788 5.394 -112.118 1.00 77.62 601 GLY A C 1
ATOM 4195 O O . GLY A 1 601 ? 43.844 5.277 -113.339 1.00 77.62 601 GLY A O 1
ATOM 4196 N N . GLU A 1 602 ? 44.769 5.010 -111.303 1.00 85.88 602 GLU A N 1
ATOM 4197 C CA . GLU A 1 602 ? 46.041 4.455 -111.752 1.00 85.88 602 GLU A CA 1
ATOM 4198 C C . GLU A 1 602 ? 45.885 2.968 -112.074 1.00 85.88 602 GLU A C 1
ATOM 4200 O O . GLU A 1 602 ? 45.410 2.159 -111.273 1.00 85.88 602 GLU A O 1
ATOM 4205 N N . THR A 1 603 ? 46.266 2.589 -113.285 1.00 85.69 603 THR A N 1
ATOM 4206 C CA . THR A 1 603 ? 46.258 1.191 -113.742 1.00 85.69 603 THR A CA 1
ATOM 4207 C C . THR A 1 603 ? 47.649 0.568 -113.753 1.00 85.69 603 THR A C 1
ATOM 4209 O O . THR A 1 603 ? 47.779 -0.655 -113.847 1.00 85.69 603 THR A O 1
ATOM 4212 N N . CYS A 1 604 ? 48.673 1.404 -113.635 1.00 84.81 604 CYS A N 1
ATOM 4213 C CA . CYS A 1 604 ? 50.085 1.075 -113.593 1.00 84.81 604 CYS A CA 1
ATOM 4214 C C . CYS A 1 604 ? 50.821 2.201 -112.849 1.00 84.81 604 CYS A C 1
ATOM 4216 O O . CYS A 1 604 ? 50.292 3.299 -112.758 1.00 84.81 604 CYS A O 1
ATOM 4218 N N . ASP A 1 605 ? 52.017 1.928 -112.331 1.00 85.50 605 ASP A N 1
ATOM 4219 C CA . ASP A 1 605 ? 52.850 2.921 -111.644 1.00 85.50 605 ASP A CA 1
ATOM 4220 C C . ASP A 1 605 ? 54.315 2.515 -111.833 1.00 85.50 605 ASP A C 1
ATOM 4222 O O . ASP A 1 605 ? 54.853 1.666 -111.118 1.00 85.50 605 ASP A O 1
ATOM 4226 N N . VAL A 1 606 ? 54.918 2.957 -112.936 1.00 85.38 606 VAL A N 1
ATOM 4227 C CA . VAL A 1 606 ? 56.265 2.522 -113.316 1.00 85.38 606 VAL A CA 1
ATOM 4228 C C . VAL A 1 606 ? 57.183 3.728 -113.397 1.00 85.38 606 VAL A C 1
ATOM 4230 O O . VAL A 1 606 ? 57.275 4.353 -114.444 1.00 85.38 606 VAL A O 1
ATOM 4233 N N . ASP A 1 607 ? 57.914 4.003 -112.321 1.00 84.94 607 ASP A N 1
ATOM 4234 C CA . ASP A 1 607 ? 59.021 4.964 -112.307 1.00 84.94 607 ASP A CA 1
ATOM 4235 C C . ASP A 1 607 ? 60.366 4.221 -112.406 1.00 84.94 607 ASP A C 1
ATOM 4237 O O . ASP A 1 607 ? 60.910 3.679 -111.437 1.00 84.94 607 ASP A O 1
ATOM 4241 N N . THR A 1 608 ? 60.919 4.135 -113.616 1.00 81.81 608 THR A N 1
ATOM 4242 C CA . THR A 1 608 ? 62.216 3.480 -113.846 1.00 81.81 608 THR A CA 1
ATOM 4243 C C . THR A 1 608 ? 63.404 4.378 -113.524 1.00 81.81 608 THR A C 1
ATOM 4245 O O . THR A 1 608 ? 64.535 3.880 -113.416 1.00 81.81 608 THR A O 1
ATOM 4248 N N . ASN A 1 609 ? 63.177 5.685 -113.402 1.00 80.69 609 ASN A N 1
ATOM 4249 C CA . ASN A 1 609 ? 64.218 6.695 -113.291 1.00 80.69 609 ASN A CA 1
ATOM 4250 C C . ASN A 1 609 ? 64.383 7.222 -111.841 1.00 80.69 609 ASN A C 1
ATOM 4252 O O . ASN A 1 609 ? 65.475 7.685 -111.485 1.00 80.69 609 ASN A O 1
ATOM 4256 N N . GLY A 1 610 ? 63.372 7.014 -110.994 1.00 80.44 610 GLY A N 1
ATOM 4257 C CA . GLY A 1 610 ? 63.334 7.326 -109.569 1.00 80.44 610 GLY A CA 1
ATOM 4258 C C . GLY A 1 610 ? 63.064 8.800 -109.256 1.00 80.44 610 GLY A C 1
ATOM 4259 O O . GLY A 1 610 ? 63.564 9.278 -108.231 1.00 80.44 610 GLY A O 1
ATOM 4260 N N . ASP A 1 611 ? 62.392 9.546 -110.138 1.00 81.19 611 ASP A N 1
ATOM 4261 C CA . ASP A 1 611 ? 62.059 10.964 -109.940 1.00 81.19 611 ASP A CA 1
ATOM 4262 C C . ASP A 1 611 ? 60.677 11.217 -109.318 1.00 81.19 611 ASP A C 1
ATOM 4264 O O . ASP A 1 611 ? 60.354 12.378 -109.037 1.00 81.19 611 ASP A O 1
ATOM 4268 N N . GLY A 1 612 ? 59.922 10.158 -109.007 1.00 78.06 612 GLY A N 1
ATOM 4269 C CA . GLY A 1 612 ? 58.597 10.238 -108.394 1.00 78.06 612 GLY A CA 1
ATOM 4270 C C . GLY A 1 612 ? 57.500 10.622 -109.387 1.00 78.06 612 GLY A C 1
ATOM 4271 O O . GLY A 1 612 ? 56.524 11.261 -108.994 1.00 78.06 612 GLY A O 1
ATOM 4272 N N . GLN A 1 613 ? 57.703 10.328 -110.676 1.00 81.06 613 GLN A N 1
ATOM 4273 C CA . GLN A 1 613 ? 56.714 10.445 -111.749 1.00 81.06 613 GLN A CA 1
ATOM 4274 C C . GLN A 1 613 ? 56.734 9.168 -112.594 1.00 81.06 613 GLN A C 1
ATOM 4276 O O . GLN A 1 613 ? 57.791 8.575 -112.802 1.00 81.06 613 GLN A O 1
ATOM 4281 N N . ALA A 1 614 ? 55.581 8.734 -113.106 1.00 85.12 614 ALA A N 1
ATOM 4282 C CA . ALA A 1 614 ? 55.550 7.553 -113.961 1.00 85.12 614 ALA A CA 1
ATOM 4283 C C . ALA A 1 614 ? 56.242 7.799 -115.313 1.00 85.12 614 ALA A C 1
ATOM 4285 O O . ALA A 1 614 ? 56.124 8.859 -115.933 1.00 85.12 614 ALA A O 1
ATOM 4286 N N . ASP A 1 615 ? 56.939 6.775 -115.796 1.00 84.06 615 ASP A N 1
ATOM 4287 C CA . ASP A 1 615 ? 57.587 6.730 -117.099 1.00 84.06 615 ASP A CA 1
ATOM 4288 C C . ASP A 1 615 ? 56.699 6.015 -118.130 1.00 84.06 615 ASP A C 1
ATOM 4290 O O . ASP A 1 615 ? 56.042 5.014 -117.836 1.00 84.06 615 ASP A O 1
ATOM 4294 N N . ASN A 1 616 ? 56.796 6.434 -119.397 1.00 84.69 616 ASN A N 1
ATOM 4295 C CA . ASN A 1 616 ? 56.234 5.667 -120.511 1.00 84.69 616 ASN A CA 1
ATOM 4296 C C . ASN A 1 616 ? 56.985 4.333 -120.671 1.00 84.69 616 ASN A C 1
ATOM 4298 O O . ASN A 1 616 ? 58.145 4.286 -121.099 1.00 84.69 616 ASN A O 1
ATOM 4302 N N . THR A 1 617 ? 56.308 3.230 -120.373 1.00 84.75 617 THR A N 1
ATOM 4303 C CA . THR A 1 617 ? 56.779 1.857 -120.571 1.00 84.75 617 THR A CA 1
ATOM 4304 C C . THR A 1 617 ? 55.780 1.055 -121.399 1.00 84.75 617 THR A C 1
ATOM 4306 O O . THR A 1 617 ? 54.686 1.516 -121.698 1.00 84.75 617 THR A O 1
ATOM 4309 N N . ALA A 1 618 ? 56.147 -0.169 -121.788 1.00 82.56 618 ALA A N 1
ATOM 4310 C CA . ALA A 1 618 ? 55.286 -1.007 -122.624 1.00 82.56 618 ALA A CA 1
ATOM 4311 C C . ALA A 1 618 ? 53.904 -1.300 -122.008 1.00 82.56 618 ALA A C 1
ATOM 4313 O O . ALA A 1 618 ? 52.982 -1.636 -122.744 1.00 82.56 618 ALA A O 1
ATOM 4314 N N . ASP A 1 619 ? 53.782 -1.179 -120.683 1.00 84.56 619 ASP A N 1
ATOM 4315 C CA . ASP A 1 619 ? 52.567 -1.475 -119.928 1.00 84.56 619 ASP A CA 1
ATOM 4316 C C . ASP A 1 619 ? 52.045 -0.250 -119.141 1.00 84.56 619 ASP A C 1
ATOM 4318 O O . ASP A 1 619 ? 51.107 -0.407 -118.360 1.00 84.56 619 ASP A O 1
ATOM 4322 N N . CYS A 1 620 ? 52.640 0.946 -119.301 1.00 87.12 620 CYS A N 1
ATOM 4323 C CA . CYS A 1 620 ? 52.263 2.135 -118.525 1.00 87.12 620 CYS A CA 1
ATOM 4324 C C . CYS A 1 620 ? 52.546 3.462 -119.233 1.00 87.12 620 CYS A C 1
ATOM 4326 O O . CYS A 1 620 ? 53.630 3.617 -119.794 1.00 87.12 620 CYS A O 1
ATOM 4328 N N . ASP A 1 621 ? 51.624 4.417 -119.144 1.00 87.25 621 ASP A N 1
ATOM 4329 C CA . ASP A 1 621 ? 51.837 5.811 -119.537 1.00 87.25 621 ASP A CA 1
ATOM 4330 C C . ASP A 1 621 ? 52.313 6.668 -118.364 1.00 87.25 621 ASP A C 1
ATOM 4332 O O . ASP A 1 621 ? 52.119 6.340 -117.194 1.00 87.25 621 ASP A O 1
ATOM 4336 N N . SER A 1 622 ? 52.907 7.821 -118.674 1.00 84.94 622 SER A N 1
ATOM 4337 C CA . SER A 1 622 ? 53.441 8.763 -117.683 1.00 84.94 622 SER A CA 1
ATOM 4338 C C . SER A 1 622 ? 52.387 9.403 -116.772 1.00 84.94 622 SER A C 1
ATOM 4340 O O . SER A 1 622 ? 52.730 10.148 -115.859 1.00 84.94 622 SER A O 1
ATOM 4342 N N . ASP A 1 623 ? 51.102 9.190 -117.053 1.00 85.69 623 ASP A N 1
ATOM 4343 C CA . ASP A 1 623 ? 49.984 9.592 -116.196 1.00 85.69 623 ASP A CA 1
ATOM 4344 C C . ASP A 1 623 ? 49.343 8.400 -115.461 1.00 85.69 623 ASP A C 1
ATOM 4346 O O . ASP A 1 623 ? 48.235 8.521 -114.936 1.00 85.69 623 ASP A O 1
ATOM 4350 N N . CYS A 1 624 ? 50.047 7.262 -115.416 1.00 86.69 624 CYS A N 1
ATOM 4351 C CA . CYS A 1 624 ? 49.652 6.033 -114.731 1.00 86.69 624 CYS A CA 1
ATOM 4352 C C . CYS A 1 624 ? 48.415 5.340 -115.319 1.00 86.69 624 CYS A C 1
ATOM 4354 O O . CYS A 1 624 ? 47.811 4.455 -114.696 1.00 86.69 624 CYS A O 1
ATOM 4356 N N . THR A 1 625 ? 48.043 5.693 -116.550 1.00 87.00 625 THR A N 1
ATOM 4357 C CA . THR A 1 625 ? 47.042 4.961 -117.323 1.00 87.00 625 THR A CA 1
ATOM 4358 C C . THR A 1 625 ? 47.691 3.901 -118.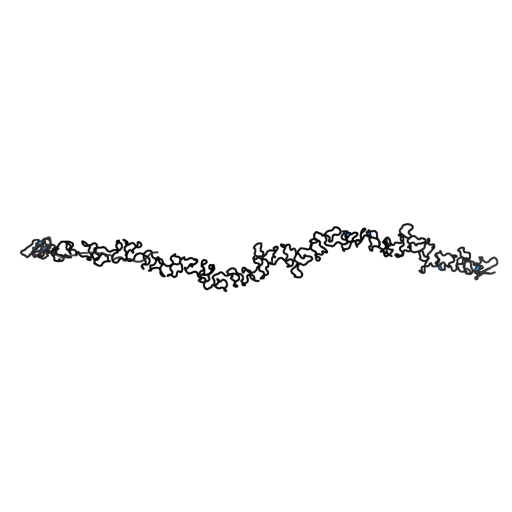217 1.00 87.00 625 THR A C 1
ATOM 4360 O O . THR A 1 625 ? 48.907 3.855 -118.405 1.00 87.00 625 THR A O 1
ATOM 4363 N N . ALA A 1 626 ? 46.892 2.932 -118.660 1.00 85.25 626 ALA A N 1
ATOM 4364 C CA . ALA A 1 626 ? 47.382 1.849 -119.495 1.00 85.25 626 ALA A CA 1
ATOM 4365 C C . ALA A 1 626 ? 47.478 2.348 -120.943 1.00 85.25 626 ALA A C 1
ATOM 4367 O O . ALA A 1 626 ? 46.467 2.871 -121.412 1.00 85.25 626 ALA A O 1
ATOM 4368 N N . PRO A 1 627 ? 48.584 2.070 -121.661 1.00 84.00 627 PRO A N 1
ATOM 4369 C CA . PRO A 1 627 ? 48.785 2.555 -123.022 1.00 84.00 627 PRO A CA 1
ATOM 4370 C C . PRO A 1 627 ? 47.707 2.024 -123.962 1.00 84.00 627 PRO A C 1
ATOM 4372 O O . PRO A 1 627 ? 47.596 0.808 -124.200 1.00 84.00 627 PRO A O 1
ATOM 4375 N N . VAL A 1 628 ? 46.878 2.930 -124.476 1.00 84.56 628 VAL A N 1
ATOM 4376 C CA . VAL A 1 628 ? 45.797 2.647 -125.415 1.00 84.56 628 VAL A CA 1
ATOM 4377 C C . VAL A 1 628 ? 45.768 3.703 -126.511 1.00 84.56 628 VAL A C 1
ATOM 4379 O O . VAL A 1 628 ? 45.143 4.742 -126.367 1.00 84.56 628 VAL A O 1
ATOM 4382 N N . CYS A 1 629 ? 46.240 3.313 -127.692 1.00 81.44 629 CYS A N 1
ATOM 4383 C CA . CYS A 1 629 ? 46.051 4.037 -128.947 1.00 81.44 629 CYS A CA 1
ATOM 4384 C C . CYS A 1 629 ? 44.809 4.956 -129.017 1.00 81.44 629 CYS A C 1
ATOM 4386 O O . CYS A 1 629 ? 43.663 4.486 -129.147 1.00 81.44 629 CYS A O 1
ATOM 4388 N N . GLY A 1 630 ? 45.053 6.268 -129.008 1.00 75.88 630 GLY A N 1
ATOM 4389 C CA . GLY A 1 630 ? 44.035 7.319 -129.040 1.00 75.88 630 GLY A CA 1
ATOM 4390 C C . GLY A 1 630 ? 43.561 7.817 -127.667 1.00 75.88 630 GLY A C 1
ATOM 4391 O O . GLY A 1 630 ? 42.524 8.494 -127.612 1.00 75.88 630 GLY A O 1
ATOM 4392 N N . ASP A 1 631 ? 44.251 7.476 -126.579 1.00 80.62 631 ASP A N 1
ATOM 4393 C CA . ASP A 1 631 ? 44.018 7.976 -125.216 1.00 80.62 631 ASP A CA 1
ATOM 4394 C C . ASP A 1 631 ? 44.590 9.385 -124.974 1.00 80.62 631 ASP A C 1
ATOM 4396 O O . ASP A 1 631 ? 44.213 10.048 -124.005 1.00 80.62 631 ASP A O 1
ATOM 4400 N N . GLY A 1 632 ? 45.389 9.904 -125.909 1.00 82.69 632 GLY A N 1
ATOM 4401 C CA . GLY A 1 632 ? 46.016 11.218 -125.838 1.00 82.69 632 GLY A CA 1
ATOM 4402 C C . GLY A 1 632 ? 47.443 11.213 -125.286 1.00 82.69 632 GLY A C 1
ATOM 4403 O O . GLY A 1 632 ? 48.020 12.303 -125.176 1.00 82.69 632 GLY A O 1
ATOM 4404 N N . HIS A 1 633 ? 48.020 10.047 -124.989 1.00 81.81 633 HIS A N 1
ATOM 4405 C CA . HIS A 1 633 ? 49.367 9.874 -124.448 1.00 81.81 633 HIS A CA 1
ATOM 4406 C C . HIS A 1 633 ? 50.239 9.081 -125.429 1.00 81.81 633 HIS A C 1
ATOM 4408 O O . HIS A 1 633 ? 50.051 7.900 -125.642 1.00 81.81 633 HIS A O 1
ATOM 4414 N N . LEU A 1 634 ? 51.223 9.738 -126.060 1.00 83.44 634 LEU A N 1
ATOM 4415 C CA . LEU A 1 634 ? 52.084 9.059 -127.037 1.00 83.44 634 LEU A CA 1
ATOM 4416 C C . LEU A 1 634 ? 53.079 8.130 -126.332 1.00 83.44 634 LEU A C 1
ATOM 4418 O O . LEU A 1 634 ? 54.067 8.611 -125.759 1.00 83.44 634 LEU A O 1
ATOM 4422 N N . ASN A 1 635 ? 52.880 6.817 -126.456 1.00 84.44 635 ASN A N 1
ATOM 4423 C CA . ASN A 1 635 ? 53.762 5.825 -125.854 1.00 84.44 635 ASN A CA 1
ATOM 4424 C C . ASN A 1 635 ? 54.544 4.996 -126.889 1.00 84.44 635 ASN A C 1
ATOM 4426 O O . ASN A 1 635 ? 54.187 3.880 -127.280 1.00 84.44 635 ASN A O 1
ATOM 4430 N N . GLU A 1 636 ? 55.720 5.510 -127.267 1.00 81.88 636 GLU A N 1
ATOM 4431 C CA . GLU A 1 636 ? 56.644 4.796 -128.162 1.00 81.88 636 GLU A CA 1
ATOM 4432 C C . GLU A 1 636 ? 57.075 3.425 -127.601 1.00 81.88 636 GLU A C 1
ATOM 4434 O O . GLU A 1 636 ? 57.366 2.502 -128.370 1.00 81.88 636 GLU A O 1
ATOM 4439 N N . ALA A 1 637 ? 57.120 3.262 -126.271 1.00 83.44 637 ALA A N 1
ATOM 4440 C CA . ALA A 1 637 ? 57.531 2.015 -125.625 1.00 83.44 637 ALA A CA 1
ATOM 4441 C C . ALA A 1 637 ? 56.456 0.918 -125.724 1.00 83.44 637 ALA A C 1
ATOM 4443 O O . ALA A 1 637 ? 56.810 -0.263 -125.813 1.00 83.44 637 ALA A O 1
ATOM 4444 N N . ALA A 1 638 ? 55.177 1.296 -125.779 1.00 81.94 638 ALA A N 1
ATOM 4445 C CA . ALA A 1 638 ? 54.046 0.407 -126.062 1.00 81.94 638 ALA A CA 1
ATOM 4446 C C . ALA A 1 638 ? 53.850 0.129 -127.569 1.00 81.94 638 ALA A C 1
ATOM 4448 O O . ALA A 1 638 ? 53.066 -0.742 -127.953 1.00 81.94 638 ALA A O 1
ATOM 4449 N N . GLY A 1 639 ? 54.637 0.785 -128.431 1.00 80.25 639 GLY A N 1
ATOM 4450 C CA . GLY A 1 639 ? 54.629 0.585 -129.881 1.00 80.25 639 GLY A CA 1
ATOM 4451 C C . GLY A 1 639 ? 53.729 1.554 -130.647 1.00 80.25 639 GLY A C 1
ATOM 4452 O O . GLY A 1 639 ? 53.417 1.280 -131.807 1.00 80.25 639 GLY A O 1
ATOM 4453 N N . GLU A 1 640 ? 53.336 2.665 -130.025 1.00 84.50 640 GLU A N 1
ATOM 4454 C CA . GLU A 1 640 ? 52.575 3.739 -130.659 1.00 84.50 640 GLU A CA 1
ATOM 4455 C C . GLU A 1 640 ? 53.522 4.699 -131.383 1.00 84.50 640 GLU A C 1
ATOM 4457 O O . GLU A 1 640 ? 54.481 5.222 -130.817 1.00 84.50 640 GLU A O 1
ATOM 4462 N N . GLU A 1 641 ? 53.277 4.921 -132.671 1.00 83.69 641 GLU A N 1
ATOM 4463 C CA . GLU A 1 641 ? 54.022 5.884 -133.486 1.00 83.69 641 GLU A CA 1
ATOM 4464 C C . GLU A 1 641 ? 53.320 7.250 -133.551 1.00 83.69 641 GLU A C 1
ATOM 4466 O O . GLU A 1 641 ? 53.934 8.243 -133.945 1.00 83.69 641 GLU A O 1
ATOM 4471 N N . CYS A 1 642 ? 52.029 7.301 -133.220 1.00 80.88 642 CYS A N 1
ATOM 4472 C CA . CYS A 1 642 ? 51.203 8.501 -133.257 1.00 80.88 642 CYS A CA 1
ATOM 4473 C C . CYS A 1 642 ? 49.971 8.360 -132.359 1.00 80.88 642 CYS A C 1
ATOM 4475 O O . CYS A 1 642 ? 49.418 7.274 -132.273 1.00 80.88 642 CYS A O 1
ATOM 4477 N N . GLU A 1 643 ? 49.496 9.471 -131.797 1.00 82.38 643 GLU A N 1
ATOM 4478 C CA . GLU A 1 643 ? 48.202 9.556 -131.094 1.00 82.38 643 GLU A CA 1
ATOM 4479 C C . GLU A 1 643 ? 47.163 10.310 -131.932 1.00 82.38 643 GLU A C 1
ATOM 4481 O O . GLU A 1 643 ? 45.958 10.047 -131.931 1.00 82.38 643 GLU A O 1
ATOM 4486 N N . SER A 1 644 ? 47.646 11.264 -132.723 1.00 76.94 644 SER A N 1
ATOM 4487 C CA . SER A 1 644 ? 46.852 12.071 -133.629 1.00 76.94 644 SER A CA 1
ATOM 4488 C C . SER A 1 644 ? 47.520 12.179 -134.999 1.00 76.94 644 SER A C 1
ATOM 4490 O O . SER A 1 644 ? 48.725 11.980 -135.155 1.00 76.94 644 SER A O 1
ATOM 4492 N N . ASP A 1 645 ? 46.755 12.585 -136.019 1.00 73.81 645 ASP A N 1
ATOM 4493 C CA . ASP A 1 645 ? 47.294 12.858 -137.364 1.00 73.81 645 ASP A CA 1
ATOM 4494 C C . ASP A 1 645 ? 48.469 13.860 -137.356 1.00 73.81 645 ASP A C 1
ATOM 4496 O O . ASP A 1 645 ? 49.230 13.923 -138.322 1.00 73.81 645 ASP A O 1
ATOM 4500 N N . ALA A 1 646 ? 48.612 14.667 -136.295 1.00 73.56 646 ALA A N 1
ATOM 4501 C CA . ALA A 1 646 ? 49.681 15.651 -136.155 1.00 73.56 646 ALA A CA 1
ATOM 4502 C C . ALA A 1 646 ? 51.049 15.032 -135.817 1.00 73.56 646 ALA A C 1
ATOM 4504 O O . ALA A 1 646 ? 52.070 15.659 -136.114 1.00 73.56 646 ALA A O 1
ATOM 4505 N N . ASP A 1 647 ? 51.075 13.823 -135.254 1.00 76.50 647 ASP A N 1
ATOM 4506 C CA . ASP A 1 647 ? 52.302 13.151 -134.806 1.00 76.50 647 ASP A CA 1
ATOM 4507 C C . ASP A 1 647 ? 53.008 12.429 -135.970 1.00 76.50 647 ASP A C 1
ATOM 4509 O O . ASP A 1 647 ? 54.221 12.213 -135.962 1.00 76.50 647 ASP A O 1
ATOM 4513 N N . CYS A 1 648 ? 52.275 12.173 -137.060 1.00 75.38 648 CYS A N 1
ATOM 4514 C CA . CYS A 1 648 ? 52.813 11.598 -138.284 1.00 75.38 648 CYS A CA 1
ATOM 4515 C C . CYS A 1 648 ? 53.526 12.640 -139.164 1.00 75.38 648 CYS A C 1
ATOM 4517 O O . CYS A 1 648 ? 52.912 13.502 -139.794 1.00 75.38 648 CYS A O 1
ATOM 4519 N N . GLY A 1 649 ? 54.856 12.534 -139.252 1.00 69.81 649 GLY A N 1
ATOM 4520 C CA . GLY A 1 649 ? 55.717 13.449 -140.011 1.00 69.81 649 GLY A CA 1
ATOM 4521 C C . GLY A 1 649 ? 55.389 13.602 -141.513 1.00 69.81 649 GLY A C 1
ATOM 4522 O O . GLY A 1 649 ? 54.660 12.820 -142.123 1.00 69.81 649 GLY A O 1
ATOM 4523 N N . VAL A 1 650 ? 55.973 14.632 -142.146 1.00 64.06 650 VAL A N 1
ATOM 4524 C CA . VAL A 1 650 ? 55.707 15.035 -143.547 1.00 64.06 650 VAL A CA 1
ATOM 4525 C C . VAL A 1 650 ? 55.924 13.890 -144.551 1.00 64.06 650 VAL A C 1
ATOM 4527 O O . VAL A 1 650 ? 57.056 13.591 -144.932 1.00 64.06 650 VAL A O 1
ATOM 4530 N N . GLY A 1 651 ? 54.820 13.295 -145.018 1.00 63.34 651 GLY A N 1
ATOM 4531 C CA . GLY A 1 651 ? 54.801 12.157 -145.948 1.00 63.34 651 GLY A CA 1
ATOM 4532 C C . GLY A 1 651 ? 53.751 11.079 -145.637 1.00 63.34 651 GLY A C 1
ATOM 4533 O O . GLY A 1 651 ? 53.550 10.217 -146.484 1.00 63.34 651 GLY A O 1
ATOM 4534 N N . SER A 1 652 ? 53.094 11.146 -144.474 1.00 62.12 652 SER A N 1
ATOM 4535 C CA . SER A 1 652 ? 51.986 10.276 -144.040 1.00 62.12 652 SER A CA 1
ATOM 4536 C C . SER A 1 652 ? 50.613 10.951 -144.246 1.00 62.12 652 SER A C 1
ATOM 4538 O O . SER A 1 652 ? 50.524 12.182 -144.204 1.00 62.12 652 SER A O 1
ATOM 4540 N N . PHE A 1 653 ? 49.552 10.174 -144.512 1.00 63.50 653 PHE A N 1
ATOM 4541 C CA . PHE A 1 653 ? 48.174 10.665 -144.707 1.00 63.50 653 PHE A CA 1
ATOM 4542 C C . PHE A 1 653 ? 47.324 10.681 -143.424 1.00 63.50 653 PHE A C 1
ATOM 4544 O O . PHE A 1 653 ? 46.208 11.202 -143.475 1.00 63.50 653 PHE A O 1
ATOM 4551 N N . GLY A 1 654 ? 47.836 10.165 -142.303 1.00 76.75 654 GLY A N 1
ATOM 4552 C CA . GLY A 1 654 ? 47.166 10.192 -140.999 1.00 76.75 654 GLY A CA 1
ATOM 4553 C C . GLY A 1 654 ? 47.616 9.065 -140.066 1.00 76.75 654 GLY A C 1
ATOM 4554 O O . GLY A 1 654 ? 48.330 8.148 -140.485 1.00 76.75 654 GLY A O 1
ATOM 4555 N N . CYS A 1 655 ? 47.191 9.147 -138.809 1.00 81.88 655 CYS A N 1
ATOM 4556 C CA . CYS A 1 655 ? 47.395 8.121 -137.793 1.00 81.88 655 CYS A CA 1
ATOM 4557 C C . CYS A 1 655 ? 46.280 7.071 -137.897 1.00 81.88 655 CYS A C 1
ATOM 4559 O O . CYS A 1 655 ? 45.091 7.408 -137.888 1.00 81.88 655 CYS A O 1
ATOM 4561 N N . ASN A 1 656 ? 46.635 5.796 -138.074 1.00 81.94 656 ASN A N 1
ATOM 4562 C CA . ASN A 1 656 ? 45.634 4.734 -138.186 1.00 81.94 656 ASN A CA 1
ATOM 4563 C C . ASN A 1 656 ? 45.121 4.288 -136.801 1.00 81.94 656 ASN A C 1
ATOM 4565 O O . ASN A 1 656 ? 45.660 4.647 -135.763 1.00 81.94 656 ASN A O 1
ATOM 4569 N N . SER A 1 657 ? 44.085 3.444 -136.776 1.00 77.56 657 SER A N 1
ATOM 4570 C CA . SER A 1 657 ? 43.503 2.917 -135.527 1.00 77.56 657 SER A CA 1
ATOM 4571 C C . SER A 1 657 ? 44.382 1.897 -134.787 1.00 77.56 657 SER A C 1
ATOM 4573 O O . SER A 1 657 ? 43.912 1.257 -133.854 1.00 77.56 657 SER A O 1
ATOM 4575 N N . ALA A 1 658 ? 45.594 1.645 -135.275 1.00 78.00 658 ALA A N 1
ATOM 4576 C CA . ALA A 1 658 ? 46.627 0.871 -134.597 1.00 78.00 658 ALA A CA 1
ATOM 4577 C C . ALA A 1 658 ? 47.818 1.769 -134.215 1.00 78.00 658 ALA A C 1
ATOM 4579 O O . ALA A 1 658 ? 48.901 1.249 -133.968 1.00 78.00 658 ALA A O 1
ATOM 4580 N N . CYS A 1 659 ? 47.617 3.093 -134.236 1.00 79.00 659 CYS A N 1
ATOM 4581 C CA . CYS A 1 659 ? 48.590 4.118 -133.887 1.00 79.00 659 CYS A CA 1
ATOM 4582 C C . CYS A 1 659 ? 49.913 4.004 -134.650 1.00 79.00 659 CYS A C 1
ATOM 4584 O O . CYS A 1 659 ? 50.986 4.309 -134.143 1.00 79.00 659 CYS A O 1
ATOM 4586 N N . GLY A 1 660 ? 49.818 3.567 -135.909 1.00 81.00 660 GLY A N 1
ATOM 4587 C CA . GLY A 1 660 ? 50.897 3.587 -136.888 1.00 81.00 660 GLY A CA 1
ATOM 4588 C C . GLY A 1 660 ? 50.669 4.669 -137.941 1.00 81.00 660 GLY A C 1
ATOM 4589 O O . GLY A 1 660 ? 49.537 4.906 -138.383 1.00 81.00 660 GLY A O 1
ATOM 4590 N N . CYS A 1 661 ? 51.749 5.297 -138.398 1.00 81.38 661 CYS A N 1
ATOM 4591 C CA . CYS A 1 661 ? 51.675 6.328 -139.430 1.00 81.38 661 CYS A CA 1
ATOM 4592 C C . CYS A 1 661 ? 51.618 5.717 -140.838 1.00 81.38 661 CYS A C 1
ATOM 4594 O O . CYS A 1 661 ? 52.594 5.140 -141.322 1.00 81.38 661 CYS A O 1
ATOM 4596 N N . GLU A 1 662 ? 50.492 5.875 -141.543 1.00 78.44 662 GLU A N 1
ATOM 4597 C CA . GLU A 1 662 ? 50.298 5.299 -142.885 1.00 78.44 662 GLU A CA 1
ATOM 4598 C C . GLU A 1 662 ? 50.556 6.299 -144.026 1.00 78.44 662 GLU A C 1
ATOM 4600 O O . GLU A 1 662 ? 50.192 7.470 -143.959 1.00 78.44 662 GLU A O 1
ATOM 4605 N N . SER A 1 663 ? 51.170 5.822 -145.116 1.00 67.50 663 SER A N 1
ATOM 4606 C CA . SER A 1 663 ? 51.666 6.651 -146.238 1.00 67.50 663 SER A CA 1
ATOM 4607 C C . SER A 1 663 ? 50.835 6.627 -147.509 1.00 67.50 663 SER A C 1
ATOM 4609 O O . SER A 1 663 ? 49.988 5.724 -147.693 1.00 67.50 663 SER A O 1
#

Mean predicted aligned error: 20.69 Å

Foldseek 3Di:
DDDDDDDDDDDDDDDDDDDDDDDDDDDDDDDDDFDDAPNDTHDPQWDQQQPDRDTHNDCANVCDQDVVRVADAHNSAQPDDPQAHNVRNDGDDALCCDADPPACDGPNAQDFPDQAHNRRHDGADALCCDQGPPAPDHPNAQDPPPAAHNRNHDGDAAQCCDQGDVAPDHDNALDFPPQAHSRRNDGPDAQGQDQGPPAPGHHNAAALAAHRRRHGDDACPQGDGVRVVAQARNCPAAQQAFVRRDGDDAQCCGQHQHHPHPPDPGGQPAHNRVQADLADAQHQHSRRHGDAALSQHAHVVVPAPGHNNDCAALQAHVRRHGDAQQQPTAHVNVVQPDHDDPPNPSFGDQALQADRRNHGDAQQPQDARVNVVAPAHDNPPNPRFRDQALQADRVRDGDDAQCCGARVNVVAPAHRRVQADLAAPRQAHSVNDGDDAQCQHANVVVPAPGHQHDPPPPRFGPQALQAFRRRDGDAQQPPGARVNVPQPARQHDPPPPRWHPQALQAHRRRDGDAQQPQGQRVNVVQNDHDNPPNPRFRPQALQADRRRDGDAQQPQGARVNVPAPGHDNPPPPSFRPQALAAHRVRDGDAQQQPDQRVNVVAPARDDPPNPSFRPQALQAFRRRDGDAQQPPTQRVRVPAQANWQVSQDDPFPIQDNVNDTHD

Solvent-accessible surface area (backbone atoms only — not comparable to full-atom values): 36957 Å² total; per-residue (Å²): 139,90,88,90,84,91,80,90,82,84,90,83,87,86,88,92,90,87,86,85,89,87,92,89,84,90,89,87,92,85,91,82,88,66,48,78,39,96,89,44,79,31,62,84,83,44,47,51,26,60,73,36,98,46,71,27,77,62,67,64,6,46,52,56,63,47,61,92,77,70,32,72,38,39,75,6,38,60,56,68,79,82,52,18,31,46,81,12,66,47,75,60,64,85,29,72,57,61,76,49,100,88,42,69,32,46,77,43,47,65,56,69,87,83,54,17,34,50,78,16,72,42,61,68,50,84,24,68,58,57,73,47,88,94,41,71,33,43,70,46,46,57,59,66,64,82,47,14,32,58,77,12,71,41,71,48,57,67,22,72,57,56,69,53,73,88,44,68,30,42,72,45,43,57,56,67,73,82,54,14,34,44,76,8,72,41,54,64,48,75,40,72,59,55,69,44,78,92,40,79,27,37,40,84,37,59,38,65,73,15,27,70,80,11,41,64,74,50,71,40,73,74,68,72,40,63,63,56,67,34,66,29,24,69,36,40,66,35,55,64,16,25,52,82,4,42,66,60,48,86,44,74,50,67,70,33,66,50,16,57,45,92,92,55,102,52,49,38,68,35,39,57,12,88,60,34,26,80,81,46,67,70,29,22,23,73,84,15,36,63,78,57,78,42,69,51,49,50,26,59,86,80,67,26,72,27,35,78,45,44,44,62,34,67,64,17,26,71,76,10,38,63,76,46,57,10,67,71,60,65,25,66,58,60,56,20,71,27,44,44,42,89,85,72,82,55,44,33,38,70,40,66,67,20,33,57,77,8,38,60,70,42,58,10,68,67,56,65,44,66,64,56,66,26,70,23,37,46,38,87,85,73,82,54,44,22,37,64,36,67,65,13,27,57,80,7,38,60,73,49,81,44,74,53,61,76,36,64,60,55,68,34,70,35,45,58,10,89,66,35,30,83,54,73,64,34,74,17,28,72,82,13,37,49,68,51,61,19,72,58,51,50,24,59,88,78,70,31,73,26,40,59,14,36,87,87,67,85,77,46,19,38,68,30,60,68,7,30,47,83,9,42,65,75,48,62,21,73,76,58,64,28,58,74,57,65,24,74,21,40,17,42,35,86,82,74,80,81,48,20,33,62,32,62,65,8,27,46,84,7,40,62,75,47,64,9,70,63,64,60,34,62,57,55,63,21,71,22,33,48,38,90,82,76,82,55,45,21,38,62,36,68,70,18,28,51,82,8,39,64,76,49,68,8,70,58,60,68,34,64,57,57,64,28,74,23,29,42,35,87,84,73,79,61,42,20,34,61,36,61,62,13,28,53,83,10,42,62,55,47,65,10,68,68,59,65,26,62,69,60,64,24,74,25,36,46,40,88,83,73,80,56,43,18,36,63,37,64,69,18,28,53,80,7,36,60,74,49,84,66,75,77,70,80,31,62,61,56,62,33,62,23,52,41,55,83,56,34,60,100,75,42,81,33,42,45,99,74,8,41,65,42,108